Protein 8EWA (pdb70)

Sequence (605 aa):
HHMRRIHFVGIGGGGAAGGMCGIAEVLLNLGYEVSGSDLKASAVTERLEKFGAQIFIGHQAENADGADVLVVSSAINRANPEVASALERRIPVVPRAEEMLAELMRYRHGIAVAGTHGKTTTTSLIASVFAAGGLDPTFVIGGRLNAAGTNAQLGASRYLVAEEADESDASFLHLQPMVAVVTNIDADFNKLKKTFVEEFLHNLPFYGLAVMMCVDDPVVREILPQIARPTVTYGLSEEDADVRAINIRQEGMRTWFTVLRPEREPLDDVSVNMPGLLHNVLNSLATIVIATDEGISDEAIVQGLSGFQGVGRHHMRRIHFVGIGGAGMCGIAEVLLNLGYEVSGSDLKASAVTERLEKFGAQIFIGHQAENADGADVVLVVSSAINNRANPEVASALERRIPVVPRAEMLAELMRYRHGIAVAGTHGKTTTTSLIASVFAAGGLDPTFVIGGRLNAAGTNAQLGASRYLVAEADESDDASFLHLQPMVAVVTNIDADDFNKLKKTFVEEFLHNLPFYGLAVMMCVDDPVVREILPQIARPTVTYGLSEDADVRAINIRQEGMRTWFTVLRPEREPLDVSVNMPGLLHNVLNSLATIVIATDEGISDEAIVQGLSGFQGVGR

Radius of gyration: 26.02 Å; Cα contacts (8 Å, |Δi|>4): 1442; chains: 2; bounding box: 84×50×67 Å

Secondary structure (DSSP, 8-state):
---SEEEEETTTSHHHHHHHHHHHHTT-EEEEEESS--HHHHHHHHHT-EEEES--GGGGTT-SEEEESSS--TTSHHHHHHHHTT--EEEHHHHHHHGGGGSEEEEEESSSSHHHHHHHHHHHHHHTT---EEEETTEEEESSTT--TT-SSEEEEE--TTSTTGGG---SEEEE------HHHHHHHHHHHHTTS-TTSEEEEETTSHHHHHHGGG--S-EEEEESSTT-SEEEEEEEEETTEEEEEEE-TTS--EEEEESS-SHHHHHHHHHHHHHHHHTT--HHHHHHHHHH---TT-/---SEEEEETTTSTTHHHHHHHHHHTT-EEEEEESS--HHHHHHHHTT-EEEES--GGGGTT-SEEEESSS--TTSHHHHHHHHTT--EEEHHHHHHHGGGGSEEEEEESSSSHHHHHHHHHHHHHHTT---EEEETTEEEE-SS--STTTSSEEEEE--TTSTTGGG---SEEEE-------HHHHHHHHHHHHHTS-TTSEEEEETTSHHHHHHGGG--S-EEEEESSTT-SEEEEEEEEETTEEEEEEE-TTS--EEEEESS-SHHHHHHHHHHHHHHHHTT--HHHHHHHHHT---TT-

Nearest PDB structures (foldseek):
  8ewa-assembly1_A  TM=1.003E+00  e=2.894E-65  Pseudomonas aeruginosa
  8ewa-assembly1_B  TM=9.928E-01  e=6.362E-62  Pseudomonas aeruginosa
  8egn-assembly1_B  TM=9.941E-01  e=7.151E-60  Pseudomonas aeruginosa PAO1
  8egn-assembly1_A  TM=9.898E-01  e=6.004E-60  Pseudomonas aeruginosa PAO1
  6cau-assembly1_A  TM=8.342E-01  e=1.671E-44  Acinetobacter baumannii

Solvent-accessible surface area: 24272 Å² total; per-residue (Å²): 147,48,0,54,38,0,0,0,19,23,0,22,31,100,18,5,25,6,1,0,8,3,0,22,55,42,68,23,100,3,0,0,0,26,134,154,70,50,92,52,4,82,103,0,90,163,63,52,6,84,35,49,93,26,57,102,34,103,6,0,80,56,3,41,1,0,0,7,59,72,85,67,82,166,88,19,54,0,2,43,25,0,55,145,95,79,27,7,9,0,42,70,58,36,0,23,19,15,0,4,65,48,54,55,0,1,0,0,0,0,37,104,26,30,49,26,0,0,9,0,0,5,31,0,0,36,50,31,63,45,55,0,3,32,10,26,53,30,165,25,51,26,51,30,147,109,33,41,19,3,63,16,56,32,7,0,12,40,2,51,45,91,73,106,15,4,55,58,14,14,0,46,3,0,0,0,9,27,7,72,127,119,55,72,60,50,61,59,35,0,19,61,0,0,24,8,0,0,1,41,2,3,0,0,0,2,4,47,21,102,34,0,96,95,0,24,111,106,12,18,5,16,20,36,2,2,0,54,27,153,91,11,47,6,69,3,53,89,52,74,107,106,60,137,103,1,79,0,15,0,60,12,83,179,105,143,79,24,62,1,6,0,53,23,59,22,77,117,13,0,42,11,0,0,0,0,0,5,3,0,37,57,52,66,12,62,54,70,9,0,46,115,3,0,35,51,26,143,11,68,74,237,148,53,2,62,30,0,0,0,16,21,0,22,30,51,5,2,36,9,1,0,9,2,0,25,55,40,66,26,97,1,0,0,0,23,134,158,53,46,84,58,1,105,125,5,87,90,77,52,7,86,32,46,98,23,60,99,40,107,2,0,83,58,3,44,1,0,0,7,58,71,64,84,87,175,105,27,52,0,2,32,22,0,70,152,106,85,34,9,6,0,41,70,50,33,1,30,7,11,1,5,62,49,60,31,0,1,0,0,0,0,37,113,22,27,48,30,0,0,10,0,0,4,29,0,0,31,42,32,59,50,17,0,2,33,6,36,57,29,128,19,55,40,12,45,137,58,82,96,20,2,38,11,138,15,5,0,11,43,3,50,47,96,72,109,20,3,54,56,13,16,0,42,2,0,0,0,8,28,7,54,84,117,148,48,104,59,46,45,60,33,0,19,59,0,0,29,9,0,0,2,44,1,2,0,0,0,4,6,51,22,102,31,0,93,92,0,22,117,101,13,20,8,13,19,35,2,2,0,53,27,152,84,10,43,4,69,3,53,97,54,139,124,90,68,146,89,1,79,4,14,0,56,11,78,182,106,143,83,22,103,3,7,0,49,29,76,16,85,115,9,0,38,10,0,0,0,0,0,4,3,0,32,54,46,65,12,55,44,133,10,0,52,123,3,0,36,58,16,80,17,72,84,115

Structure (mmCIF, N/CA/C/O backbone):
data_8EWA
#
_entry.id   8EWA
#
_cell.length_a   71.270
_cell.length_b   76.950
_cell.length_c   110.230
_cell.angle_alpha   90.000
_cell.angle_beta   90.000
_cell.angle_gamma   90.000
#
_symmetry.space_group_name_H-M   'P 21 21 21'
#
loop_
_entity.id
_entity.type
_entity.pdbx_description
1 polymer 'UDP-N-acetylmuramate--L-alanine ligase'
2 non-polymer '(2R)-2-({4-[(5-tert-butyl-1-methyl-1H-pyrazol-3-yl)amino]-1H-pyrazolo[3,4-d]pyrimidin-6-yl}amino)-2-phenylethyl (2R)-2-(aminomethyl)morpholine-4-carboxylate'
3 non-polymer 'SULFATE ION'
4 non-polymer 'CHLORIDE ION'
5 water water
#
loop_
_atom_site.group_PDB
_atom_site.id
_atom_site.type_symbol
_atom_site.label_atom_id
_atom_site.label_alt_id
_atom_site.label_comp_id
_atom_site.label_asym_id
_atom_site.label_entity_id
_atom_site.label_seq_id
_atom_site.pdbx_PDB_ins_code
_atom_site.Cartn_x
_atom_site.Cartn_y
_atom_site.Cartn_z
_atom_site.occupancy
_atom_site.B_iso_or_equiv
_atom_site.auth_seq_id
_atom_site.auth_comp_id
_atom_site.auth_asym_id
_atom_site.auth_atom_id
_atom_site.pdbx_PDB_model_num
ATOM 1 N N . HIS A 1 7 ? -12.79100 11.53694 40.98346 1.000 61.45321 13 HIS A N 1
ATOM 2 C CA . HIS A 1 7 ? -11.66649 10.63868 41.22304 1.000 57.07121 13 HIS A CA 1
ATOM 3 C C . HIS A 1 7 ? -12.01412 9.59440 42.29355 1.000 56.79977 13 HIS A C 1
ATOM 4 O O . HIS A 1 7 ? -11.88765 9.84050 43.49614 1.000 58.26586 13 HIS A O 1
ATOM 11 N N . HIS A 1 8 ? -12.42699 8.41669 41.82511 1.000 49.47882 14 HIS A N 1
ATOM 12 C CA . HIS A 1 8 ? -12.96671 7.34501 42.65302 1.000 42.23752 14 HIS A CA 1
ATOM 13 C C . HIS A 1 8 ? -11.90336 6.39856 43.16446 1.000 40.81480 14 HIS A C 1
ATOM 14 O O . HIS A 1 8 ? -12.24015 5.34001 43.70531 1.000 41.38917 14 HIS A O 1
ATOM 21 N N . MET A 1 9 ? -10.63075 6.74665 42.99759 1.000 40.39694 15 MET A N 1
ATOM 22 C CA . MET A 1 9 ? -9.52161 6.02038 43.60546 1.000 41.52067 15 MET A CA 1
ATOM 23 C C . MET A 1 9 ? -8.65931 7.08833 44.26453 1.000 43.84811 15 MET A C 1
ATOM 24 O O . MET A 1 9 ? -7.94802 7.82526 43.57915 1.000 50.42149 15 MET A O 1
ATOM 29 N N . ARG A 1 10 ? -8.78400 7.22214 45.58111 1.000 36.52074 16 ARG A N 1
ATOM 30 C CA . ARG A 1 10 ? -7.91936 8.08516 46.37299 1.000 39.18441 16 ARG A CA 1
ATOM 31 C C . ARG A 1 10 ? -6.93057 7.28833 47.19495 1.000 29.92491 16 ARG A C 1
ATOM 32 O O . ARG A 1 10 ? -5.77233 7.68693 47.32592 1.000 36.31457 16 ARG A O 1
ATOM 34 N N . ARG A 1 11 ? -7.35903 6.14238 47.70923 1.000 30.23057 17 ARG A N 1
ATOM 35 C CA . ARG A 1 11 ? -6.55159 5.32546 48.60122 1.000 28.55126 17 ARG A CA 1
ATOM 36 C C . ARG A 1 11 ? -6.46194 3.91352 48.04486 1.000 25.37679 17 ARG A C 1
ATOM 37 O O . ARG A 1 11 ? -7.49158 3.26280 47.83921 1.000 26.72733 17 ARG A O 1
ATOM 45 N N . ILE A 1 12 ? -5.23637 3.44081 47.81230 1.000 21.35753 18 ILE A N 1
ATOM 46 C CA . ILE A 1 12 ? -4.96642 2.08854 47.33565 1.000 24.04308 18 ILE A CA 1
ATOM 47 C C . ILE A 1 12 ? -4.29531 1.32808 48.47265 1.000 27.52838 18 ILE A C 1
ATOM 48 O O . ILE A 1 12 ? -3.32000 1.81770 49.06394 1.000 21.10957 18 ILE A O 1
ATOM 53 N N . HIS A 1 13 ? -4.82169 0.14408 48.78171 1.000 20.53315 19 HIS A N 1
ATOM 54 C CA . HIS A 1 13 ? -4.30985 -0.69154 49.85652 1.000 18.64935 19 HIS A CA 1
ATOM 55 C C . HIS A 1 13 ? -3.68133 -1.95270 49.28300 1.000 20.50519 19 HIS A C 1
ATOM 56 O O . HIS A 1 13 ? -4.32128 -2.68060 48.51281 1.000 19.39435 19 HIS A O 1
ATOM 63 N N . PHE A 1 14 ? -2.43199 -2.21652 49.66336 1.000 19.65238 20 PHE A N 1
ATOM 64 C CA . PHE A 1 14 ? -1.68087 -3.37646 49.21125 1.000 21.25672 20 PHE A CA 1
ATOM 65 C C . PHE A 1 14 ? -1.69083 -4.43884 50.30502 1.000 24.47015 20 PHE A C 1
ATOM 66 O O . PHE A 1 14 ? -1.22152 -4.18296 51.41101 1.000 19.56556 20 PHE A O 1
ATOM 74 N N . VAL A 1 15 ? -2.18397 -5.63009 49.98965 1.000 21.99989 21 VAL A N 1
ATOM 75 C CA . VAL A 1 15 ? -2.08913 -6.76339 50.90221 1.000 25.70143 21 VAL A CA 1
ATOM 76 C C . VAL A 1 15 ? -0.73258 -7.42752 50.67752 1.000 23.45864 21 VAL A C 1
ATOM 77 O O . VAL A 1 15 ? -0.48305 -8.00598 49.62001 1.000 26.40668 21 VAL A O 1
ATOM 81 N N . GLY A 1 16 ? 0.16496 -7.33309 51.65992 1.000 21.74156 22 GLY A N 1
ATOM 82 C CA . GLY A 1 16 ? 1.48736 -7.90660 51.47225 1.000 23.35178 22 GLY A CA 1
ATOM 83 C C . GLY A 1 16 ? 2.43363 -6.93703 50.78817 1.000 25.32879 22 GLY A C 1
ATOM 84 O O . GLY A 1 16 ? 3.15343 -7.30082 49.85131 1.000 26.11617 22 GLY A O 1
ATOM 85 N N . ILE A 1 17 ? 2.44996 -5.69445 51.27831 1.000 22.83976 23 ILE A N 1
ATOM 86 C CA . ILE A 1 17 ? 3.12730 -4.60534 50.59186 1.000 24.77198 23 ILE A CA 1
ATOM 87 C C . ILE A 1 17 ? 4.64443 -4.75856 50.63339 1.000 26.31839 23 ILE A C 1
ATOM 88 O O . ILE A 1 17 ? 5.34528 -4.13031 49.83574 1.000 23.91261 23 ILE A O 1
ATOM 93 N N A GLY A 1 18 ? 5.16747 -5.58484 51.53711 0.644 28.11910 24 GLY A N 1
ATOM 94 N N B GLY A 1 18 ? 5.17355 -5.58297 51.53132 0.356 28.13994 24 GLY A N 1
ATOM 95 C CA A GLY A 1 18 ? 6.60320 -5.76259 51.64662 0.644 31.74719 24 GLY A CA 1
ATOM 96 C CA B GLY A 1 18 ? 6.61027 -5.71722 51.65315 0.356 31.66060 24 GLY A CA 1
ATOM 97 C C A GLY A 1 18 ? 7.22242 -6.60162 50.55563 0.644 32.21394 24 GLY A C 1
ATOM 98 C C B GLY A 1 18 ? 7.26156 -6.72042 50.73009 0.356 32.03436 24 GLY A C 1
ATOM 99 O O A GLY A 1 18 ? 8.45150 -6.72588 50.50766 0.644 33.58912 24 GLY A O 1
ATOM 100 O O B GLY A 1 18 ? 8.49418 -6.75220 50.64490 0.356 33.41175 24 GLY A O 1
ATOM 101 N N A GLY A 1 19 ? 6.40114 -7.17289 49.67863 0.644 32.80592 25 GLY A N 1
ATOM 102 N N B GLY A 1 19 ? 6.47574 -7.53427 50.02236 0.356 32.32277 25 GLY A N 1
ATOM 103 C CA A GLY A 1 19 ? 6.93175 -7.95673 48.58108 0.644 33.40734 25 GLY A CA 1
ATOM 104 C CA B GLY A 1 19 ? 6.99996 -8.59794 49.20027 0.356 34.16340 25 GLY A CA 1
ATOM 105 C C A GLY A 1 19 ? 7.71757 -7.10966 47.59946 0.644 31.60437 25 GLY A C 1
ATOM 106 C C B GLY A 1 19 ? 6.77553 -8.39092 47.71174 0.356 32.28224 25 GLY A C 1
ATOM 107 O O A GLY A 1 19 ? 7.42722 -5.93105 47.38869 0.644 28.46041 25 GLY A O 1
ATOM 108 O O B GLY A 1 19 ? 6.35296 -7.32732 47.25517 0.356 30.26642 25 GLY A O 1
ATOM 109 N N A ALA A 1 20 ? 8.73678 -7.74432 46.99870 0.644 28.45317 26 ALA A N 1
ATOM 110 N N B ALA A 1 20 ? 7.09143 -9.44736 46.95046 0.356 34.46324 26 ALA A N 1
ATOM 111 C CA A ALA A 1 20 ? 9.59436 -7.09616 46.00661 0.644 31.84807 26 ALA A CA 1
ATOM 112 C CA B ALA A 1 20 ? 6.97711 -9.46792 45.49543 0.356 33.25993 26 ALA A CA 1
ATOM 113 C C A ALA A 1 20 ? 8.81714 -6.57791 44.80192 0.644 31.84769 26 ALA A C 1
ATOM 114 C C B ALA A 1 20 ? 7.51549 -8.20080 44.84273 0.356 31.62191 26 ALA A C 1
ATOM 115 O O A ALA A 1 20 ? 9.21249 -5.56974 44.21177 0.644 34.34731 26 ALA A O 1
ATOM 116 O O B ALA A 1 20 ? 8.52374 -7.63041 45.27681 0.356 34.57405 26 ALA A O 1
ATOM 119 N N A GLY A 1 21 ? 7.73101 -7.25626 44.40244 0.644 29.52272 27 GLY A N 1
ATOM 120 N N B GLY A 1 21 ? 6.84291 -7.76804 43.78905 0.356 30.88927 27 GLY A N 1
ATOM 121 C CA A GLY A 1 21 ? 6.90376 -6.79776 43.30512 0.644 32.98930 27 GLY A CA 1
ATOM 122 C CA B GLY A 1 21 ? 7.03063 -6.44215 43.25114 0.356 32.60595 27 GLY A CA 1
ATOM 123 C C A GLY A 1 21 ? 5.74509 -5.89475 43.67581 0.644 31.77833 27 GLY A C 1
ATOM 124 C C B GLY A 1 21 ? 5.89829 -5.54906 43.70745 0.356 31.66109 27 GLY A C 1
ATOM 125 O O A GLY A 1 21 ? 5.07174 -5.36063 42.79183 0.644 30.16154 27 GLY A O 1
ATOM 126 O O B GLY A 1 21 ? 5.37371 -4.73481 42.93996 0.356 28.04003 27 GLY A O 1
ATOM 127 N N . MET A 1 22 ? 5.49339 -5.70242 44.96676 1.000 27.39955 28 MET A N 1
ATOM 128 C CA . MET A 1 22 ? 4.45347 -4.81415 45.45861 1.000 27.40236 28 MET A CA 1
ATOM 129 C C . MET A 1 22 ? 5.00814 -3.44106 45.80864 1.000 23.30148 28 MET A C 1
ATOM 130 O O . MET A 1 22 ? 4.40103 -2.42712 45.44952 1.000 23.24623 28 MET A O 1
ATOM 135 N N . CYS A 1 23 ? 6.17499 -3.38691 46.45644 1.000 23.85369 29 CYS A N 1
ATOM 136 C CA . CYS A 1 23 ? 6.67146 -2.11869 46.98862 1.000 20.62739 29 CYS A CA 1
ATOM 137 C C . CYS A 1 23 ? 6.91568 -1.09580 45.88719 1.000 22.57577 29 CYS A C 1
ATOM 138 O O . CYS A 1 23 ? 6.69638 0.09899 46.10429 1.000 23.43427 29 CYS A O 1
ATOM 141 N N . GLY A 1 24 ? 7.35665 -1.54168 44.70819 1.000 25.82733 30 GLY A N 1
ATOM 142 C CA . GLY A 1 24 ? 7.61991 -0.60033 43.63000 1.000 25.77406 30 GLY A CA 1
ATOM 143 C C . GLY A 1 24 ? 6.34924 0.00561 43.07116 1.000 22.32649 30 GLY A C 1
ATOM 144 O O . GLY A 1 24 ? 6.30566 1.19371 42.73481 1.000 25.43582 30 GLY A O 1
ATOM 145 N N . ILE A 1 25 ? 5.28903 -0.79521 42.96714 1.000 21.49105 31 ILE A N 1
ATOM 146 C CA . ILE A 1 25 ? 4.01492 -0.24024 42.52392 1.000 18.70604 31 ILE A CA 1
ATOM 147 C C . ILE A 1 25 ? 3.51319 0.78499 43.53074 1.000 22.47249 31 ILE A C 1
ATOM 148 O O . ILE A 1 25 ? 3.02789 1.85889 43.15583 1.000 22.31230 31 ILE A O 1
ATOM 153 N N . ALA A 1 26 ? 3.63217 0.47463 44.82806 1.000 18.17382 32 ALA A N 1
ATOM 154 C CA . ALA A 1 26 ? 3.23906 1.42165 45.86545 1.000 21.73213 32 ALA A CA 1
ATOM 155 C C . ALA A 1 26 ? 4.04594 2.70567 45.76855 1.000 20.15689 32 ALA A C 1
ATOM 156 O O . ALA A 1 26 ? 3.51921 3.80862 45.97559 1.000 22.70754 32 ALA A O 1
ATOM 158 N N . GLU A 1 27 ? 5.33126 2.57854 45.46950 1.000 21.22740 33 GLU A N 1
ATOM 159 C CA . GLU A 1 27 ? 6.19266 3.74705 45.39079 1.000 24.52848 33 GLU A CA 1
ATOM 160 C C . GLU A 1 27 ? 5.75046 4.68175 44.27079 1.000 23.27787 33 GLU A C 1
ATOM 161 O O . GLU A 1 27 ? 5.73470 5.91126 44.43831 1.000 26.55329 33 GLU A O 1
ATOM 167 N N . VAL A 1 28 ? 5.41111 4.12056 43.11703 1.000 25.92781 34 VAL A N 1
ATOM 168 C CA . VAL A 1 28 ? 4.95798 4.94325 42.00313 1.000 26.61643 34 VAL A CA 1
ATOM 169 C C . VAL A 1 28 ? 3.64298 5.63201 42.35058 1.000 23.95542 34 VAL A C 1
ATOM 170 O O . VAL A 1 28 ? 3.46270 6.82475 42.08464 1.000 26.87023 34 VAL A O 1
ATOM 174 N N . LEU A 1 29 ? 2.69566 4.89008 42.93305 1.000 22.13530 35 LEU A N 1
ATOM 175 C CA . LEU A 1 29 ? 1.41536 5.50249 43.27309 1.000 24.41769 35 LEU A CA 1
ATOM 176 C C . LEU A 1 29 ? 1.59546 6.62855 44.28033 1.000 23.99319 35 LEU A C 1
ATOM 177 O O . LEU A 1 29 ? 0.91426 7.65493 44.19207 1.000 25.40811 35 LEU A O 1
ATOM 182 N N . LEU A 1 30 ? 2.51525 6.46944 45.24077 1.000 23.44413 36 LEU A N 1
ATOM 183 C CA . LEU A 1 30 ? 2.80570 7.58314 46.13915 1.000 22.19328 36 LEU A CA 1
ATOM 184 C C . LEU A 1 30 ? 3.34726 8.77765 45.36382 1.000 28.19332 36 LEU A C 1
ATOM 185 O O . LEU A 1 30 ? 2.91548 9.91468 45.57690 1.000 27.88148 36 LEU A O 1
ATOM 190 N N . ASN A 1 31 ? 4.28216 8.53671 44.43846 1.000 27.55413 37 ASN A N 1
ATOM 191 C CA . ASN A 1 31 ? 4.82354 9.63645 43.64474 1.000 30.26149 37 ASN A CA 1
ATOM 192 C C . ASN A 1 31 ? 3.73978 10.31239 42.80962 1.000 35.36686 37 ASN A C 1
ATOM 193 O O . ASN A 1 31 ? 3.81952 11.51941 42.54250 1.000 35.55102 37 ASN A O 1
ATOM 198 N N . LEU A 1 32 ? 2.71284 9.56541 42.40240 1.000 28.48045 38 LEU A N 1
ATOM 199 C CA . LEU A 1 32 ? 1.59743 10.14761 41.66816 1.000 30.74300 38 LEU A CA 1
ATOM 200 C C . LEU A 1 32 ? 0.62004 10.91796 42.55680 1.000 34.69938 38 LEU A C 1
ATOM 201 O O . LEU A 1 32 ? -0.34213 11.48211 42.03510 1.000 36.70350 38 LEU A O 1
ATOM 206 N N . GLY A 1 33 ? 0.82950 10.96574 43.87365 1.000 33.01561 39 GLY A N 1
ATOM 207 C CA . GLY A 1 33 ? -0.02496 11.74405 44.75312 1.000 30.51446 39 GLY A CA 1
ATOM 208 C C . GLY A 1 33 ? -1.13930 10.97949 45.44621 1.000 34.30388 39 GLY A C 1
ATOM 209 O O . GLY A 1 33 ? -1.92012 11.59671 46.18898 1.000 33.17009 39 GLY A O 1
ATOM 210 N N . TYR A 1 34 ? -1.24316 9.67155 45.23107 1.000 27.09796 40 TYR A N 1
ATOM 211 C CA . TYR A 1 34 ? -2.27695 8.86875 45.86854 1.000 29.05444 40 TYR A CA 1
ATOM 212 C C . TYR A 1 34 ? -1.94345 8.58006 47.32516 1.000 30.99699 40 TYR A C 1
ATOM 213 O O . TYR A 1 34 ? -0.77654 8.54334 47.71991 1.000 25.85370 40 TYR A O 1
ATOM 222 N N . GLU A 1 35 ? -2.99563 8.38408 48.12050 1.000 28.55193 41 GLU A N 1
ATOM 223 C CA . GLU A 1 35 ? -2.85619 7.75584 49.42829 1.000 32.64584 41 GLU A CA 1
ATOM 224 C C . GLU A 1 35 ? -2.58202 6.27609 49.23068 1.000 29.83461 41 GLU A C 1
ATOM 225 O O . GLU A 1 35 ? -3.26937 5.60924 48.45148 1.000 29.41714 41 GLU A O 1
ATOM 231 N N . VAL A 1 36 ? -1.57431 5.74946 49.91443 1.000 20.99491 42 VAL A N 1
ATOM 232 C CA . VAL A 1 36 ? -1.26006 4.33659 49.80072 1.000 21.14904 42 VAL A CA 1
ATOM 233 C C . VAL A 1 36 ? -1.11724 3.76279 51.19624 1.000 24.39015 42 VAL A C 1
ATOM 234 O O . VAL A 1 36 ? -0.46434 4.36963 52.05104 1.000 25.13539 42 VAL A O 1
ATOM 238 N N . SER A 1 37 ? -1.73188 2.60143 51.42275 1.000 19.77272 43 SER A N 1
ATOM 239 C CA . SER A 1 37 ? -1.54121 1.84807 52.64800 1.000 20.79495 43 SER A CA 1
ATOM 240 C C . SER A 1 37 ? -1.20441 0.41351 52.27514 1.000 22.64623 43 SER A C 1
ATOM 241 O O . SER A 1 37 ? -1.39190 -0.02464 51.13788 1.000 19.25450 43 SER A O 1
ATOM 244 N N . GLY A 1 38 ? -0.65956 -0.31697 53.23328 1.000 22.05400 44 GLY A N 1
ATOM 245 C CA . GLY A 1 38 ? -0.30236 -1.69288 52.96346 1.000 19.89552 44 GLY A CA 1
ATOM 246 C C . GLY A 1 38 ? -0.16626 -2.43900 54.26107 1.000 23.83037 44 GLY A C 1
ATOM 247 O O . GLY A 1 38 ? 0.18313 -1.85670 55.29141 1.000 24.11324 44 GLY A O 1
ATOM 248 N N . SER A 1 39 ? -0.46325 -3.72886 54.21420 1.000 19.35358 45 SER A N 1
ATOM 249 C CA . SER A 1 39 ? -0.26017 -4.61477 55.34985 1.000 19.85646 45 SER A CA 1
ATOM 250 C C . SER A 1 39 ? 0.86625 -5.58729 55.03381 1.000 22.03701 45 SER A C 1
ATOM 251 O O . SER A 1 39 ? 1.10252 -5.93205 53.87593 1.000 24.62720 45 SER A O 1
ATOM 254 N N . ASP A 1 40 ? 1.56836 -6.03460 56.07376 1.000 22.03930 46 ASP A N 1
ATOM 255 C CA . ASP A 1 40 ? 2.46371 -7.16311 55.89180 1.000 25.36410 46 ASP A CA 1
ATOM 256 C C . ASP A 1 40 ? 2.58738 -7.90036 57.21301 1.000 28.37965 46 ASP A C 1
ATOM 257 O O . ASP A 1 40 ? 2.18694 -7.39810 58.26517 1.000 25.33004 46 ASP A O 1
ATOM 262 N N . LEU A 1 41 ? 3.12799 -9.11688 57.14574 1.000 27.71532 47 LEU A N 1
ATOM 263 C CA . LEU A 1 41 ? 3.29506 -9.88300 58.36913 1.000 31.02624 47 LEU A CA 1
ATOM 264 C C . LEU A 1 41 ? 4.39455 -9.31075 59.25148 1.000 34.08348 47 LEU A C 1
ATOM 265 O O . LEU A 1 41 ? 4.38168 -9.52136 60.46881 1.000 32.05492 47 LEU A O 1
ATOM 270 N N . LYS A 1 42 ? 5.36571 -8.60724 58.67956 1.000 32.76258 48 LYS A N 1
ATOM 271 C CA . LYS A 1 42 ? 6.39413 -8.03985 59.54128 1.000 29.52495 48 LYS A CA 1
ATOM 272 C C . LYS A 1 42 ? 6.93387 -6.75413 58.94048 1.000 25.32724 48 LYS A C 1
ATOM 273 O O . LYS A 1 42 ? 6.92118 -6.55610 57.71765 1.000 24.86006 48 LYS A O 1
ATOM 279 N N . ALA A 1 43 ? 7.38670 -5.86459 59.82494 1.000 23.57811 49 ALA A N 1
ATOM 280 C CA . ALA A 1 43 ? 8.02073 -4.64942 59.35634 1.000 25.53813 49 ALA A CA 1
ATOM 281 C C . ALA A 1 43 ? 9.41486 -4.98029 58.84380 1.000 23.24413 49 ALA A C 1
ATOM 282 O O . ALA A 1 43 ? 10.02579 -5.97349 59.24990 1.000 25.40561 49 ALA A O 1
ATOM 284 N N . SER A 1 44 ? 9.92425 -4.12576 57.95977 1.000 22.60945 50 SER A N 1
ATOM 285 C CA . SER A 1 44 ? 11.19077 -4.39591 57.29370 1.000 22.94161 50 SER A CA 1
ATOM 286 C C . SER A 1 44 ? 11.76699 -3.08206 56.79518 1.000 23.85479 50 SER A C 1
ATOM 287 O O . SER A 1 44 ? 11.11422 -2.03838 56.84028 1.000 24.13695 50 SER A O 1
ATOM 290 N N . ALA A 1 45 ? 13.00668 -3.14511 56.29257 1.000 24.57338 51 ALA A N 1
ATOM 291 C CA . ALA A 1 45 ? 13.55869 -1.97245 55.62760 1.000 24.38649 51 ALA A CA 1
ATOM 292 C C . ALA A 1 45 ? 12.66704 -1.53937 54.46864 1.000 24.18843 51 ALA A C 1
ATOM 293 O O . ALA A 1 45 ? 12.58148 -0.34504 54.16733 1.000 24.30330 51 ALA A O 1
ATOM 295 N N . VAL A 1 46 ? 11.95585 -2.48591 53.84281 1.000 23.75448 52 VAL A N 1
ATOM 296 C CA . VAL A 1 46 ? 11.08365 -2.14990 52.72012 1.000 22.66273 52 VAL A CA 1
ATOM 297 C C . VAL A 1 46 ? 9.89147 -1.32322 53.19084 1.000 23.38619 52 VAL A C 1
ATOM 298 O O . VAL A 1 46 ? 9.56515 -0.28783 52.59354 1.000 21.72998 52 VAL A O 1
ATOM 302 N N . THR A 1 47 ? 9.20355 -1.77689 54.24476 1.000 23.15618 53 THR A N 1
ATOM 303 C CA . THR A 1 47 ? 8.05846 -1.00912 54.72428 1.000 21.47566 53 THR A CA 1
ATOM 304 C C . THR A 1 47 ? 8.50292 0.33099 55.28427 1.000 23.19542 53 THR A C 1
ATOM 305 O O . THR A 1 47 ? 7.76479 1.31924 55.18649 1.000 21.85925 53 THR A O 1
ATOM 309 N N . GLU A 1 48 ? 9.69907 0.39268 55.87070 1.000 23.59642 54 GLU A N 1
ATOM 310 C CA . GLU A 1 48 ? 10.15939 1.66990 56.40013 1.000 20.95567 54 GLU A CA 1
ATOM 311 C C . GLU A 1 48 ? 10.44688 2.65001 55.27262 1.000 24.80639 54 GLU A C 1
ATOM 312 O O . GLU A 1 48 ? 10.06246 3.82005 55.35146 1.000 25.61609 54 GLU A O 1
ATOM 318 N N . ARG A 1 49 ? 11.07341 2.18303 54.18754 1.000 25.58804 55 ARG A N 1
ATOM 319 C CA . ARG A 1 49 ? 11.23715 3.04305 53.02457 1.000 25.07460 55 ARG A CA 1
ATOM 320 C C . ARG A 1 49 ? 9.88772 3.54364 52.51655 1.000 23.42625 55 ARG A C 1
ATOM 321 O O . ARG A 1 49 ? 9.73706 4.72369 52.17450 1.000 24.11504 55 ARG A O 1
ATOM 329 N N . LEU A 1 50 ? 8.89080 2.66290 52.45123 1.000 23.68564 56 LEU A N 1
ATOM 330 C CA . LEU A 1 50 ? 7.58632 3.10390 51.95874 1.000 23.65379 56 LEU A CA 1
ATOM 331 C C . LEU A 1 50 ? 6.96055 4.10350 52.91404 1.000 25.33443 56 LEU A C 1
ATOM 332 O O . LEU A 1 50 ? 6.38079 5.11115 52.49034 1.000 19.87919 56 LEU A O 1
ATOM 337 N N . GLU A 1 51 ? 7.08901 3.85774 54.21290 1.000 22.10217 57 GLU A N 1
ATOM 338 C CA . GLU A 1 51 ? 6.55067 4.80969 55.17576 1.000 20.10435 57 GLU A CA 1
ATOM 339 C C . GLU A 1 51 ? 7.17416 6.19363 55.00040 1.000 24.53795 57 GLU A C 1
ATOM 340 O O . GLU A 1 51 ? 6.47475 7.21168 55.09969 1.000 23.03282 57 GLU A O 1
ATOM 346 N N . LYS A 1 52 ? 8.49098 6.25433 54.73828 1.000 23.14210 58 LYS A N 1
ATOM 347 C CA . LYS A 1 52 ? 9.14985 7.54693 54.52674 1.000 28.15384 58 LYS A CA 1
ATOM 348 C C . LYS A 1 52 ? 8.63445 8.24876 53.27600 1.000 28.38901 58 LYS A C 1
ATOM 349 O O . LYS A 1 52 ? 8.66191 9.48568 53.20871 1.000 28.08604 58 LYS A O 1
ATOM 355 N N . PHE A 1 53 ? 8.19962 7.48636 52.26817 1.000 27.99490 59 PHE A N 1
ATOM 356 C CA . PHE A 1 53 ? 7.59300 8.06519 51.07375 1.000 29.40010 59 PHE A CA 1
ATOM 357 C C . PHE A 1 53 ? 6.12567 8.41226 51.26543 1.000 28.98257 59 PHE A C 1
ATOM 358 O O . PHE A 1 53 ? 5.51545 8.97669 50.35113 1.000 28.24043 59 PHE A O 1
ATOM 366 N N . GLY A 1 54 ? 5.52659 8.06473 52.40024 1.000 27.89130 60 GLY A N 1
ATOM 367 C CA . GLY A 1 54 ? 4.15296 8.46377 52.67347 1.000 27.05146 60 GLY A CA 1
ATOM 368 C C . GLY A 1 54 ? 3.18388 7.32920 52.90098 1.000 24.84603 60 GLY A C 1
ATOM 369 O O . GLY A 1 54 ? 2.01562 7.60256 53.20308 1.000 26.77001 60 GLY A O 1
ATOM 370 N N . ALA A 1 55 ? 3.60084 6.06706 52.78963 1.000 24.32443 61 ALA A N 1
ATOM 371 C CA . ALA A 1 55 ? 2.68080 4.95816 52.96583 1.000 21.98597 61 ALA A CA 1
ATOM 372 C C . ALA A 1 55 ? 2.29039 4.79729 54.43180 1.000 26.45666 61 ALA A C 1
ATOM 373 O O . ALA A 1 55 ? 3.07864 5.05995 55.34592 1.000 23.25084 61 ALA A O 1
ATOM 375 N N . GLN A 1 56 ? 1.04481 4.38849 54.64590 1.000 25.23126 62 GLN A N 1
ATOM 376 C CA . GLN A 1 56 ? 0.58266 3.97514 55.95936 1.000 27.63441 62 GLN A CA 1
ATOM 377 C C . GLN A 1 56 ? 0.75123 2.46735 56.05075 1.000 24.80431 62 GLN A C 1
ATOM 378 O O . GLN A 1 56 ? 0.24519 1.73065 55.20140 1.000 21.46744 62 GLN A O 1
ATOM 384 N N . ILE A 1 57 ? 1.48309 2.00264 57.05634 1.000 20.70100 63 ILE A N 1
ATOM 385 C CA . ILE A 1 57 ? 1.86638 0.59816 57.14184 1.000 22.00632 63 ILE A CA 1
ATOM 386 C C . ILE A 1 57 ? 1.12070 -0.05347 58.29782 1.000 23.57642 63 ILE A C 1
ATOM 387 O O . ILE A 1 57 ? 1.11493 0.47278 59.42280 1.000 22.25720 63 ILE A O 1
ATOM 392 N N . PHE A 1 58 ? 0.52026 -1.21128 58.02658 1.000 20.27203 64 PHE A N 1
ATOM 393 C CA . PHE A 1 58 ? -0.07933 -2.05060 59.05156 1.000 24.76761 64 PHE A CA 1
ATOM 394 C C . PHE A 1 58 ? 0.70060 -3.35540 59.13950 1.000 25.25893 64 PHE A C 1
ATOM 395 O O . PHE A 1 58 ? 0.93964 -4.00484 58.11692 1.000 22.57025 64 PHE A O 1
ATOM 403 N N . ILE A 1 59 ? 1.05000 -3.77399 60.35447 1.000 24.06335 65 ILE A N 1
ATOM 404 C CA . ILE A 1 59 ? 1.68359 -5.07611 60.56114 1.000 26.65006 65 ILE A CA 1
ATOM 405 C C . ILE A 1 59 ? 0.63727 -6.06537 61.06021 1.000 31.57346 65 ILE A C 1
ATOM 406 O O . ILE A 1 59 ? -0.03936 -5.81081 62.06089 1.000 31.04006 65 ILE A O 1
ATOM 411 N N . GLY A 1 60 ? 0.54657 -7.20873 60.40117 1.000 27.00157 66 GLY A N 1
ATOM 412 C CA . GLY A 1 60 ? -0.51028 -8.17632 60.65639 1.000 35.29637 66 GLY A CA 1
ATOM 413 C C . GLY A 1 60 ? -1.68935 -7.94816 59.73437 1.000 34.94846 66 GLY A C 1
ATOM 414 O O . GLY A 1 60 ? -1.91144 -6.85323 59.22005 1.000 35.76799 66 GLY A O 1
ATOM 415 N N . HIS A 1 61 ? -2.43860 -9.01404 59.47405 1.000 32.69281 67 HIS A N 1
ATOM 416 C CA . HIS A 1 61 ? -3.59819 -8.91279 58.59723 1.000 29.78439 67 HIS A CA 1
ATOM 417 C C . HIS A 1 61 ? -4.85096 -8.91255 59.46335 1.000 35.64305 67 HIS A C 1
ATOM 418 O O . HIS A 1 61 ? -5.04665 -9.81250 60.29096 1.000 37.22942 67 HIS A O 1
ATOM 425 N N . GLN A 1 62 ? -5.63831 -7.85320 59.34313 1.000 30.21878 68 GLN A N 1
ATOM 426 C CA . GLN A 1 62 ? -6.95289 -7.82597 59.94700 1.000 34.04581 68 GLN A CA 1
ATOM 427 C C . GLN A 1 62 ? -7.85138 -6.99774 59.05049 1.000 32.62301 68 GLN A C 1
ATOM 428 O O . GLN A 1 62 ? -7.39356 -6.08827 58.34600 1.000 31.17867 68 GLN A O 1
ATOM 434 N N . ALA A 1 63 ? -9.13360 -7.36260 59.07010 1.000 30.45929 69 ALA A N 1
ATOM 435 C CA . ALA A 1 63 ? -10.13593 -6.73551 58.21792 1.000 35.31199 69 ALA A CA 1
ATOM 436 C C . ALA A 1 63 ? -10.00877 -5.22081 58.21360 1.000 35.95434 69 ALA A C 1
ATOM 437 O O . ALA A 1 63 ? -10.06217 -4.59407 57.15549 1.000 33.94572 69 ALA A O 1
ATOM 439 N N . GLU A 1 64 ? -9.79981 -4.61899 59.38935 1.000 32.92530 70 GLU A N 1
ATOM 440 C CA . GLU A 1 64 ? -9.85955 -3.17018 59.50788 1.000 32.97789 70 GLU A CA 1
ATOM 441 C C . GLU A 1 64 ? -8.73678 -2.45271 58.75673 1.000 34.27835 70 GLU A C 1
ATOM 442 O O . GLU A 1 64 ? -8.90725 -1.27868 58.41546 1.000 34.55416 70 GLU A O 1
ATOM 448 N N . ASN A 1 65 ? -7.60749 -3.12253 58.48018 1.000 28.26672 71 ASN A N 1
ATOM 449 C CA . ASN A 1 65 ? -6.54720 -2.51108 57.68191 1.000 27.66965 71 ASN A CA 1
ATOM 450 C C . ASN A 1 65 ? -7.06120 -2.01960 56.32993 1.000 31.51807 71 ASN A C 1
ATOM 451 O O . ASN A 1 65 ? -6.48225 -1.09888 55.74860 1.000 29.23072 71 ASN A O 1
ATOM 456 N N . ALA A 1 66 ? -8.12813 -2.61851 55.80760 1.000 30.70968 72 ALA A N 1
ATOM 457 C CA . ALA A 1 66 ? -8.64307 -2.21080 54.50221 1.000 32.66320 72 ALA A CA 1
ATOM 458 C C . ALA A 1 66 ? -9.67119 -1.08843 54.58337 1.000 34.31675 72 ALA A C 1
ATOM 459 O O . ALA A 1 66 ? -10.15227 -0.63614 53.54198 1.000 32.84131 72 ALA A O 1
ATOM 461 N N . ASP A 1 67 ? -10.01674 -0.61678 55.77823 1.000 32.32636 73 ASP A N 1
ATOM 462 C CA . ASP A 1 67 ? -11.04793 0.41059 55.88522 1.000 31.50988 73 ASP A CA 1
ATOM 463 C C . ASP A 1 67 ? -10.59921 1.68854 55.18331 1.000 34.45202 73 ASP A C 1
ATOM 464 O O . ASP A 1 67 ? -9.43229 2.08197 55.25887 1.000 35.18643 73 ASP A O 1
ATOM 469 N N . GLY A 1 68 ? -11.52654 2.31705 54.45102 1.000 34.99755 74 GLY A N 1
ATOM 470 C CA . GLY A 1 68 ? -11.20498 3.50719 53.68563 1.000 32.33900 74 GLY A CA 1
ATOM 471 C C . GLY A 1 68 ? -10.57408 3.26945 52.32082 1.000 33.93308 74 GLY A C 1
ATOM 472 O O . GLY A 1 68 ? -10.46560 4.21779 51.53560 1.000 36.86270 74 GLY A O 1
ATOM 473 N N . ALA A 1 69 ? -10.14668 2.05238 52.00286 1.000 28.48080 75 ALA A N 1
ATOM 474 C CA . ALA A 1 69 ? -9.48927 1.81735 50.72326 1.000 26.36370 75 ALA A CA 1
ATOM 475 C C . ALA A 1 69 ? -10.49001 1.85359 49.56903 1.000 28.82888 75 ALA A C 1
ATOM 476 O O . ALA A 1 69 ? -11.63004 1.40858 49.69760 1.000 28.52262 75 ALA A O 1
ATOM 478 N N . ASP A 1 70 ? -10.03902 2.35870 48.41903 1.000 27.52887 76 ASP A N 1
ATOM 479 C CA . ASP A 1 70 ? -10.85528 2.38886 47.20608 1.000 30.25251 76 ASP A CA 1
ATOM 480 C C . ASP A 1 70 ? -10.57282 1.21866 46.28374 1.000 22.41056 76 ASP A C 1
ATOM 481 O O . ASP A 1 70 ? -11.44400 0.82340 45.49393 1.000 24.28883 76 ASP A O 1
ATOM 486 N N . VAL A 1 71 ? -9.37635 0.66057 46.38521 1.000 22.90146 77 VAL A N 1
ATOM 487 C CA . VAL A 1 71 ? -8.92482 -0.46724 45.57688 1.000 26.29994 77 VAL A CA 1
ATOM 488 C C . VAL A 1 71 ? -7.95984 -1.23350 46.44962 1.000 19.35849 77 VAL A C 1
ATOM 489 O O . VAL A 1 71 ? -7.16826 -0.61795 47.17211 1.000 21.07559 77 VAL A O 1
ATOM 493 N N . LEU A 1 72 ? -8.02044 -2.56166 46.38964 1.000 21.26177 78 LEU A N 1
ATOM 494 C CA . LEU A 1 72 ? -7.00643 -3.41562 47.00913 1.000 18.93389 78 LEU A CA 1
ATOM 495 C C . LEU A 1 72 ? -6.15399 -4.03906 45.92351 1.000 22.66016 78 LEU A C 1
ATOM 496 O O . LEU A 1 72 ? -6.66908 -4.42684 44.87266 1.000 24.24108 78 LEU A O 1
ATOM 501 N N . VAL A 1 73 ? -4.85964 -4.16819 46.19955 1.000 19.52592 79 VAL A N 1
ATOM 502 C CA . VAL A 1 73 ? -3.91925 -4.84451 45.31476 1.000 22.22185 79 VAL A CA 1
ATOM 503 C C . VAL A 1 73 ? -3.37372 -6.05603 46.05986 1.000 25.54351 79 VAL A C 1
ATOM 504 O O . VAL A 1 73 ? -2.91250 -5.93281 47.20491 1.000 23.65174 79 VAL A O 1
ATOM 508 N N . VAL A 1 74 ? -3.44619 -7.22465 45.42408 1.000 23.32553 80 VAL A N 1
ATOM 509 C CA . VAL A 1 74 ? -2.89845 -8.45738 45.97708 1.000 23.28469 80 VAL A CA 1
ATOM 510 C C . VAL A 1 74 ? -1.81547 -8.95692 45.02973 1.000 28.04771 80 VAL A C 1
ATOM 511 O O . VAL A 1 74 ? -1.71466 -8.52094 43.88268 1.000 28.55867 80 VAL A O 1
ATOM 515 N N . SER A 1 75 ? -1.00310 -9.89090 45.52314 1.000 28.07994 81 SER A N 1
ATOM 516 C CA . SER A 1 75 ? 0.13908 -10.34986 44.73837 1.000 32.68314 81 SER A CA 1
ATOM 517 C C . SER A 1 75 ? -0.31239 -10.99606 43.43124 1.000 32.43750 81 SER A C 1
ATOM 518 O O . SER A 1 75 ? 0.14442 -10.61427 42.34709 1.000 30.59955 81 SER A O 1
ATOM 521 N N . SER A 1 76 ? -1.22158 -11.96938 43.50706 1.000 33.60332 82 SER A N 1
ATOM 522 C CA . SER A 1 76 ? -1.74661 -12.57394 42.28611 1.000 28.80406 82 SER A CA 1
ATOM 523 C C . SER A 1 76 ? -3.13590 -13.15790 42.50877 1.000 35.16436 82 SER A C 1
ATOM 524 O O . SER A 1 76 ? -4.13421 -12.55234 42.10176 1.000 35.64774 82 SER A O 1
ATOM 527 N N . ALA A 1 77 ? -3.22849 -14.31022 43.16630 1.000 33.53609 83 ALA A N 1
ATOM 528 C CA . ALA A 1 77 ? -4.53562 -14.92404 43.36063 1.000 41.12273 83 ALA A CA 1
ATOM 529 C C . ALA A 1 77 ? -5.34343 -14.15475 44.40097 1.000 36.58507 83 ALA A C 1
ATOM 530 O O . ALA A 1 77 ? -4.79564 -13.53717 45.32128 1.000 37.42807 83 ALA A O 1
ATOM 532 N N . ILE A 1 78 ? -6.66456 -14.18384 44.23924 1.000 36.47541 84 ILE A N 1
ATOM 533 C CA . ILE A 1 78 ? -7.57046 -13.52196 45.17587 1.000 36.63645 84 ILE A CA 1
ATOM 534 C C . ILE A 1 78 ? -7.93302 -14.52396 46.27170 1.000 34.93157 84 ILE A C 1
ATOM 535 O O . ILE A 1 78 ? -8.66309 -15.48620 46.03668 1.000 35.98301 84 ILE A O 1
ATOM 540 N N . ASN A 1 79 ? -7.40117 -14.30982 47.48186 1.000 37.17886 85 ASN A N 1
ATOM 541 C CA . ASN A 1 79 ? -7.56303 -15.25527 48.58670 1.000 35.47822 85 ASN A CA 1
ATOM 542 C C . ASN A 1 79 ? -8.71486 -14.79107 49.47527 1.000 34.96963 85 ASN A C 1
ATOM 543 O O . ASN A 1 79 ? -8.53818 -13.93195 50.34490 1.000 33.06940 85 ASN A O 1
ATOM 548 N N . ARG A 1 80 ? -9.89584 -15.37820 49.26999 1.000 34.77671 86 ARG A N 1
ATOM 549 C CA . ARG A 1 80 ? -11.06641 -14.96655 50.03252 1.000 35.44344 86 ARG A CA 1
ATOM 550 C C . ARG A 1 80 ? -10.95757 -15.31573 51.50770 1.000 38.24642 86 ARG A C 1
ATOM 551 O O . ARG A 1 80 ? -11.81449 -14.88949 52.28860 1.000 42.39369 86 ARG A O 1
ATOM 559 N N . ALA A 1 81 ? -9.93750 -16.07996 51.90516 1.000 38.42184 87 ALA A N 1
ATOM 560 C CA . ALA A 1 81 ? -9.69376 -16.33400 53.31724 1.000 39.40206 87 ALA A CA 1
ATOM 561 C C . ALA A 1 81 ? -8.92842 -15.20253 53.98818 1.000 38.37957 87 ALA A C 1
ATOM 562 O O . ALA A 1 81 ? -8.95940 -15.09960 55.22054 1.000 37.57363 87 ALA A O 1
ATOM 564 N N . ASN A 1 82 ? -8.24044 -14.35706 53.22262 1.000 31.41224 88 ASN A N 1
ATOM 565 C CA . ASN A 1 82 ? -7.56460 -13.21832 53.82973 1.000 36.35034 88 ASN A CA 1
ATOM 566 C C . ASN A 1 82 ? -8.60416 -12.22429 54.33455 1.000 33.43558 88 ASN A C 1
ATOM 567 O O . ASN A 1 82 ? -9.48471 -11.81073 53.56207 1.000 27.64967 88 ASN A O 1
ATOM 572 N N . PRO A 1 83 ? -8.53891 -11.80819 55.60494 1.000 31.75174 89 PRO A N 1
ATOM 573 C CA . PRO A 1 83 ? -9.59194 -10.92560 56.12639 1.000 30.88971 89 PRO A CA 1
ATOM 574 C C . PRO A 1 83 ? -9.66898 -9.59234 55.41357 1.000 31.39901 89 PRO A C 1
ATOM 575 O O . PRO A 1 83 ? -10.76518 -9.02730 55.31136 1.000 28.29606 89 PRO A O 1
ATOM 579 N N . GLU A 1 84 ? -8.54517 -9.07079 54.90533 1.000 25.36681 90 GLU A N 1
ATOM 580 C CA . GLU A 1 84 ? -8.59150 -7.78549 54.22181 1.000 28.65903 90 GLU A CA 1
ATOM 581 C C . GLU A 1 84 ? -9.29034 -7.92490 52.87800 1.000 25.93510 90 GLU A C 1
ATOM 582 O O . GLU A 1 84 ? -10.14131 -7.09826 52.52398 1.000 22.82918 90 GLU A O 1
ATOM 588 N N . VAL A 1 85 ? -8.96200 -8.99150 52.14576 1.000 24.06719 91 VAL A N 1
ATOM 589 C CA . VAL A 1 85 ? -9.64366 -9.28758 50.88834 1.000 25.43432 91 VAL A CA 1
ATOM 590 C C . VAL A 1 85 ? -11.13193 -9.53342 51.12568 1.000 26.26088 91 VAL A C 1
ATOM 591 O O . VAL A 1 85 ? -11.98160 -8.97751 50.42345 1.000 26.02012 91 VAL A O 1
ATOM 595 N N . ALA A 1 86 ? -11.47340 -10.38693 52.10057 1.000 27.04318 92 ALA A N 1
ATOM 596 C CA . ALA A 1 86 ? -12.88518 -10.69560 52.34672 1.000 25.09758 92 ALA A CA 1
ATOM 597 C C . ALA A 1 86 ? -13.69595 -9.43651 52.64493 1.000 30.44658 92 ALA A C 1
ATOM 598 O O . ALA A 1 86 ? -14.82393 -9.28196 52.15675 1.000 27.96938 92 ALA A O 1
ATOM 600 N N . SER A 1 87 ? -13.15034 -8.54010 53.47302 1.000 29.60867 93 SER A N 1
ATOM 601 C CA . SER A 1 87 ? -13.85723 -7.31110 53.82109 1.000 26.54373 93 SER A CA 1
ATOM 602 C C . SER A 1 87 ? -14.05473 -6.43381 52.59586 1.000 31.58750 93 SER A C 1
ATOM 603 O O . SER A 1 87 ? -15.13379 -5.86290 52.39278 1.000 33.34645 93 SER A O 1
ATOM 606 N N . ALA A 1 88 ? -13.01157 -6.30373 51.77813 1.000 25.80399 94 ALA A N 1
ATOM 607 C CA . ALA A 1 88 ? -13.12209 -5.53020 50.54165 1.000 27.95535 94 ALA A CA 1
ATOM 608 C C . ALA A 1 88 ? -14.18114 -6.11507 49.60746 1.000 30.86478 94 ALA A C 1
ATOM 609 O O . ALA A 1 88 ? -15.02376 -5.38614 49.06960 1.000 33.02097 94 ALA A O 1
ATOM 611 N N . LEU A 1 89 ? -14.15556 -7.43323 49.40057 1.000 28.04432 95 LEU A N 1
ATOM 612 C CA . LEU A 1 89 ? -15.11564 -8.04692 48.48100 1.000 32.05501 95 LEU A CA 1
ATOM 613 C C . LEU A 1 89 ? -16.54815 -7.86442 48.96614 1.000 34.23023 95 LEU A C 1
ATOM 614 O O . LEU A 1 89 ? -17.46334 -7.67284 48.15888 1.000 34.74271 95 LEU A O 1
ATOM 619 N N . GLU A 1 90 ? -16.75607 -7.91205 50.28163 1.000 34.56862 96 GLU A N 1
ATOM 620 C CA . GLU A 1 90 ? -18.08131 -7.69569 50.84553 1.000 38.23808 96 GLU A CA 1
ATOM 621 C C . GLU A 1 90 ? -18.61366 -6.30636 50.51274 1.000 43.21177 96 GLU A C 1
ATOM 622 O O . GLU A 1 90 ? -19.82995 -6.10747 50.46531 1.000 41.74204 96 GLU A O 1
ATOM 628 N N . ARG A 1 91 ? -17.72571 -5.34586 50.25148 1.000 36.62106 97 ARG A N 1
ATOM 629 C CA . ARG A 1 91 ? -18.10146 -3.95536 50.03990 1.000 38.25336 97 ARG A CA 1
ATOM 630 C C . ARG A 1 91 ? -18.00715 -3.51549 48.58330 1.000 36.98026 97 ARG A C 1
ATOM 631 O O . ARG A 1 91 ? -18.21388 -2.33325 48.30243 1.000 36.07137 97 ARG A O 1
ATOM 639 N N . ARG A 1 92 ? -17.73104 -4.43861 47.64897 1.000 33.74876 98 ARG A N 1
ATOM 640 C CA . ARG A 1 92 ? -17.49506 -4.13386 46.22457 1.000 30.99322 98 ARG A CA 1
ATOM 641 C C . ARG A 1 92 ? -16.31131 -3.19435 46.02272 1.000 34.83322 98 ARG A C 1
ATOM 642 O O . ARG A 1 92 ? -16.24147 -2.44040 45.04025 1.000 31.50046 98 ARG A O 1
ATOM 650 N N . ILE A 1 93 ? -15.35867 -3.24487 46.93250 1.000 25.98478 99 ILE A N 1
ATOM 651 C CA . ILE A 1 93 ? -14.06059 -2.64813 46.64461 1.000 28.09796 99 ILE A CA 1
ATOM 652 C C . ILE A 1 93 ? -13.34730 -3.54663 45.64941 1.000 27.50814 99 ILE A C 1
ATOM 653 O O . ILE A 1 93 ? -13.24559 -4.76165 45.89426 1.000 25.25609 99 ILE A O 1
ATOM 658 N N . PRO A 1 94 ? -12.88888 -3.02322 44.51168 1.000 23.10279 100 PRO A N 1
ATOM 659 C CA . PRO A 1 94 ? -12.12267 -3.85078 43.57903 1.000 24.72924 100 PRO A CA 1
ATOM 660 C C . PRO A 1 94 ? -10.89509 -4.44024 44.24673 1.000 21.22155 100 PRO A C 1
ATOM 661 O O . PRO A 1 94 ? -10.16592 -3.75434 44.96442 1.000 22.69803 100 PRO A O 1
ATOM 665 N N . VAL A 1 95 ? -10.64912 -5.71408 43.96767 1.000 22.44983 101 VAL A N 1
ATOM 666 C CA . VAL A 1 95 ? -9.41961 -6.39070 44.37015 1.000 23.45510 101 VAL A CA 1
ATOM 667 C C . VAL A 1 95 ? -8.73011 -6.84083 43.09582 1.000 24.94544 101 VAL A C 1
ATOM 668 O O . VAL A 1 95 ? -9.29874 -7.63162 42.33354 1.000 25.33187 101 VAL A O 1
ATOM 672 N N . VAL A 1 96 ? -7.52684 -6.33283 42.84796 1.000 20.70588 102 VAL A N 1
ATOM 673 C CA . VAL A 1 96 ? -6.86747 -6.63067 41.57333 1.000 26.72304 102 VAL A CA 1
ATOM 674 C C . VAL A 1 96 ? -5.48500 -7.22248 41.82654 1.000 26.26749 102 VAL A C 1
ATOM 675 O O . VAL A 1 96 ? -4.81773 -6.85840 42.81197 1.000 24.63605 102 VAL A O 1
ATOM 679 N N . PRO A 1 97 ? -5.01627 -8.13984 40.98378 1.000 25.39282 103 PRO A N 1
ATOM 680 C CA . PRO A 1 97 ? -3.63988 -8.63344 41.13117 1.000 28.03665 103 PRO A CA 1
ATOM 681 C C . PRO A 1 97 ? -2.64124 -7.54530 40.77620 1.000 25.12690 103 PRO A C 1
ATOM 682 O O . PRO A 1 97 ? -2.95561 -6.58677 40.07113 1.000 26.42315 103 PRO A O 1
ATOM 686 N N . ARG A 1 98 ? -1.40962 -7.69376 41.27577 1.000 27.10677 104 ARG A N 1
ATOM 687 C CA . ARG A 1 98 ? -0.43851 -6.62390 41.04793 1.000 23.95942 104 ARG A CA 1
ATOM 688 C C . ARG A 1 98 ? -0.13826 -6.42975 39.55978 1.000 22.75763 104 ARG A C 1
ATOM 689 O O . ARG A 1 98 ? 0.16173 -5.30987 39.13198 1.000 23.96492 104 ARG A O 1
ATOM 697 N N . ALA A 1 99 ? -0.23877 -7.48557 38.75205 1.000 24.11858 105 ALA A N 1
ATOM 698 C CA . ALA A 1 99 ? 0.02549 -7.32923 37.32307 1.000 26.50091 105 ALA A CA 1
ATOM 699 C C . ALA A 1 99 ? -0.94408 -6.35015 36.67917 1.000 28.53121 105 ALA A C 1
ATOM 700 O O . ALA A 1 99 ? -0.58157 -5.65594 35.71442 1.000 27.64150 105 ALA A O 1
ATOM 702 N N . GLU A 1 100 ? -2.17851 -6.28875 37.17798 1.000 26.86628 106 GLU A N 1
ATOM 703 C CA A GLU A 1 100 ? -3.19397 -5.40356 36.60702 0.491 27.36292 106 GLU A CA 1
ATOM 704 C CA B GLU A 1 100 ? -3.14117 -5.40097 36.55293 0.509 27.35395 106 GLU A CA 1
ATOM 705 C C . GLU A 1 100 ? -2.96562 -3.96133 37.04401 1.000 29.17123 106 GLU A C 1
ATOM 706 O O . GLU A 1 100 ? -3.12633 -3.02222 36.25171 1.000 26.00641 106 GLU A O 1
ATOM 717 N N . MET A 1 101 ? -2.57605 -3.76026 38.30476 1.000 21.35658 107 MET A N 1
ATOM 718 C CA . MET A 1 101 ? -2.23957 -2.40963 38.73474 1.000 25.09614 107 MET A CA 1
ATOM 719 C C . MET A 1 101 ? -0.96012 -1.94735 38.04920 1.000 24.47757 107 MET A C 1
ATOM 720 O O . MET A 1 101 ? -0.83038 -0.77605 37.67578 1.000 24.22913 107 MET A O 1
ATOM 725 N N . LEU A 1 102 ? -0.01637 -2.86217 37.84505 1.000 22.19020 108 LEU A N 1
ATOM 726 C CA . LEU A 1 102 ? 1.21071 -2.49275 37.15225 1.000 29.60021 108 LEU A CA 1
ATOM 727 C C . LEU A 1 102 ? 0.90778 -1.98103 35.74450 1.000 27.54522 108 LEU A C 1
ATOM 728 O O . LEU A 1 102 ? 1.46772 -0.96560 35.30771 1.000 28.66811 108 LEU A O 1
ATOM 733 N N . ALA A 1 103 ? -0.00499 -2.65128 35.03437 1.000 25.23959 109 ALA A N 1
ATOM 734 C CA . ALA A 1 103 ? -0.34667 -2.24955 33.66677 1.000 29.51856 109 ALA A CA 1
ATOM 735 C C . ALA A 1 103 ? -1.04526 -0.89172 33.64029 1.000 27.67902 109 ALA A C 1
ATOM 736 O O . ALA A 1 103 ? -0.85789 -0.09319 32.71060 1.000 28.93944 109 ALA A O 1
ATOM 738 N N . GLU A 1 104 ? -1.85280 -0.61965 34.66135 1.000 25.84108 110 GLU A N 1
ATOM 739 C CA . GLU A 1 104 ? -2.59849 0.62605 34.76855 1.000 27.43654 110 GLU A CA 1
ATOM 740 C C . GLU A 1 104 ? -1.68501 1.84681 34.94067 1.000 27.25399 110 GLU A C 1
ATOM 741 O O . GLU A 1 104 ? -2.07034 2.95600 34.56612 1.000 29.71600 110 GLU A O 1
ATOM 747 N N . LEU A 1 105 ? -0.48868 1.68275 35.52005 1.000 23.69866 111 LEU A N 1
ATOM 748 C CA . LEU A 1 105 ? 0.42095 2.82810 35.65195 1.000 28.01290 111 LEU A CA 1
ATOM 749 C C . LEU A 1 105 ? 0.72250 3.50355 34.30286 1.000 28.85169 111 LEU A C 1
ATOM 750 O O . LEU A 1 105 ? 0.98229 4.71495 34.26061 1.000 29.86820 111 LEU A O 1
ATOM 755 N N . MET A 1 106 ? 0.68054 2.75931 33.19500 1.000 30.58918 112 MET A N 1
ATOM 756 C CA . MET A 1 106 ? 0.96066 3.36664 31.88944 1.000 29.35156 112 MET A CA 1
ATOM 757 C C . MET A 1 106 ? 0.01987 4.52552 31.58120 1.000 32.76946 112 MET A C 1
ATOM 758 O O . MET A 1 106 ? 0.36871 5.41914 30.79847 1.000 35.58389 112 MET A O 1
ATOM 763 N N . ARG A 1 107 ? -1.17377 4.51852 32.18657 1.000 34.76873 113 ARG A N 1
ATOM 764 C CA . ARG A 1 107 ? -2.16698 5.57181 31.98603 1.000 41.49362 113 ARG A CA 1
ATOM 765 C C . ARG A 1 107 ? -1.69535 6.92306 32.48823 1.000 33.75996 113 ARG A C 1
ATOM 766 O O . ARG A 1 107 ? -2.11148 7.96272 31.96626 1.000 37.77724 113 ARG A O 1
ATOM 774 N N . TYR A 1 108 ? -0.88845 6.93843 33.52870 1.000 30.62807 114 TYR A N 1
ATOM 775 C CA . TYR A 1 108 ? -0.44160 8.18391 34.12739 1.000 35.35755 114 TYR A CA 1
ATOM 776 C C . TYR A 1 108 ? 0.85425 8.68025 33.54068 1.000 32.27101 114 TYR A C 1
ATOM 777 O O . TYR A 1 108 ? 1.33262 9.74187 33.95579 1.000 38.35022 114 TYR A O 1
ATOM 786 N N . ARG A 1 109 ? 1.45214 7.93617 32.61420 1.000 29.89197 115 ARG A N 1
ATOM 787 C CA . ARG A 1 109 ? 2.81619 8.21205 32.21307 1.000 25.20238 115 ARG A CA 1
ATOM 788 C C . ARG A 1 109 ? 2.89908 8.16378 30.69921 1.000 20.88706 115 ARG A C 1
ATOM 789 O O . ARG A 1 109 ? 1.97621 7.71730 30.02556 1.000 24.72283 115 ARG A O 1
ATOM 797 N N . HIS A 1 110 ? 4.01283 8.64382 30.17350 1.000 20.91252 116 HIS A N 1
ATOM 798 C CA . HIS A 1 110 ? 4.32442 8.40977 28.76287 1.000 22.19672 116 HIS A CA 1
ATOM 799 C C . HIS A 1 110 ? 4.84107 6.98564 28.61893 1.000 23.38805 116 HIS A C 1
ATOM 800 O O . HIS A 1 110 ? 6.02855 6.69743 28.81855 1.000 22.08995 116 HIS A O 1
ATOM 807 N N . GLY A 1 111 ? 3.92854 6.07574 28.28320 1.000 21.18087 117 GLY A N 1
ATOM 808 C CA . GLY A 1 111 ? 4.21729 4.65570 28.32409 1.000 19.23725 117 GLY A CA 1
ATOM 809 C C . GLY A 1 111 ? 4.76811 4.15168 27.00794 1.000 20.44609 117 GLY A C 1
ATOM 810 O O . GLY A 1 111 ? 4.24845 4.48189 25.93733 1.000 18.32208 117 GLY A O 1
ATOM 811 N N . ILE A 1 112 ? 5.82613 3.34707 27.09554 1.000 17.75170 118 ILE A N 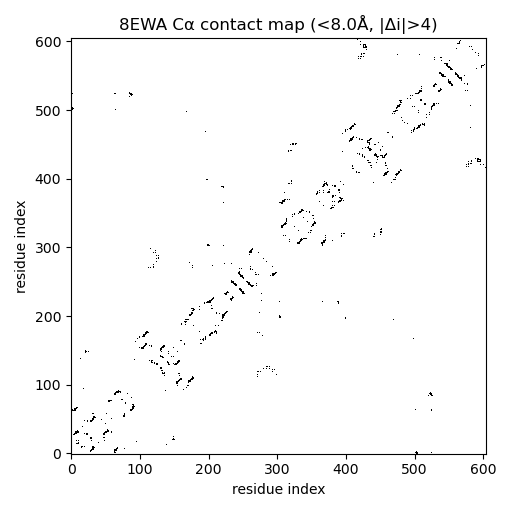1
ATOM 812 C CA . ILE A 1 112 ? 6.46487 2.70800 25.95279 1.000 14.73182 118 ILE A CA 1
ATOM 813 C C . ILE A 1 112 ? 6.37478 1.21261 26.19586 1.000 19.39583 118 ILE A C 1
ATOM 814 O O . ILE A 1 112 ? 7.04512 0.68950 27.09252 1.000 19.66039 118 ILE A O 1
ATOM 819 N N . ALA A 1 113 ? 5.52701 0.52729 25.43431 1.000 14.26675 119 ALA A N 1
ATOM 820 C CA . ALA A 1 113 ? 5.30252 -0.89896 25.61985 1.000 17.55600 119 ALA A CA 1
ATOM 821 C C . ALA A 1 113 ? 6.11776 -1.66355 24.58458 1.000 21.10493 119 ALA A C 1
ATOM 822 O O . ALA A 1 113 ? 6.03095 -1.37947 23.38835 1.000 21.17856 119 ALA A O 1
ATOM 824 N N . VAL A 1 114 ? 6.88810 -2.63914 25.04208 1.000 18.24598 120 VAL A N 1
ATOM 825 C CA . VAL A 1 114 ? 7.76060 -3.42249 24.17607 1.000 17.44679 120 VAL A CA 1
ATOM 826 C C . VAL A 1 114 ? 7.19837 -4.83308 24.09297 1.000 18.35878 120 VAL A C 1
ATOM 827 O O . VAL A 1 114 ? 7.26338 -5.59671 25.06820 1.000 19.37844 120 VAL A O 1
ATOM 831 N N . ALA A 1 115 ? 6.64172 -5.18110 22.92543 1.000 16.99134 121 ALA A N 1
ATOM 832 C CA . ALA A 1 115 ? 6.02625 -6.47394 22.67132 1.000 19.88184 121 ALA A CA 1
ATOM 833 C C . ALA A 1 115 ? 6.75794 -7.21263 21.56393 1.000 20.31166 121 ALA A C 1
ATOM 834 O O . ALA A 1 115 ? 7.61023 -6.65692 20.85161 1.000 19.54814 121 ALA A O 1
ATOM 836 N N . GLY A 1 116 ? 6.37270 -8.47864 21.41662 1.000 23.15604 122 GLY A N 1
ATOM 837 C CA . GLY A 1 116 ? 6.99298 -9.36834 20.45994 1.000 24.33199 122 GLY A CA 1
ATOM 838 C C . GLY A 1 116 ? 7.39249 -10.65961 21.12424 1.000 24.54629 122 GLY A C 1
ATOM 839 O O . GLY A 1 116 ? 7.46927 -10.72677 22.35602 1.000 24.55710 122 GLY A O 1
ATOM 840 N N . THR A 1 117 ? 7.61814 -11.70791 20.34034 1.000 20.25113 123 THR A N 1
ATOM 841 C CA . THR A 1 117 ? 7.92377 -12.99991 20.94246 1.000 21.70631 123 THR A CA 1
ATOM 842 C C . THR A 1 117 ? 9.31144 -12.99420 21.58091 1.000 24.81593 123 THR A C 1
ATOM 843 O O . THR A 1 117 ? 9.48412 -13.46768 22.71256 1.000 20.78489 123 THR A O 1
ATOM 847 N N . HIS A 1 118 ? 10.29756 -12.44566 20.87320 1.000 23.05782 124 HIS A N 1
ATOM 848 C CA . HIS A 1 118 ? 11.70969 -12.45876 21.24925 1.000 23.75718 124 HIS A CA 1
ATOM 849 C C . HIS A 1 118 ? 12.26160 -11.04572 21.30375 1.000 19.96797 124 HIS A C 1
ATOM 850 O O . HIS A 1 118 ? 11.95532 -10.21284 20.43010 1.000 22.14688 124 HIS A O 1
ATOM 857 N N . GLY A 1 119 ? 13.13483 -10.79074 22.28958 1.000 20.41725 125 GLY A N 1
ATOM 858 C CA . GLY A 1 119 ? 13.84016 -9.52657 22.36003 1.000 21.70843 125 GLY A CA 1
ATOM 859 C C . GLY A 1 119 ? 13.22914 -8.48591 23.28100 1.000 23.09829 125 GLY A C 1
ATOM 860 O O . GLY A 1 119 ? 13.78566 -7.39137 23.38998 1.000 21.21301 125 GLY A O 1
ATOM 861 N N . LYS A 1 120 ? 12.12074 -8.79803 23.96528 1.000 21.08880 126 LYS A N 1
ATOM 862 C CA . LYS A 1 120 ? 11.42628 -7.77388 24.74476 1.000 23.45825 126 LYS A CA 1
ATOM 863 C C . LYS A 1 120 ? 12.28900 -7.26808 25.89940 1.000 18.87879 126 LYS A C 1
ATOM 864 O O . LYS A 1 120 ? 12.34437 -6.06250 26.16930 1.000 19.78645 126 LYS A O 1
ATOM 870 N N . THR A 1 121 ? 12.92414 -8.18705 26.62065 1.000 21.88872 127 THR A N 1
ATOM 871 C CA . THR A 1 121 ? 13.66617 -7.81075 27.82307 1.000 21.46872 127 THR A CA 1
ATOM 872 C C . THR A 1 121 ? 14.91150 -7.00991 27.45291 1.000 21.76666 127 THR A C 1
ATOM 873 O O . THR A 1 121 ? 15.20372 -5.97081 28.06074 1.000 17.39036 127 THR A O 1
ATOM 877 N N . THR A 1 122 ? 15.65278 -7.47671 26.43840 1.000 19.41322 128 THR A N 1
ATOM 878 C CA . THR A 1 122 ? 16.83866 -6.73828 25.99897 1.000 18.58824 128 THR A CA 1
ATOM 879 C C . THR A 1 122 ? 16.46598 -5.38188 25.40106 1.000 17.23581 128 THR A C 1
ATOM 880 O O . THR A 1 122 ? 17.11499 -4.36475 25.68200 1.000 17.65594 128 THR A O 1
ATOM 884 N N . THR A 1 123 ? 15.43283 -5.33690 24.55494 1.000 16.19964 129 THR A N 1
ATOM 885 C CA . THR A 1 123 ? 15.03069 -4.05410 23.99178 1.000 16.95640 129 THR A CA 1
ATOM 886 C C . THR A 1 123 ? 14.54385 -3.09429 25.08063 1.000 16.67716 129 THR A C 1
ATOM 887 O O . THR A 1 123 ? 14.91551 -1.92055 25.09060 1.000 16.14371 129 THR A O 1
ATOM 891 N N . THR A 1 124 ? 13.69589 -3.56285 25.99815 1.000 17.07958 130 THR A N 1
ATOM 892 C CA . THR A 1 124 ? 13.28570 -2.67531 27.09658 1.000 16.12027 130 THR A CA 1
ATOM 893 C C . THR A 1 124 ? 14.50056 -2.13134 27.85371 1.000 16.54725 130 THR A C 1
ATOM 894 O O . THR A 1 124 ? 14.55325 -0.94512 28.20213 1.000 19.11903 130 THR A O 1
ATOM 898 N N . SER A 1 125 ? 15.50129 -2.97970 28.08268 1.000 18.44449 131 SER A N 1
ATOM 899 C CA . SER A 1 125 ? 16.68008 -2.56310 28.84903 1.000 19.67655 131 SER A CA 1
ATOM 900 C C . SER A 1 125 ? 17.51063 -1.53976 28.07927 1.000 17.49715 131 SER A C 1
ATOM 901 O O . SER A 1 125 ? 18.07735 -0.61134 28.66962 1.000 19.67444 131 SER A O 1
ATOM 904 N N . LEU A 1 126 ? 17.63311 -1.71648 26.76157 1.000 17.84511 132 LEU A N 1
ATOM 905 C CA . LEU A 1 126 ? 18.40085 -0.76252 25.96362 1.000 17.30508 132 LEU A CA 1
ATOM 906 C C . LEU A 1 126 ? 17.69218 0.57578 25.88970 1.000 19.38960 132 LEU A C 1
ATOM 907 O O . LEU A 1 126 ? 18.32704 1.64001 25.97032 1.000 19.14445 132 LEU A O 1
ATOM 912 N N . ILE A 1 127 ? 16.37176 0.54087 25.73409 1.000 15.29687 133 ILE A N 1
ATOM 913 C CA . ILE A 1 127 ? 15.59545 1.77189 25.74284 1.000 16.53536 133 ILE A CA 1
ATOM 914 C C . ILE A 1 127 ? 15.80824 2.51588 27.04957 1.000 18.19396 133 ILE A C 1
ATOM 915 O O . ILE A 1 127 ? 16.03457 3.73439 27.05518 1.000 19.35939 133 ILE A O 1
ATOM 920 N N . ALA A 1 128 ? 15.74805 1.79636 28.18279 1.000 17.15429 134 ALA A N 1
ATOM 921 C CA . ALA A 1 128 ? 16.00369 2.45054 29.46272 1.000 19.56091 134 ALA A CA 1
ATOM 922 C C . ALA A 1 128 ? 17.40636 3.05225 29.50726 1.000 19.97659 134 ALA A C 1
ATOM 923 O O . ALA A 1 128 ? 17.60152 4.16022 30.01466 1.000 22.44064 134 ALA A O 1
ATOM 925 N N . SER A 1 129 ? 18.40207 2.32556 29.00965 1.000 17.80944 135 SER A N 1
ATOM 926 C CA . SER A 1 129 ? 19.76835 2.83787 29.05193 1.000 21.61009 135 SER A CA 1
ATOM 927 C C . SER A 1 129 ? 19.90792 4.12965 28.23845 1.000 19.91705 135 SER A C 1
ATOM 928 O O . SER A 1 129 ? 20.56597 5.08473 28.67916 1.000 18.52958 135 SER A O 1
ATOM 931 N N . VAL A 1 130 ? 19.31073 4.17097 27.04371 1.000 20.41891 136 VAL A N 1
ATOM 932 C CA . VAL A 1 130 ? 19.41161 5.35288 26.18474 1.000 20.32562 136 VAL A CA 1
ATOM 933 C C . VAL A 1 130 ? 18.61427 6.51239 26.77215 1.000 18.34899 136 VAL A C 1
ATOM 934 O O . VAL A 1 130 ? 19.08011 7.65534 26.79208 1.000 20.06360 136 VAL A O 1
ATOM 938 N N . PHE A 1 131 ? 17.40327 6.24246 27.26387 1.000 19.99553 137 PHE A N 1
ATOM 939 C CA . PHE A 1 131 ? 16.62114 7.30966 27.88292 1.000 21.49669 137 PHE A CA 1
ATOM 940 C C . PHE A 1 131 ? 17.31677 7.86410 29.12471 1.000 26.18837 137 PHE A C 1
ATOM 941 O O . PHE A 1 131 ? 17.26077 9.07256 29.38481 1.000 24.96733 137 PHE A O 1
ATOM 949 N N . ALA A 1 132 ? 17.97156 7.00005 29.90543 1.000 22.98222 138 ALA A N 1
ATOM 950 C CA . ALA A 1 132 ? 18.75583 7.48472 31.03532 1.000 25.55918 138 ALA A CA 1
ATOM 951 C C . ALA A 1 132 ? 19.90568 8.36843 30.55731 1.000 25.25619 138 ALA A C 1
ATOM 952 O O . ALA A 1 132 ? 20.14723 9.45374 31.10213 1.000 26.73098 138 ALA A O 1
ATOM 954 N N . ALA A 1 133 ? 20.63289 7.91192 29.53451 1.000 26.56263 139 ALA A N 1
ATOM 955 C CA . ALA A 1 133 ? 21.72130 8.72016 28.99252 1.000 23.31310 139 ALA A CA 1
ATOM 956 C C . ALA A 1 133 ? 21.23086 10.05200 28.43153 1.000 28.52384 139 ALA A C 1
ATOM 957 O O . ALA A 1 133 ? 22.01490 11.00727 28.35649 1.000 33.12672 139 ALA A O 1
ATOM 959 N N . GLY A 1 134 ? 19.96441 10.13623 28.03270 1.000 26.81388 140 GLY A N 1
ATOM 960 C CA . GLY A 1 134 ? 19.36591 11.37787 27.59300 1.000 27.44534 140 GLY A CA 1
ATOM 961 C C . GLY A 1 134 ? 18.82963 12.25246 28.69982 1.000 30.05882 140 GLY A C 1
ATOM 962 O O . GLY A 1 134 ? 18.23414 13.29603 28.42367 1.000 29.397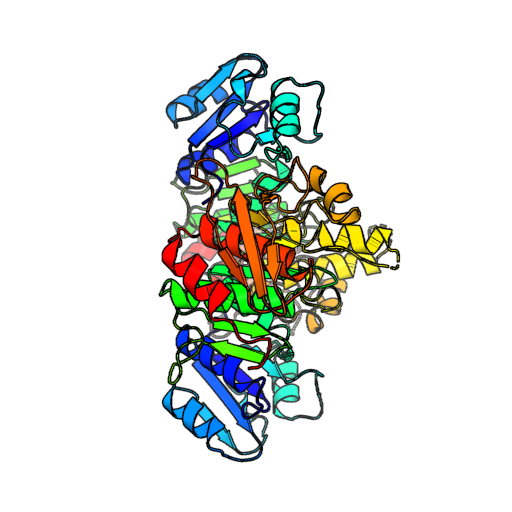73 140 GLY A O 1
ATOM 963 N N . GLY A 1 135 ? 19.01627 11.84969 29.95236 1.000 31.18775 141 GLY A N 1
ATOM 964 C CA . GLY A 1 135 ? 18.56040 12.62329 31.08306 1.000 31.29697 141 GLY A CA 1
ATOM 965 C C . GLY A 1 135 ? 17.09023 12.50271 31.40732 1.000 33.31607 141 GLY A C 1
ATOM 966 O O . GLY A 1 135 ? 16.57872 13.32577 32.17411 1.000 29.64975 141 GLY A O 1
ATOM 967 N N . LEU A 1 136 ? 16.39257 11.49774 30.86909 1.000 31.11430 142 LEU A N 1
ATOM 968 C CA . LEU A 1 136 ? 14.95366 11.40903 31.04281 1.000 27.88190 142 LEU A CA 1
ATOM 969 C C . LEU A 1 136 ? 14.53597 10.55607 32.23549 1.000 31.14084 142 LEU A C 1
ATOM 970 O O . LEU A 1 136 ? 13.33897 10.48454 32.52393 1.000 31.86494 142 LEU A O 1
ATOM 975 N N . ASP A 1 137 ? 15.47729 9.90326 32.91877 1.000 27.19070 143 ASP A N 1
ATOM 976 C CA . ASP A 1 137 ? 15.22923 9.22653 34.18755 1.000 29.56718 143 ASP A CA 1
ATOM 977 C C . ASP A 1 137 ? 14.06463 8.22945 34.16163 1.000 29.49282 143 ASP A C 1
ATOM 978 O O . ASP A 1 137 ? 13.17123 8.29088 35.01096 1.000 30.50327 143 ASP A O 1
ATOM 983 N N . PRO A 1 138 ? 14.04474 7.29594 33.21325 1.000 24.72629 144 PRO A N 1
ATOM 984 C CA . PRO A 1 138 ? 12.85411 6.45391 33.04619 1.000 21.24367 144 PRO A CA 1
ATOM 985 C C . PRO A 1 138 ? 12.68695 5.42879 34.15838 1.000 29.69637 144 PRO A C 1
ATOM 986 O O . PRO A 1 138 ? 13.65306 4.92229 34.72618 1.000 26.54489 144 PRO A O 1
ATOM 990 N N . THR A 1 139 ? 11.43138 5.15858 34.50387 1.000 25.08354 145 THR A N 1
ATOM 991 C CA . THR A 1 139 ? 11.10371 3.94975 35.24194 1.000 27.41887 145 THR A CA 1
ATOM 992 C C . THR A 1 139 ? 10.86360 2.85897 34.20543 1.000 24.99034 145 THR A C 1
ATOM 993 O O . THR A 1 139 ? 10.37204 3.14516 33.10366 1.000 22.12415 145 THR A O 1
ATOM 997 N N . PHE A 1 140 ? 11.29500 1.62776 34.50120 1.000 21.51549 146 PHE A N 1
ATOM 998 C CA . PHE A 1 140 ? 11.11278 0.56711 33.51300 1.000 19.47113 146 PHE A CA 1
ATOM 999 C C . PHE A 1 140 ? 10.79267 -0.75937 34.19596 1.000 24.97004 146 PHE A C 1
ATOM 1000 O O . PHE A 1 140 ? 11.09723 -0.97706 35.37055 1.000 26.56253 146 PHE A O 1
ATOM 1008 N N . VAL A 1 141 ? 10.14780 -1.64062 33.43532 1.000 21.63606 147 VAL A N 1
ATOM 1009 C CA . VAL A 1 141 ? 9.61750 -2.90569 33.94138 1.000 21.31541 147 VAL A CA 1
ATOM 1010 C C . VAL A 1 141 ? 10.18381 -4.03693 33.09249 1.000 27.66395 147 VAL A C 1
ATOM 1011 O O . VAL A 1 141 ? 9.96142 -4.07625 31.88092 1.000 27.70777 147 VAL A O 1
ATOM 1015 N N . ILE A 1 142 ? 10.90532 -4.95050 33.72175 1.000 34.04105 148 ILE A N 1
ATOM 1016 C CA . ILE A 1 142 ? 11.29135 -6.21070 33.10002 1.000 35.72772 148 ILE A CA 1
ATOM 1017 C C . ILE A 1 142 ? 10.98944 -7.32928 34.09285 1.000 40.78692 148 ILE A C 1
ATOM 1018 O O . ILE A 1 142 ? 11.22898 -7.18945 35.29701 1.000 41.77497 148 ILE A O 1
ATOM 1023 N N . GLY A 1 143 ? 10.41246 -8.41829 33.59454 1.000 41.16670 149 GLY A N 1
ATOM 1024 C CA . GLY A 1 143 ? 10.03864 -9.53489 34.43418 1.000 39.41758 149 GLY A CA 1
ATOM 1025 C C . GLY A 1 143 ? 9.15489 -9.17953 35.60783 1.000 49.79215 149 GLY A C 1
ATOM 1026 O O . GLY A 1 143 ? 9.27371 -9.77132 36.68645 1.000 48.37822 149 GLY A O 1
ATOM 1027 N N . GLY A 1 144 ? 8.26166 -8.21534 35.42534 1.000 45.85700 150 GLY A N 1
ATOM 1028 C CA . GLY A 1 144 ? 7.37070 -7.82429 36.49032 1.000 41.55520 150 GLY A CA 1
ATOM 1029 C C . GLY A 1 144 ? 7.99659 -6.97018 37.56302 1.000 42.58236 150 GLY A C 1
ATOM 1030 O O . GLY A 1 144 ? 7.33236 -6.67662 38.55968 1.000 44.76747 150 GLY A O 1
ATOM 1031 N N . ARG A 1 145 ? 9.24522 -6.54507 37.38849 1.000 39.29599 151 ARG A N 1
ATOM 1032 C CA . ARG A 1 145 ? 9.96120 -5.78387 38.39897 1.000 41.68944 151 ARG A CA 1
ATOM 1033 C C . ARG A 1 145 ? 10.10560 -4.34287 37.93220 1.000 34.23065 151 ARG A C 1
ATOM 1034 O O . ARG A 1 145 ? 10.57467 -4.09979 36.82166 1.000 35.28918 151 ARG A O 1
ATOM 1042 N N . LEU A 1 146 ? 9.71835 -3.39432 38.77960 1.000 33.28352 152 LEU A N 1
ATOM 1043 C CA . LEU A 1 146 ? 9.95461 -1.98644 38.47669 1.000 29.12352 152 LEU A CA 1
ATOM 1044 C C . LEU A 1 146 ? 11.37300 -1.58464 38.86063 1.000 32.16565 152 LEU A C 1
ATOM 1045 O O . LEU A 1 146 ? 11.82559 -1.86942 39.97686 1.000 36.15368 152 LEU A O 1
ATOM 1050 N N . ASN A 1 147 ? 12.04781 -0.87916 37.95993 1.000 31.26595 153 ASN A N 1
ATOM 1051 C CA . ASN A 1 147 ? 13.38496 -0.35196 38.20034 1.000 35.16680 153 ASN A CA 1
ATOM 1052 C C . ASN A 1 147 ? 13.43696 1.10289 37.75233 1.000 35.80023 153 ASN A C 1
ATOM 1053 O O . ASN A 1 147 ? 12.62617 1.54688 36.93991 1.000 31.65874 153 ASN A O 1
ATOM 1058 N N . ALA A 1 148 ? 14.41328 1.84215 38.27339 1.000 34.27224 154 ALA A N 1
ATOM 1059 C CA . ALA A 1 148 ? 14.71630 3.16856 37.75458 1.000 41.86083 154 ALA A CA 1
ATOM 1060 C C . ALA A 1 148 ? 16.22814 3.34221 37.66582 1.000 50.64366 154 ALA A C 1
ATOM 1061 O O . ALA A 1 148 ? 16.97919 2.78032 38.46647 1.000 44.45516 154 ALA A O 1
ATOM 1063 N N . ALA A 1 149 ? 16.66547 4.13340 36.68216 1.000 50.61684 155 ALA A N 1
ATOM 1064 C CA . ALA A 1 149 ? 18.09732 4.34872 36.48072 1.000 58.33476 155 ALA A CA 1
ATOM 1065 C C . ALA A 1 149 ? 18.73954 5.00693 37.69922 1.000 60.94637 155 ALA A C 1
ATOM 1066 O O . ALA A 1 149 ? 19.81327 4.58996 38.15199 1.000 64.86361 155 ALA A O 1
ATOM 1068 N N . GLY A 1 150 ? 18.09427 6.03852 38.24290 1.000 57.85981 156 GLY A N 1
ATOM 1069 C CA . GLY A 1 150 ? 18.57711 6.72529 39.42603 1.000 61.16204 156 GLY A CA 1
ATOM 1070 C C . GLY A 1 150 ? 18.82097 5.80598 40.60492 1.000 64.71260 156 GLY A C 1
ATOM 1071 O O . GLY A 1 150 ? 17.90231 5.12114 41.07023 1.000 65.14800 156 GLY A O 1
ATOM 1072 N N . THR A 1 151 ? 20.06432 5.80643 41.10156 1.000 65.12801 157 THR A N 1
ATOM 1073 C CA . THR A 1 151 ? 20.47372 4.86822 42.14733 1.000 66.32847 157 THR A CA 1
ATOM 1074 C C . THR A 1 151 ? 19.63542 5.03414 43.41057 1.000 72.08974 157 THR A C 1
ATOM 1075 O O . THR A 1 151 ? 19.07085 4.06072 43.92513 1.000 71.94887 157 THR A O 1
ATOM 1079 N N . ASN A 1 152 ? 19.55186 6.25590 43.93078 1.000 72.42731 158 ASN A N 1
ATOM 1080 C CA . ASN A 1 152 ? 18.80752 6.54392 45.15695 1.000 79.97435 158 ASN A CA 1
ATOM 1081 C C . ASN A 1 152 ? 17.61009 7.43069 44.82455 1.000 82.74005 158 ASN A C 1
ATOM 1082 O O . ASN A 1 152 ? 17.57313 8.61880 45.15728 1.000 89.42829 158 ASN A O 1
ATOM 1084 N N . ALA A 1 153 ? 16.61000 6.83437 44.17103 1.000 79.07525 159 ALA A N 1
ATOM 1085 C CA . ALA A 1 153 ? 15.48986 7.59099 43.62922 1.000 75.38006 159 ALA A CA 1
ATOM 1086 C C . ALA A 1 153 ? 14.16661 6.88958 43.92048 1.000 72.11174 159 ALA A C 1
ATOM 1087 O O . ALA A 1 153 ? 14.10531 5.66274 44.05806 1.000 61.44119 159 ALA A O 1
ATOM 1089 N N . GLN A 1 154 ? 13.10347 7.69117 44.01233 1.000 67.29891 160 GLN A N 1
ATOM 1090 C CA . GLN A 1 154 ? 11.75046 7.15950 44.10472 1.000 51.93858 160 GLN A CA 1
ATOM 1091 C C . GLN A 1 154 ? 11.22818 6.84714 42.70761 1.000 46.30161 160 GLN A C 1
ATOM 1092 O O . GLN A 1 154 ? 11.28551 7.69214 41.80816 1.000 44.16240 160 GLN A O 1
ATOM 1098 N N . LEU A 1 155 ? 10.71700 5.62919 42.53150 1.000 42.48497 161 LEU A N 1
ATOM 1099 C CA . LEU A 1 155 ? 10.21271 5.20040 41.23604 1.000 37.78778 161 LEU A CA 1
ATOM 1100 C C . LEU A 1 155 ? 9.04778 6.07505 40.78989 1.000 35.48339 161 LEU A C 1
ATOM 1101 O O . LEU A 1 155 ? 8.30043 6.62161 41.60658 1.000 34.75825 161 LEU A O 1
ATOM 1106 N N . GLY A 1 156 ? 8.90480 6.20584 39.47297 1.000 34.64845 162 GLY A N 1
ATOM 1107 C CA . GLY A 1 156 ? 7.81612 6.95809 38.88860 1.000 33.61254 162 GLY A CA 1
ATOM 1108 C C . GLY A 1 156 ? 7.99535 8.45687 38.88486 1.000 39.10054 162 GLY A C 1
ATOM 1109 O O . GLY A 1 156 ? 7.04931 9.17272 38.53601 1.000 41.69700 162 GLY A O 1
ATOM 1110 N N . ALA A 1 157 ? 9.18719 8.95425 39.23363 1.000 39.09802 163 ALA A N 1
ATOM 1111 C CA . ALA A 1 157 ? 9.41827 10.39586 39.25753 1.000 37.76827 163 ALA A CA 1
ATOM 1112 C C . ALA A 1 157 ? 9.30583 11.00233 37.86291 1.000 39.80701 163 ALA A C 1
ATOM 1113 O O . ALA A 1 157 ? 8.76482 12.10274 37.69962 1.000 43.44424 163 ALA A O 1
ATOM 1115 N N . SER A 1 158 ? 9.79848 10.30475 36.84713 1.000 32.41202 164 SER A N 1
ATOM 1116 C CA . SER A 1 158 ? 9.79907 10.88794 35.51848 1.000 32.43301 164 SER A CA 1
ATOM 1117 C C . SER A 1 158 ? 8.50634 10.57179 34.77436 1.000 33.88343 164 SER A C 1
ATOM 1118 O O . SER A 1 158 ? 7.70195 9.72549 35.17058 1.000 28.36040 164 SER A O 1
ATOM 1121 N N . ARG A 1 159 ? 8.33136 11.26826 33.65611 1.000 33.78812 165 ARG A N 1
ATOM 1122 C CA . ARG A 1 159 ? 7.16152 11.08143 32.81632 1.000 32.32557 165 ARG A CA 1
ATOM 1123 C C . ARG A 1 159 ? 7.18485 9.75404 32.06890 1.000 28.05795 165 ARG A C 1
ATOM 1124 O O . ARG A 1 159 ? 6.15249 9.35923 31.51832 1.000 28.85056 165 ARG A O 1
ATOM 1126 N N . TYR A 1 160 ? 8.32802 9.06850 32.00814 1.000 24.32272 166 TYR A N 1
ATOM 1127 C CA . TYR A 1 160 ? 8.49736 7.93065 31.10522 1.000 24.53068 166 TYR A CA 1
ATOM 1128 C C . TYR A 1 160 ? 8.40448 6.60332 31.84814 1.000 25.49485 166 TYR A C 1
ATOM 1129 O O . TYR A 1 160 ? 9.02316 6.42212 32.90417 1.000 26.10552 166 TYR A O 1
ATOM 1138 N N . LEU A 1 161 ? 7.65216 5.66962 31.26735 1.000 19.54955 167 LEU A N 1
ATOM 1139 C CA . LEU A 1 161 ? 7.50813 4.31062 31.78794 1.000 20.41525 167 LEU A CA 1
ATOM 1140 C C . LEU A 1 161 ? 7.69195 3.33039 30.63515 1.000 23.12872 167 LEU A C 1
ATOM 1141 O O . LEU A 1 161 ? 6.88569 3.31160 29.69860 1.000 21.77813 167 LEU A O 1
ATOM 1146 N N . VAL A 1 162 ? 8.74748 2.51949 30.68965 1.000 18.40037 168 VAL A N 1
ATOM 1147 C CA . VAL A 1 162 ? 9.07475 1.56922 29.62282 1.000 16.47817 168 VAL A CA 1
ATOM 1148 C C . VAL A 1 162 ? 8.82444 0.17863 30.16519 1.000 23.14945 168 VAL A C 1
ATOM 1149 O 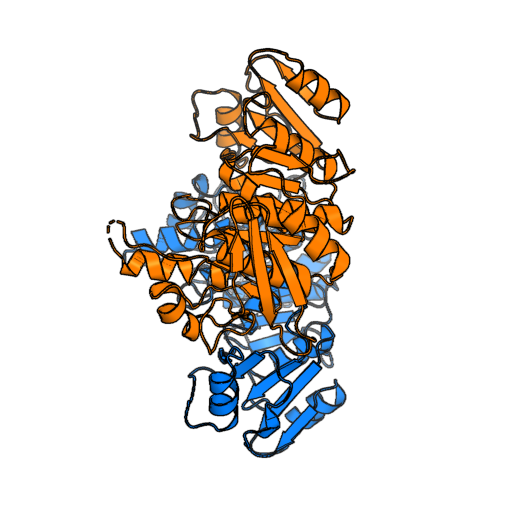O . VAL A 1 162 ? 9.31799 -0.15615 31.24751 1.000 23.97178 168 VAL A O 1
ATOM 1153 N N . ALA A 1 163 ? 8.07026 -0.64015 29.42831 1.000 18.09647 169 ALA A N 1
ATOM 1154 C CA . ALA A 1 163 ? 7.69435 -1.92678 30.00186 1.000 19.49579 169 ALA A CA 1
ATOM 1155 C C . ALA A 1 163 ? 7.55959 -3.00828 28.94035 1.000 20.43909 169 ALA A C 1
ATOM 1156 O O . ALA A 1 163 ? 7.02771 -2.75854 27.85813 1.000 20.94208 169 ALA A O 1
ATOM 1158 N N . GLU A 1 164 ? 8.07574 -4.19947 29.26342 1.000 20.55092 170 GLU A N 1
ATOM 1159 C CA A GLU A 1 164 ? 7.73204 -5.44340 28.57058 0.403 22.95959 170 GLU A CA 1
ATOM 1160 C CA B GLU A 1 164 ? 7.73121 -5.38350 28.49241 0.597 22.80135 170 GLU A CA 1
ATOM 1161 C C . GLU A 1 164 ? 6.22401 -5.59591 28.47082 1.000 26.95986 170 GLU A C 1
ATOM 1162 O O . GLU A 1 164 ? 5.51733 -5.39269 29.46731 1.000 23.85014 170 GLU A O 1
ATOM 1173 N N . ALA A 1 165 ? 5.72753 -6.04504 27.32044 1.000 23.70198 171 ALA A N 1
ATOM 1174 C CA . ALA A 1 165 ? 4.31703 -6.39648 27.19905 1.000 25.24358 171 ALA A CA 1
ATOM 1175 C C . ALA A 1 165 ? 4.24215 -7.84033 26.73519 1.000 32.54029 171 ALA A C 1
ATOM 1176 O O . ALA A 1 165 ? 4.56136 -8.14510 25.58216 1.000 27.31430 171 ALA A O 1
ATOM 1178 N N . ASP A 1 166 ? 3.81905 -8.72888 27.62954 1.000 30.72831 172 ASP A N 1
ATOM 1179 C CA . ASP A 1 166 ? 3.75265 -10.15144 27.32590 1.000 34.63608 172 ASP A CA 1
ATOM 1180 C C . ASP A 1 166 ? 2.38400 -10.47543 26.74895 1.000 38.28039 172 ASP A C 1
ATOM 1181 O O . ASP A 1 166 ? 1.35493 -10.26153 27.40370 1.000 36.32308 172 ASP A O 1
ATOM 1186 N N . GLU A 1 167 ? 2.38080 -11.02070 25.53315 1.000 38.21559 173 GLU A N 1
ATOM 1187 C CA . GLU A 1 167 ? 1.13882 -11.37134 24.86288 1.000 36.15178 173 GLU A CA 1
ATOM 1188 C C . GLU A 1 167 ? 0.30951 -12.38672 25.64908 1.000 37.72945 173 GLU A C 1
ATOM 1189 O O . GLU A 1 167 ? -0.88742 -12.53875 25.38299 1.000 37.61460 173 GLU A O 1
ATOM 1195 N N . SER A 1 168 ? 0.89452 -13.06462 26.62758 1.000 43.30516 174 SER A N 1
ATOM 1196 C CA . SER A 1 168 ? 0.15394 -14.06927 27.37776 1.000 44.89241 174 SER A CA 1
ATOM 1197 C C . SER A 1 168 ? -0.43473 -13.54230 28.68237 1.000 46.39437 174 SER A C 1
ATOM 1198 O O . SER A 1 168 ? -1.09244 -14.30434 29.38913 1.000 45.11328 174 SER A O 1
ATOM 1201 N N . ASP A 1 169 ? -0.23968 -12.26676 29.01139 1.000 41.45598 175 ASP A N 1
ATOM 1202 C CA . ASP A 1 169 ? -0.79106 -11.70591 30.23739 1.000 42.91571 175 ASP A CA 1
ATOM 1203 C C . ASP A 1 169 ? -2.19959 -11.17457 30.02039 1.000 42.41449 175 ASP A C 1
ATOM 1204 O O . ASP A 1 169 ? -2.52545 -10.63472 28.96030 1.000 39.92113 175 ASP A O 1
ATOM 1209 N N . ALA A 1 170 ? -3.02416 -11.30494 31.06193 1.000 40.64859 176 ALA A N 1
ATOM 1210 C CA . ALA A 1 170 ? -4.41154 -10.85656 30.99928 1.000 39.85527 176 ALA A CA 1
ATOM 1211 C C . ALA A 1 170 ? -4.53367 -9.36648 30.71065 1.000 42.01388 176 ALA A C 1
ATOM 1212 O O . ALA A 1 170 ? -5.57507 -8.92717 30.21555 1.000 44.16209 176 ALA A O 1
ATOM 1214 N N . SER A 1 171 ? -3.50708 -8.57557 31.02365 1.000 37.31357 177 SER A N 1
ATOM 1215 C CA . SER A 1 171 ? -3.57369 -7.13382 30.83931 1.000 39.86409 177 SER A CA 1
ATOM 1216 C C . SER A 1 171 ? -3.08599 -6.69001 29.47109 1.000 39.56977 177 SER A C 1
ATOM 1217 O O . SER A 1 171 ? -3.28419 -5.52367 29.11284 1.000 38.57194 177 SER A O 1
ATOM 1220 N N . PHE A 1 172 ? -2.49118 -7.60307 28.70073 1.000 36.77004 178 PHE A N 1
ATOM 1221 C CA . PHE A 1 172 ? -1.88248 -7.25101 27.42451 1.000 37.07546 178 PHE A CA 1
ATOM 1222 C C . PHE A 1 172 ? -2.79903 -6.36511 26.58418 1.000 41.17247 178 PHE A C 1
ATOM 1223 O O . PHE A 1 172 ? -2.36420 -5.34231 26.04372 1.000 42.00240 178 PHE A O 1
ATOM 1231 N N . LEU A 1 173 ? -4.07941 -6.71385 26.48585 1.000 35.61481 179 LEU A N 1
ATOM 1232 C CA . LEU A 1 173 ? -4.96829 -5.95802 25.61194 1.000 37.97509 179 LEU A CA 1
ATOM 1233 C C . LEU A 1 173 ? -5.63592 -4.77548 26.30651 1.000 38.72213 179 LEU A C 1
ATOM 1234 O O . LEU A 1 173 ? -6.46598 -4.10158 25.69077 1.000 41.42400 179 LEU A O 1
ATOM 1239 N N . HIS A 1 174 ? -5.28925 -4.49386 27.55812 1.000 36.24210 180 HIS A N 1
ATOM 1240 C CA . HIS A 1 174 ? -5.76829 -3.29142 28.22691 1.000 40.77550 180 HIS A CA 1
ATOM 1241 C C . HIS A 1 174 ? -4.67912 -2.23896 28.40583 1.000 38.69783 180 HIS A C 1
ATOM 1242 O O . HIS A 1 174 ? -4.96808 -1.14974 28.91197 1.000 39.12263 180 HIS A O 1
ATOM 1249 N N . LEU A 1 175 ? -3.44443 -2.52252 27.99889 1.000 34.09149 181 LEU A N 1
ATOM 1250 C CA . LEU A 1 175 ? -2.38757 -1.52454 28.12181 1.000 32.51238 181 LEU A CA 1
ATOM 1251 C C . LEU A 1 175 ? -2.74036 -0.29079 27.30192 1.000 28.77415 181 LEU A C 1
ATOM 1252 O O . LEU A 1 175 ? -3.36549 -0.38341 26.24523 1.000 34.93925 181 LEU A O 1
ATOM 1257 N N . GLN A 1 176 ? -2.33411 0.87940 27.78959 1.000 25.01758 182 GLN A N 1
ATOM 1258 C CA . GLN A 1 176 ? -2.59195 2.14350 27.09896 1.000 25.80218 182 GLN A CA 1
ATOM 1259 C C . GLN A 1 176 ? -1.27090 2.87391 26.85800 1.000 21.38589 182 GLN A C 1
ATOM 1260 O O . GLN A 1 176 ? -1.00218 3.91390 27.47062 1.000 23.81713 182 GLN A O 1
ATOM 1266 N N . PRO A 1 177 ? -0.45330 2.38853 25.92923 1.000 21.83330 183 PRO A N 1
ATOM 1267 C CA . PRO A 1 177 ? 0.83568 3.03472 25.66772 1.000 19.65238 183 PRO A CA 1
ATOM 1268 C C . PRO A 1 177 ? 0.68417 4.24134 24.75432 1.000 21.01411 183 PRO A C 1
ATOM 1269 O O . PRO A 1 177 ? -0.30782 4.39013 24.04120 1.000 20.19938 183 PRO A O 1
ATOM 1273 N N . MET A 1 178 ? 1.70409 5.10889 24.78946 1.000 19.22742 184 MET A N 1
ATOM 1274 C CA . MET A 1 178 ? 1.87703 6.14649 23.78070 1.000 16.33626 184 MET A CA 1
ATOM 1275 C C . MET A 1 178 ? 2.70671 5.66589 22.59824 1.000 18.15912 184 MET A C 1
ATOM 1276 O O . MET A 1 178 ? 2.54416 6.19041 21.49276 1.000 16.86069 184 MET A O 1
ATOM 1281 N N . VAL A 1 179 ? 3.59842 4.70233 22.83393 1.000 17.40784 185 VAL A N 1
ATOM 1282 C CA . VAL A 1 179 ? 4.48533 4.11032 21.83448 1.000 16.67767 185 VAL A CA 1
ATOM 1283 C C . VAL A 1 179 ? 4.48890 2.60940 22.07805 1.000 20.61900 185 VAL A C 1
ATOM 1284 O O . VAL A 1 179 ? 4.54811 2.16053 23.23396 1.000 18.30927 185 VAL A O 1
ATOM 1288 N N . ALA A 1 180 ? 4.40437 1.82308 21.00013 1.000 16.81095 186 ALA A N 1
ATOM 1289 C CA . ALA A 1 180 ? 4.41682 0.37148 21.12709 1.000 16.09138 186 ALA A CA 1
ATOM 1290 C C . ALA A 1 180 ? 5.34287 -0.22441 20.07463 1.000 17.52147 186 ALA A C 1
ATOM 1291 O O . ALA A 1 180 ? 5.27254 0.15297 18.89935 1.000 19.11492 186 ALA A O 1
ATOM 1293 N N . VAL A 1 181 ? 6.20292 -1.15141 20.50371 1.000 18.00557 187 VAL A N 1
ATOM 1294 C CA . VAL A 1 181 ? 7.12041 -1.90359 19.63253 1.000 18.91416 187 VAL A CA 1
ATOM 1295 C C . VAL A 1 181 ? 6.56599 -3.29318 19.43949 1.000 17.97130 187 VAL A C 1
ATOM 1296 O O . VAL A 1 181 ? 6.12916 -3.92312 20.41230 1.000 19.68331 187 VAL A O 1
ATOM 1300 N N . VAL A 1 182 ? 6.64265 -3.81464 18.21637 1.000 15.20681 188 VAL A N 1
ATOM 1301 C CA . VAL A 1 182 ? 6.49768 -5.24191 18.00625 1.000 14.74464 188 VAL A CA 1
ATOM 1302 C C . VAL A 1 182 ? 7.77576 -5.74403 17.34058 1.000 17.58667 188 VAL A C 1
ATOM 1303 O O . VAL A 1 182 ? 8.03723 -5.44869 16.16562 1.000 16.35647 188 VAL A O 1
ATOM 1307 N N . THR A 1 183 ? 8.54545 -6.55393 18.07097 1.000 17.94580 189 THR A N 1
ATOM 1308 C CA . THR A 1 183 ? 9.84662 -6.99598 17.56979 1.000 17.26096 189 THR A CA 1
ATOM 1309 C C . THR A 1 183 ? 9.72788 -8.12283 16.54728 1.000 17.45356 189 THR A C 1
ATOM 1310 O O . THR A 1 183 ? 10.54185 -8.20002 15.61952 1.000 19.35783 189 THR A O 1
ATOM 1314 N N . ASN A 1 184 ? 8.76829 -9.02877 16.73503 1.000 16.72025 190 ASN A N 1
ATOM 1315 C CA . ASN A 1 184 ? 8.56054 -10.22335 15.92021 1.000 19.98973 190 ASN A CA 1
ATOM 1316 C C . ASN A 1 184 ? 7.37002 -10.97336 16.50741 1.000 23.75678 190 ASN A C 1
ATOM 1317 O O . ASN A 1 184 ? 7.01562 -10.78037 17.66800 1.000 22.86960 190 ASN A O 1
ATOM 1322 N N . ILE A 1 185 ? 6.73972 -11.80986 15.68917 1.000 21.24333 191 ILE A N 1
ATOM 1323 C CA . ILE A 1 185 ? 5.62499 -12.64500 16.12597 1.000 21.00995 191 ILE A CA 1
ATOM 1324 C C . ILE A 1 185 ? 5.94447 -14.05115 15.64345 1.000 27.93934 191 ILE A C 1
ATOM 1325 O O . ILE A 1 185 ? 5.91798 -14.31600 14.43600 1.000 26.85534 191 ILE A O 1
ATOM 1330 N N . ASP A 1 186 ? 6.27626 -14.94627 16.57749 1.000 30.58395 192 ASP A N 1
ATOM 1331 C CA . ASP A 1 186 ? 6.76156 -16.28599 16.25787 1.000 37.45221 192 ASP A CA 1
ATOM 1332 C C . ASP A 1 186 ? 5.87714 -17.33847 16.91375 1.000 44.96283 192 ASP A C 1
ATOM 1333 O O . ASP A 1 186 ? 5.55795 -17.23639 18.10398 1.000 41.91591 192 ASP A O 1
ATOM 1338 N N . ALA A 1 187 ? 5.51026 -18.35733 16.13776 1.000 50.46567 193 ALA A N 1
ATOM 1339 C CA . ALA A 1 187 ? 4.75405 -19.50540 16.63522 1.000 56.58758 193 ALA A CA 1
ATOM 1340 C C . ALA A 1 187 ? 5.56846 -20.31227 17.64224 1.000 61.05958 193 ALA A C 1
ATOM 1341 O O . ALA A 1 187 ? 5.14851 -20.50178 18.78498 1.000 66.46574 193 ALA A O 1
ATOM 1343 N N . ASP A 1 196 ? -5.17743 -20.60672 15.42981 1.000 55.37701 202 ASP A N 1
ATOM 1344 C CA . ASP A 1 196 ? -4.49052 -20.37689 16.69443 1.000 55.22500 202 ASP A CA 1
ATOM 1345 C C . ASP A 1 196 ? -3.40856 -19.32634 16.50542 1.000 62.45284 202 ASP A C 1
ATOM 1346 O O . ASP A 1 196 ? -3.45049 -18.26154 17.12838 1.000 59.11768 202 ASP A O 1
ATOM 1348 N N . PHE A 1 197 ? -2.43189 -19.63873 15.64537 1.000 64.26336 203 PHE A N 1
ATOM 1349 C CA . PHE A 1 197 ? -1.48725 -18.61863 15.20613 1.000 62.32909 203 PHE A CA 1
ATOM 1350 C C . PHE A 1 197 ? -2.21967 -17.45580 14.54467 1.000 57.74539 203 PHE A C 1
ATOM 1351 O O . PHE A 1 197 ? -1.87017 -16.28874 14.75780 1.000 53.65647 203 PHE A O 1
ATOM 1353 N N . ASN A 1 198 ? -3.25311 -17.75427 13.75267 1.000 57.20972 204 ASN A N 1
ATOM 1354 C CA . ASN A 1 198 ? -4.09248 -16.69260 13.21273 1.000 54.28273 204 ASN A CA 1
ATOM 1355 C C . ASN A 1 198 ? -4.70226 -15.84914 14.32494 1.000 55.60759 204 ASN A C 1
ATOM 1356 O O . ASN A 1 198 ? -4.88683 -14.63707 14.15748 1.000 50.27934 204 ASN A O 1
ATOM 1358 N N . LYS A 1 199 ? -5.02097 -16.46531 15.46676 1.000 56.56141 205 LYS A N 1
ATOM 1359 C CA . LYS A 1 199 ? -5.55340 -15.69409 16.58441 1.000 47.90387 205 LYS A CA 1
ATOM 1360 C C . LYS A 1 199 ? -4.46968 -14.83825 17.22276 1.000 44.28882 205 LYS A C 1
ATOM 1361 O O . LYS A 1 199 ? -4.73998 -13.71107 17.64982 1.000 40.67133 205 LYS A O 1
ATOM 1363 N N . LEU A 1 200 ? -3.23417 -15.35380 17.28267 1.000 46.28496 206 LEU A N 1
ATOM 1364 C CA . LEU A 1 200 ? -2.12153 -14.59366 17.85187 1.000 43.83669 206 LEU A CA 1
ATOM 1365 C C . LEU A 1 200 ? -1.84993 -13.32103 17.05965 1.000 41.58143 206 LEU A C 1
ATOM 1366 O O . LEU A 1 200 ? -1.58992 -12.26099 17.64771 1.000 36.40769 206 LEU A O 1
ATOM 1371 N N . LYS A 1 201 ? -1.87610 -13.41283 15.72380 1.000 38.97905 207 LYS A N 1
ATOM 1372 C CA . LYS A 1 201 ? -1.79003 -12.21695 14.88725 1.000 38.31823 207 LYS A CA 1
ATOM 1373 C C . LYS A 1 201 ? -2.84250 -11.19435 15.28531 1.000 37.82766 207 LYS A C 1
ATOM 1374 O O . LYS A 1 201 ? -2.54469 -10.00319 15.42499 1.000 37.26207 207 LYS A O 1
ATOM 1380 N N . LYS A 1 202 ? -4.08134 -11.65038 15.48995 1.000 35.67383 208 LYS A N 1
ATOM 1381 C CA . LYS A 1 202 ? -5.16356 -10.73057 15.81638 1.000 34.53058 208 LYS A CA 1
ATOM 1382 C C . LYS A 1 202 ? -4.92102 -10.06084 17.15541 1.000 32.93977 208 LYS A C 1
ATOM 1383 O O . LYS A 1 202 ? -5.26971 -8.89095 17.34354 1.000 33.01018 208 LYS A O 1
ATOM 1385 N N . THR A 1 203 ? -4.31767 -10.78812 18.09843 1.000 34.07375 209 THR A N 1
ATOM 1386 C CA . THR A 1 203 ? -4.03492 -10.21682 19.40782 1.000 33.79725 209 THR A CA 1
ATOM 1387 C C . THR A 1 203 ? -3.00775 -9.09056 19.30417 1.000 31.04682 209 THR A C 1
ATOM 1388 O O . THR A 1 203 ? -3.15035 -8.04872 19.95790 1.000 28.68365 209 THR A O 1
ATOM 1392 N N . PHE A 1 204 ? -1.96553 -9.27956 18.48164 1.000 30.05064 210 PHE A N 1
ATOM 1393 C CA . PHE A 1 204 ? -0.98801 -8.21068 18.26685 1.000 29.14803 210 PHE A CA 1
ATOM 1394 C C . PHE A 1 204 ? -1.59033 -7.03844 17.49906 1.000 28.27131 210 PHE A C 1
ATOM 1395 O O . PHE A 1 204 ? -1.24310 -5.87787 17.75447 1.000 27.64365 210 PHE A O 1
ATOM 1403 N N . VAL A 1 205 ? -2.49400 -7.30573 16.55539 1.000 28.39459 211 VAL A N 1
ATOM 1404 C CA . VAL A 1 205 ? -3.13423 -6.18796 15.86949 1.000 27.87475 211 VAL A CA 1
ATOM 1405 C C . VAL A 1 205 ? -4.01044 -5.40106 16.84203 1.000 30.13633 211 VAL A C 1
ATOM 1406 O O . VAL A 1 205 ? -4.06831 -4.16649 16.78816 1.000 25.58703 211 VAL A O 1
ATOM 1410 N N . GLU A 1 206 ? -4.70990 -6.09643 17.74459 1.000 29.18192 212 GLU A N 1
ATOM 1411 C CA A GLU A 1 206 ? -5.56869 -5.40191 18.70118 0.462 31.41277 212 GLU A CA 1
ATOM 1412 C CA B GLU A 1 206 ? -5.56953 -5.39514 18.69389 0.538 31.40660 212 GLU A CA 1
ATOM 1413 C C . GLU A 1 206 ? -4.73527 -4.60588 19.69933 1.000 32.49297 212 GLU A C 1
ATOM 1414 O O . GLU A 1 206 ? -5.08658 -3.47276 20.05605 1.000 28.53977 212 GLU A O 1
ATOM 1425 N N . PHE A 1 207 ? -3.62146 -5.18315 20.15110 1.000 31.65826 213 PHE A N 1
ATOM 1426 C CA . PHE A 1 207 ? -2.68868 -4.47360 21.01414 1.000 28.02546 213 PHE A CA 1
ATOM 1427 C C . PHE A 1 207 ? -2.28049 -3.14169 20.38768 1.000 28.61500 213 PHE A C 1
ATOM 1428 O O . PHE A 1 207 ? -2.34986 -2.08126 21.02330 1.000 24.96548 213 PHE A O 1
ATOM 1436 N N . LEU A 1 208 ? -1.88377 -3.17731 19.11748 1.000 27.64280 214 LEU A N 1
ATOM 1437 C CA . LEU A 1 208 ? -1.40961 -1.96467 18.46780 1.000 22.14838 214 LEU A CA 1
ATOM 1438 C C . LEU A 1 208 ? -2.50458 -0.91638 18.32230 1.000 24.27437 214 LEU A C 1
ATOM 1439 O O . LEU A 1 208 ? -2.20773 0.28504 18.35754 1.000 22.54557 214 LEU A O 1
ATOM 1444 N N . HIS A 1 209 ? -3.76791 -1.32906 18.18594 1.000 21.88195 215 HIS A N 1
ATOM 1445 C CA . HIS A 1 209 ? -4.84739 -0.34528 18.10219 1.000 26.65061 215 HIS A CA 1
ATOM 1446 C C . HIS A 1 209 ? -5.23611 0.24665 19.45353 1.000 23.48600 215 HIS A C 1
ATOM 1447 O O . HIS A 1 209 ? -6.13938 1.10100 19.50929 1.000 23.59461 215 HIS A O 1
ATOM 1454 N N . ASN A 1 210 ? -4.58170 -0.16969 20.54024 1.000 26.99336 216 ASN A N 1
ATOM 1455 C CA . ASN A 1 210 ? -4.74751 0.53567 21.80725 1.000 28.63230 216 ASN A CA 1
ATOM 1456 C C . ASN A 1 210 ? -3.93270 1.81660 21.85593 1.000 24.43419 216 ASN A C 1
ATOM 1457 O O . ASN A 1 210 ? -4.14082 2.63735 22.75733 1.000 24.97882 216 ASN A O 1
ATOM 1462 N N . LEU A 1 211 ? -3.04045 2.01825 20.89195 1.000 20.31229 217 LEU A N 1
ATOM 1463 C CA . LEU A 1 211 ? -2.39062 3.30993 20.73583 1.000 21.58145 217 LEU A CA 1
ATOM 1464 C C . LEU A 1 211 ? -3.41271 4.39091 20.39138 1.000 21.53900 217 LEU A C 1
ATOM 1465 O O . LEU A 1 211 ? -4.33479 4.14743 19.60202 1.000 24.27014 217 LEU A O 1
ATOM 1470 N N . PRO A 1 212 ? -3.27204 5.60441 20.93654 1.000 21.56283 218 PRO A N 1
ATOM 1471 C CA . PRO A 1 212 ? -4.04927 6.73387 20.41312 1.000 24.63135 218 PRO A CA 1
ATOM 1472 C C . PRO A 1 212 ? -3.67612 6.96823 18.95208 1.000 24.00145 218 PRO A C 1
ATOM 1473 O O . PRO A 1 212 ? -2.65496 6.47683 18.47182 1.000 20.66857 218 PRO A O 1
ATOM 1477 N N . PHE A 1 213 ? -4.51869 7.72066 18.23879 1.000 25.85369 219 PHE A N 1
ATOM 1478 C CA . PHE A 1 213 ? -4.19033 8.02516 16.84508 1.000 26.69141 219 PHE A CA 1
ATOM 1479 C C . PHE A 1 213 ? -2.92018 8.84211 16.73456 1.000 28.14484 219 PHE A C 1
ATOM 1480 O O . PHE A 1 213 ? -2.26722 8.81646 15.68856 1.000 27.37476 219 PHE A O 1
ATOM 1488 N N . TYR A 1 214 ? -2.55246 9.56516 17.78905 1.000 29.73530 220 TYR A N 1
ATOM 1489 C CA . TYR A 1 214 ? -1.31994 10.33360 17.81347 1.000 30.44964 220 TYR A CA 1
ATOM 1490 C C . TYR A 1 214 ? -0.15839 9.55111 18.42205 1.000 29.80035 220 TYR A C 1
ATOM 1491 O O . TYR A 1 214 ? 0.91474 10.12842 18.63934 1.000 29.36953 220 TYR A O 1
ATOM 1500 N N . GLY A 1 215 ? -0.35334 8.26114 18.69557 1.000 22.52836 221 GLY A N 1
ATOM 1501 C CA . GLY A 1 215 ? 0.71096 7.40006 19.15989 1.000 19.87789 221 GLY A CA 1
ATOM 1502 C C . GLY A 1 215 ? 1.58259 6.92120 18.01680 1.000 24.88686 221 GLY A C 1
ATOM 1503 O O . GLY A 1 215 ? 1.46253 7.36305 16.87329 1.000 22.70737 221 GLY A O 1
ATOM 1504 N N . LEU A 1 216 ? 2.47271 5.98424 18.33954 1.000 18.52011 222 LEU A N 1
ATOM 1505 C CA . LEU A 1 216 ? 3.43449 5.47535 17.36482 1.000 18.26566 222 LEU A CA 1
ATOM 1506 C C . LEU A 1 216 ? 3.63951 3.98103 17.54842 1.000 18.76430 222 LEU A C 1
ATOM 1507 O O . LEU A 1 216 ? 3.93144 3.52397 18.66409 1.000 17.58652 222 LEU A O 1
ATOM 1512 N N . ALA A 1 217 ? 3.52402 3.23755 16.44069 1.000 16.71312 223 ALA A N 1
ATOM 1513 C CA . ALA A 1 217 ? 3.83656 1.81364 16.36517 1.000 15.01167 223 ALA A CA 1
ATOM 1514 C C . ALA A 1 217 ? 5.18859 1.63142 15.68857 1.000 20.97204 223 ALA A C 1
ATOM 1515 O O . ALA A 1 217 ? 5.40149 2.12092 14.58000 1.000 21.53177 223 ALA A O 1
ATOM 1517 N N . VAL A 1 218 ? 6.09522 0.93478 16.36416 1.000 15.60673 224 VAL A N 1
ATOM 1518 C CA . VAL A 1 218 ? 7.45235 0.68164 15.89152 1.000 18.37590 224 VAL A CA 1
ATOM 1519 C C . VAL A 1 218 ? 7.51571 -0.79868 15.53591 1.000 20.48693 224 VAL A C 1
ATOM 1520 O O . VAL A 1 218 ? 7.35289 -1.65381 16.41995 1.000 18.64076 224 VAL A O 1
ATOM 1524 N N . MET A 1 219 ? 7.77380 -1.11050 14.25604 1.000 15.33559 225 MET A N 1
ATOM 1525 C CA A MET A 1 219 ? 7.47936 -2.42673 13.68321 0.579 18.07610 225 MET A CA 1
ATOM 1526 C CA B MET A 1 219 ? 7.51481 -2.45036 13.75423 0.421 17.63052 225 MET A CA 1
ATOM 1527 C C . MET A 1 219 ? 8.71361 -2.98597 12.98907 1.000 15.22071 225 MET A C 1
ATOM 1528 O O . MET A 1 219 ? 9.21317 -2.35703 12.05291 1.000 16.26815 225 MET A O 1
ATOM 1537 N N . CYS A 1 220 ? 9.15863 -4.17439 13.39529 1.000 15.29586 226 CYS A N 1
ATOM 1538 C CA . CYS A 1 220 ? 10.30950 -4.81956 12.75503 1.000 16.33005 226 CYS A CA 1
ATOM 1539 C C . CYS A 1 220 ? 9.88842 -5.48017 11.44663 1.000 17.45790 226 CYS A C 1
ATOM 1540 O O . CYS A 1 220 ? 9.33741 -6.57899 11.44909 1.000 17.59765 226 CYS A O 1
ATOM 1543 N N . VAL A 1 221 ? 10.22178 -4.87152 10.29989 1.000 17.58704 227 VAL A N 1
ATOM 1544 C CA . VAL A 1 221 ? 9.76272 -5.46895 9.04461 1.000 18.50491 227 VAL A CA 1
ATOM 1545 C C . VAL A 1 221 ? 10.65448 -6.59369 8.55310 1.000 22.87386 227 VAL A C 1
ATOM 1546 O O . VAL A 1 221 ? 10.32506 -7.21855 7.53736 1.000 23.48079 227 VAL A O 1
ATOM 1550 N N . ASP A 1 222 ? 11.76862 -6.88889 9.23539 1.000 21.11666 228 ASP A N 1
ATOM 1551 C CA . ASP A 1 222 ? 12.47555 -8.12919 8.94236 1.000 21.61923 228 ASP A CA 1
ATOM 1552 C C . ASP A 1 222 ? 11.70016 -9.35225 9.39635 1.000 26.86734 228 ASP A C 1
ATOM 1553 O O . ASP A 1 222 ? 11.95557 -10.44629 8.88630 1.000 22.93525 228 ASP A O 1
ATOM 1558 N N . ASP A 1 223 ? 10.80104 -9.21227 10.37530 1.000 21.14004 229 ASP A N 1
ATOM 1559 C CA . ASP A 1 223 ? 10.02357 -10.36948 10.80328 1.000 20.40348 229 ASP A CA 1
ATOM 1560 C C . ASP A 1 223 ? 8.89503 -10.62792 9.81363 1.000 21.69325 229 ASP A C 1
ATOM 1561 O O . ASP A 1 223 ? 8.12500 -9.71019 9.51599 1.000 23.14275 229 ASP A O 1
ATOM 1566 N N . PRO A 1 224 ? 8.75965 -11.85070 9.28619 1.000 24.76559 230 PRO A N 1
ATOM 1567 C CA . PRO A 1 224 ? 7.71543 -12.07200 8.26747 1.000 29.07006 230 PRO A CA 1
ATOM 1568 C C . PRO A 1 224 ? 6.31006 -11.78046 8.76486 1.000 27.99556 230 PRO A C 1
ATOM 1569 O O . PRO A 1 224 ? 5.50204 -11.22530 8.00516 1.000 25.15274 230 PRO A O 1
ATOM 1573 N N . VAL A 1 225 ? 5.99553 -12.10890 10.02461 1.000 23.84407 231 VAL A N 1
ATOM 1574 C CA . VAL A 1 225 ? 4.62471 -11.92923 10.48505 1.000 24.66672 231 VAL A CA 1
ATOM 1575 C C . VAL A 1 225 ? 4.34228 -10.46088 10.78546 1.000 22.02049 231 VAL A C 1
ATOM 1576 O O . VAL A 1 225 ? 3.25218 -9.95674 10.49423 1.000 20.97786 231 VAL A O 1
ATOM 1580 N N . VAL A 1 226 ? 5.29473 -9.75417 11.38693 1.000 21.25394 232 VAL A N 1
ATOM 1581 C CA . VAL A 1 226 ? 5.12102 -8.31273 11.54115 1.000 22.20747 232 VAL A CA 1
ATOM 1582 C C . VAL A 1 226 ? 4.94917 -7.64368 10.17395 1.000 22.14808 232 VAL A C 1
ATOM 1583 O O . VAL A 1 226 ? 4.09201 -6.77148 10.00045 1.000 21.93529 232 VAL A O 1
ATOM 1587 N N . ARG A 1 227 ? 5.77674 -8.01698 9.19153 1.000 19.12676 233 ARG A N 1
ATOM 1588 C CA . ARG A 1 227 ? 5.60291 -7.45382 7.84840 1.000 23.03436 233 ARG A CA 1
ATOM 1589 C C . ARG A 1 227 ? 4.20775 -7.74190 7.31437 1.000 24.96228 233 ARG A C 1
ATOM 1590 O O . ARG A 1 227 ? 3.58049 -6.88405 6.66505 1.000 23.85288 233 ARG A O 1
ATOM 1598 N N . GLU A 1 228 ? 3.69369 -8.94411 7.60221 1.000 25.14300 234 GLU A N 1
ATOM 1599 C CA . GLU A 1 228 ? 2.38227 -9.34920 7.11960 1.000 28.38619 234 GLU A CA 1
ATOM 1600 C C . GLU A 1 228 ? 1.26411 -8.50245 7.72613 1.000 26.62931 234 GLU A C 1
ATOM 1601 O O . GLU A 1 228 ? 0.32033 -8.11675 7.02032 1.000 27.23396 234 GLU A O 1
ATOM 1607 N N . ILE A 1 229 ? 1.32024 -8.22869 9.03023 1.000 23.03801 235 ILE A N 1
ATOM 1608 C CA . ILE A 1 229 ? 0.22034 -7.49256 9.65822 1.000 22.46294 235 ILE A CA 1
ATOM 1609 C C . ILE A 1 229 ? 0.37443 -5.99104 9.52604 1.000 21.94701 235 ILE A C 1
ATOM 1610 O O . ILE A 1 229 ? -0.59202 -5.25858 9.78412 1.000 21.43365 235 ILE A O 1
ATOM 1615 N N . LEU A 1 230 ? 1.54760 -5.51298 9.11319 1.000 22.09681 236 LEU A N 1
ATOM 1616 C CA . LEU A 1 230 ? 1.78706 -4.07315 8.99453 1.000 22.04008 236 LEU A CA 1
ATOM 1617 C C . LEU A 1 230 ? 0.66738 -3.30083 8.29667 1.000 25.95272 236 LEU A C 1
ATOM 1618 O O . LEU A 1 230 ? 0.25446 -2.25523 8.82633 1.000 24.28605 236 LEU A O 1
ATOM 1623 N N . PRO A 1 231 ? 0.12770 -3.73395 7.14892 1.000 25.92290 237 PRO A N 1
ATOM 1624 C CA . PRO A 1 231 ? -0.91664 -2.92849 6.48721 1.000 25.68084 237 PRO A CA 1
ATOM 1625 C C . PRO A 1 231 ? -2.21048 -2.83825 7.27235 1.000 27.91043 237 PRO A C 1
ATOM 1626 O O . PRO A 1 231 ? -3.03617 -1.97844 6.95123 1.000 27.94334 237 PRO A O 1
ATOM 1630 N N . GLN A 1 232 ? -2.41502 -3.67914 8.28994 1.000 23.57582 238 GLN A N 1
ATOM 1631 C CA . GLN A 1 232 ? -3.63871 -3.62787 9.08289 1.000 26.48787 238 GLN A CA 1
ATOM 1632 C C . GLN A 1 232 ? -3.58410 -2.59089 10.19325 1.000 23.78664 238 GLN A C 1
ATOM 1633 O O . GLN A 1 232 ? -4.59286 -2.38921 10.87319 1.000 26.64311 238 GLN A O 1
ATOM 1639 N N . ILE A 1 233 ? -2.43467 -1.96289 10.42407 1.000 21.46365 239 ILE A N 1
ATOM 1640 C CA . ILE A 1 233 ? -2.24824 -1.11804 11.59401 1.000 26.12488 239 ILE A CA 1
ATOM 1641 C C . ILE A 1 233 ? -2.61213 0.30677 11.20174 1.000 26.11925 239 ILE A C 1
ATOM 1642 O O . ILE A 1 233 ? -1.85459 0.97950 10.49695 1.000 25.33191 239 ILE A O 1
ATOM 1647 N N . ALA A 1 234 ? -3.75034 0.77258 11.68925 1.000 21.21596 240 ALA A N 1
ATOM 1648 C CA . ALA A 1 234 ? -4.27055 2.10587 11.37859 1.000 23.13815 240 ALA A CA 1
ATOM 1649 C C . ALA A 1 234 ? -3.79751 3.14167 12.39939 1.000 19.97917 240 ALA A C 1
ATOM 1650 O O . ALA A 1 234 ? -4.57919 3.93597 12.94300 1.000 20.89394 240 ALA A O 1
ATOM 1652 N N . ARG A 1 235 ? -2.49487 3.13452 12.63220 1.000 19.01998 241 ARG A N 1
ATOM 1653 C CA . ARG A 1 235 ? -1.80232 4.02262 13.56069 1.000 22.53811 241 ARG A CA 1
ATOM 1654 C C . ARG A 1 235 ? -0.50962 4.44980 12.88223 1.000 23.22158 241 ARG A C 1
ATOM 1655 O O . ARG A 1 235 ? -0.00518 3.73445 11.99927 1.000 19.68177 241 ARG A O 1
ATOM 1663 N N . PRO A 1 236 ? 0.03289 5.61624 13.24188 1.000 20.06230 242 PRO A N 1
ATOM 1664 C CA . PRO A 1 236 ? 1.31981 6.03149 12.65968 1.000 22.01380 242 PRO A CA 1
ATOM 1665 C C . PRO A 1 236 ? 2.39050 4.98735 12.94224 1.000 22.65116 242 PRO A C 1
ATOM 1666 O O . PRO A 1 236 ? 2.45634 4.42638 14.03689 1.000 18.89357 242 PRO A O 1
ATOM 1670 N N . THR A 1 237 ? 3.21155 4.68456 11.92671 1.000 20.60169 243 THR A N 1
ATOM 1671 C CA . THR A 1 237 ? 4.18409 3.59946 12.03708 1.000 18.86485 243 THR A CA 1
ATOM 1672 C C . THR A 1 237 ? 5.56027 4.07574 11.59960 1.000 19.41267 243 THR A C 1
ATOM 1673 O O . THR A 1 237 ? 5.68388 4.90733 10.69524 1.000 20.26541 243 THR A O 1
ATOM 1677 N N . VAL A 1 238 ? 6.59089 3.53937 12.25369 1.000 17.61195 244 VAL A N 1
ATOM 1678 C CA . VAL A 1 238 ? 7.97772 3.59077 11.78299 1.000 17.14072 244 VAL A CA 1
ATOM 1679 C C . VAL A 1 238 ? 8.48520 2.15773 11.75500 1.000 18.68730 244 VAL A C 1
ATOM 1680 O O . VAL A 1 238 ? 8.42569 1.45048 12.76979 1.000 19.95262 244 VAL A O 1
ATOM 1684 N N . THR A 1 239 ? 8.99336 1.72893 10.60353 1.000 18.40454 245 THR A N 1
ATOM 1685 C CA . THR A 1 239 ? 9.51498 0.38101 10.47075 1.000 16.92231 245 THR A CA 1
ATOM 1686 C C . THR A 1 239 ? 11.03709 0.37527 10.62112 1.000 15.18719 245 THR A C 1
ATOM 1687 O O . THR A 1 239 ? 11.70126 1.37774 10.35536 1.000 16.51683 245 THR A O 1
ATOM 1691 N N . TYR A 1 240 ? 11.58037 -0.76305 11.05557 1.000 14.38944 246 TYR A N 1
ATOM 1692 C CA . TYR A 1 240 ? 13.02478 -0.87822 11.21382 1.000 16.60393 246 TYR A CA 1
ATOM 1693 C C . TYR A 1 240 ? 13.47892 -2.27647 10.82545 1.000 15.48402 246 TYR A C 1
ATOM 1694 O O . TYR A 1 240 ? 12.69236 -3.22960 10.80190 1.000 17.05021 246 TYR A O 1
ATOM 1703 N N . GLY A 1 241 ? 14.76539 -2.39473 10.53094 1.000 15.81023 247 GLY A N 1
ATOM 1704 C CA . GLY A 1 241 ? 15.37062 -3.68532 10.26470 1.000 15.03378 247 GLY A CA 1
ATOM 1705 C C . GLY A 1 241 ? 16.58136 -3.53391 9.35082 1.000 17.37205 247 GLY A C 1
ATOM 1706 O O . GLY A 1 241 ? 17.01696 -2.43187 9.04769 1.000 17.39027 247 GLY A O 1
ATOM 1707 N N . LEU A 1 242 ? 17.11621 -4.67392 8.94025 1.000 15.55700 248 LEU A N 1
ATOM 1708 C CA . LEU A 1 242 ? 18.13547 -4.69248 7.90317 1.000 18.48010 248 LEU A CA 1
ATOM 1709 C C . LEU A 1 242 ? 17.53239 -4.57241 6.51506 1.000 19.16853 248 LEU A C 1
ATOM 1710 O O . LEU A 1 242 ? 18.26717 -4.24775 5.57039 1.000 20.18710 248 LEU A O 1
ATOM 1715 N N . SER A 1 243 ? 16.22325 -4.83020 6.38805 1.000 21.75245 249 SER A N 1
ATOM 1716 C CA . SER A 1 243 ? 15.51757 -4.78735 5.10116 1.000 19.99338 249 SER A CA 1
ATOM 1717 C C . SER A 1 243 ? 15.77010 -3.48592 4.35958 1.000 20.34964 249 SER A C 1
ATOM 1718 O O . SER A 1 243 ? 15.74676 -2.40526 4.94532 1.000 20.82719 249 SER A O 1
ATOM 1721 N N . GLU A 1 244 ? 15.95610 -3.60009 3.04042 1.000 22.79792 250 GLU A N 1
ATOM 1722 C CA A GLU A 1 244 ? 16.17822 -2.41863 2.21527 0.482 25.30576 250 GLU A CA 1
ATOM 1723 C CA B GLU A 1 244 ? 16.17953 -2.41879 2.21388 0.518 25.27858 250 GLU A CA 1
ATOM 1724 C C . GLU A 1 244 ? 15.02833 -1.42474 2.32636 1.000 26.95640 250 GLU A C 1
ATOM 1725 O O . GLU A 1 244 ? 15.24037 -0.21548 2.19255 1.000 25.62400 250 GLU A O 1
ATOM 1736 N N . ASP A 1 245 ? 13.80695 -1.89890 2.57023 1.000 20.51982 251 ASP A N 1
ATOM 1737 C CA . ASP A 1 245 ? 12.67797 -0.98166 2.61431 1.000 21.08557 251 ASP A CA 1
ATOM 1738 C C . ASP A 1 245 ? 12.32284 -0.52564 4.02566 1.000 26.76513 251 ASP A C 1
ATOM 1739 O O . ASP A 1 245 ? 11.29874 0.13121 4.20456 1.000 21.94062 251 ASP A O 1
ATOM 1744 N N . ALA A 1 246 ? 13.14097 -0.83919 5.02869 1.000 20.44776 252 ALA A N 1
ATOM 1745 C CA . ALA A 1 246 ? 12.86387 -0.35056 6.37390 1.000 18.03441 252 ALA A CA 1
ATOM 1746 C C . ALA A 1 246 ? 13.06271 1.15991 6.45376 1.000 24.52083 252 ALA A C 1
ATOM 1747 O O . ALA A 1 246 ? 14.00451 1.70617 5.86411 1.000 19.58232 252 ALA A O 1
ATOM 1749 N N . ASP A 1 247 ? 12.16729 1.84499 7.19011 1.000 17.59245 253 ASP A N 1
ATOM 1750 C CA . ASP A 1 247 ? 12.33546 3.29090 7.39047 1.000 19.52468 253 ASP A CA 1
ATOM 1751 C C . ASP A 1 247 ? 13.66228 3.59785 8.07317 1.000 22.22620 253 ASP A C 1
ATOM 1752 O O . ASP A 1 247 ? 14.33861 4.57926 7.73517 1.000 21.01381 253 ASP A O 1
ATOM 1757 N N . VAL A 1 248 ? 13.99381 2.81845 9.09712 1.000 17.22108 254 VAL A N 1
ATOM 1758 C CA . VAL A 1 248 ? 15.18951 2.97663 9.91267 1.000 19.91759 254 VAL A CA 1
ATOM 1759 C C . VAL A 1 248 ? 15.98545 1.68898 9.74491 1.000 17.85719 254 VAL A C 1
ATOM 1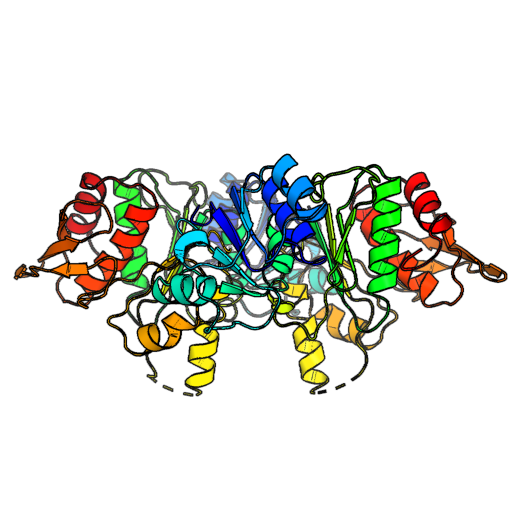760 O O . VAL A 1 248 ? 15.52980 0.60803 10.13718 1.000 16.18082 254 VAL A O 1
ATOM 1764 N N . ARG A 1 249 ? 17.16379 1.79177 9.12436 1.000 15.70683 255 ARG A N 1
ATOM 1765 C CA . ARG A 1 249 ? 17.84321 0.61468 8.60652 1.000 16.25683 255 ARG A CA 1
ATOM 1766 C C . ARG A 1 249 ? 19.26623 0.51606 9.13201 1.000 14.05529 255 ARG A C 1
ATOM 1767 O O . ARG A 1 249 ? 19.98060 1.51982 9.14971 1.000 18.32212 255 ARG A O 1
ATOM 1775 N N . ALA A 1 250 ? 19.68271 -0.69455 9.51718 1.000 14.60636 256 ALA A N 1
ATOM 1776 C CA . ALA A 1 250 ? 21.07360 -0.96049 9.88374 1.000 17.02544 256 ALA A CA 1
ATOM 1777 C C . ALA A 1 250 ? 21.84039 -1.40735 8.64753 1.000 17.37020 256 ALA A C 1
ATOM 1778 O O . ALA A 1 250 ? 21.39544 -2.31750 7.93667 1.000 17.40801 256 ALA A O 1
ATOM 1780 N N . ILE A 1 251 ? 22.98937 -0.76906 8.40308 1.000 15.71958 257 ILE A N 1
ATOM 1781 C CA . ILE A 1 251 ? 23.89868 -1.11996 7.31866 1.000 19.37280 257 ILE A CA 1
ATOM 1782 C C . ILE A 1 251 ? 25.32308 -1.04609 7.86430 1.000 17.82667 257 ILE A C 1
ATOM 1783 O O . ILE A 1 251 ? 25.54827 -0.62937 8.99776 1.000 20.52937 257 ILE A O 1
ATOM 1788 N N . ASN A 1 252 ? 26.30033 -1.42439 7.02642 1.000 19.27806 258 ASN A N 1
ATOM 1789 C CA . ASN A 1 252 ? 27.71618 -1.25194 7.35805 1.000 24.19107 258 ASN A CA 1
ATOM 1790 C C . ASN A 1 252 ? 28.02202 -1.91690 8.70550 1.000 25.56263 258 ASN A C 1
ATOM 1791 O O . ASN A 1 252 ? 28.60018 -1.31441 9.60603 1.000 22.01242 258 ASN A O 1
ATOM 1796 N N . ILE A 1 253 ? 27.60209 -3.16559 8.83018 1.000 21.69250 259 ILE A N 1
ATOM 1797 C CA . ILE A 1 253 ? 27.65922 -3.89964 10.09367 1.000 19.42873 259 ILE A CA 1
ATOM 1798 C C . ILE A 1 253 ? 28.99364 -4.62290 10.17611 1.000 22.30560 259 ILE A C 1
ATOM 1799 O O . ILE A 1 253 ? 29.39291 -5.32756 9.23906 1.000 25.00280 259 ILE A O 1
ATOM 1804 N N . ARG A 1 254 ? 29.72739 -4.39668 11.26666 1.000 21.41645 260 ARG A N 1
ATOM 1805 C CA . ARG A 1 254 ? 31.02454 -5.02681 11.49841 1.000 25.10114 260 ARG A CA 1
ATOM 1806 C C . ARG A 1 254 ? 30.93118 -5.72954 12.83508 1.000 32.80323 260 ARG A C 1
ATOM 1807 O O . ARG A 1 254 ? 30.66118 -5.08443 13.85178 1.000 27.83521 260 ARG A O 1
ATOM 1815 N N . GLN A 1 255 ? 31.11150 -7.03820 12.82799 1.000 45.46521 261 GLN A N 1
ATOM 1816 C CA . GLN A 1 255 ? 30.85319 -7.87042 14.00029 1.000 47.48802 261 GLN A CA 1
ATOM 1817 C C . GLN A 1 255 ? 32.20802 -8.30968 14.51485 1.000 47.41628 261 GLN A C 1
ATOM 1818 O O . GLN A 1 255 ? 32.79974 -9.25430 13.98954 1.000 57.08318 261 GLN A O 1
ATOM 1824 N N . GLU A 1 256 ? 32.69821 -7.60474 15.53187 1.000 44.09609 262 GLU A N 1
ATOM 1825 C CA . GLU A 1 256 ? 34.08116 -7.68448 15.99517 1.000 50.72795 262 GLU A CA 1
ATOM 1826 C C . GLU A 1 256 ? 34.11515 -8.22310 17.43026 1.000 50.53564 262 GLU A C 1
ATOM 1827 O O . GLU A 1 256 ? 34.11852 -7.46613 18.40711 1.000 48.08103 262 GLU A O 1
ATOM 1833 N N . GLY A 1 257 ? 34.16052 -9.54563 17.55347 1.000 51.62404 263 GLY A N 1
ATOM 1834 C CA . GLY A 1 257 ? 34.16541 -10.16318 18.86441 1.000 51.69066 263 GLY A CA 1
ATOM 1835 C C . GLY A 1 257 ? 32.79571 -10.08677 19.49975 1.000 47.18385 263 GLY A C 1
ATOM 1836 O O . GLY A 1 257 ? 31.78785 -10.34921 18.83706 1.000 48.41925 263 GLY A O 1
ATOM 1837 N N . MET A 1 258 ? 32.73877 -9.71460 20.77593 1.000 39.09790 264 MET A N 1
ATOM 1838 C CA . MET A 1 258 ? 31.46639 -9.54102 21.46475 1.000 36.60986 264 MET A CA 1
ATOM 1839 C C . MET A 1 258 ? 30.80450 -8.21084 21.13654 1.000 36.38074 264 MET A C 1
ATOM 1840 O O . MET A 1 258 ? 29.77019 -7.88342 21.72484 1.000 34.09968 264 MET A O 1
ATOM 1845 N N . ARG A 1 259 ? 31.37569 -7.43388 20.22506 1.000 30.68599 265 ARG A N 1
ATOM 1846 C CA . ARG A 1 259 ? 30.90273 -6.08695 19.94511 1.000 30.93770 265 ARG A CA 1
ATOM 1847 C C . ARG A 1 259 ? 30.49169 -6.00416 18.48969 1.000 25.21725 265 ARG A C 1
ATOM 1848 O O . ARG A 1 259 ? 31.14929 -6.59243 17.62452 1.000 29.94612 265 ARG A O 1
ATOM 1856 N N . THR A 1 260 ? 29.40974 -5.27655 18.21724 1.000 24.14549 266 THR A N 1
ATOM 1857 C CA . THR A 1 260 ? 28.97963 -5.04085 16.85144 1.000 23.22708 266 THR A CA 1
ATOM 1858 C C . THR A 1 260 ? 28.91192 -3.54186 16.61382 1.000 25.20356 266 THR A C 1
ATOM 1859 O O . THR A 1 260 ? 28.30160 -2.81196 17.39999 1.000 21.16738 266 THR A O 1
ATOM 1863 N N . TRP A 1 261 ? 29.55000 -3.09484 15.53515 1.000 20.14631 267 TRP A N 1
ATOM 1864 C CA . TRP A 1 261 ? 29.38088 -1.74898 15.01833 1.000 21.20686 267 TRP A CA 1
ATOM 1865 C C . TRP A 1 261 ? 28.40903 -1.77379 13.84888 1.000 22.49512 267 TRP A C 1
ATOM 1866 O O . TRP A 1 261 ? 28.42771 -2.70970 13.04837 1.000 22.28489 267 TRP A O 1
ATOM 1877 N N . PHE A 1 262 ? 27.57467 -0.74338 13.74021 1.000 20.60720 268 PHE A N 1
ATOM 1878 C CA . PHE A 1 262 ? 26.76957 -0.59067 12.53106 1.000 20.20418 268 PHE A CA 1
ATOM 1879 C C . PHE A 1 262 ? 26.37467 0.86925 12.35748 1.000 23.26173 268 PHE A C 1
ATOM 1880 O O . PHE A 1 262 ? 26.40957 1.66062 13.30346 1.000 20.76474 268 PHE A O 1
ATOM 1888 N N . THR A 1 263 ? 26.00929 1.21427 11.12119 1.000 17.66085 269 THR A N 1
ATOM 1889 C CA . THR A 1 263 ? 25.53986 2.54589 10.78077 1.000 17.44966 269 THR A CA 1
ATOM 1890 C C . THR A 1 263 ? 24.03043 2.48013 10.64577 1.000 18.19490 269 THR A C 1
ATOM 1891 O O . THR A 1 263 ? 23.50570 1.53803 10.03913 1.000 20.33841 269 THR A O 1
ATOM 1895 N N . VAL A 1 264 ? 23.32483 3.43977 11.24141 1.000 14.97185 270 VAL A N 1
ATOM 1896 C CA . VAL A 1 264 ? 21.86340 3.47134 11.15269 1.000 14.45072 270 VAL A CA 1
ATOM 1897 C C . VAL A 1 264 ? 21.43938 4.61596 10.23008 1.000 17.58172 270 VAL A C 1
ATOM 1898 O O . VAL A 1 264 ? 21.93239 5.74966 10.34504 1.000 20.50614 270 VAL A O 1
ATOM 1902 N N . LEU A 1 265 ? 20.56363 4.30112 9.27655 1.000 17.23428 271 LEU A N 1
ATOM 1903 C CA . LEU A 1 265 ? 19.97351 5.29213 8.39070 1.000 15.07917 271 LEU A CA 1
ATOM 1904 C C . LEU A 1 265 ? 18.61553 5.66640 8.97594 1.000 18.30833 271 LEU A C 1
ATOM 1905 O O . LEU A 1 265 ? 17.82909 4.77958 9.31598 1.000 20.85718 271 LEU A O 1
ATOM 1910 N N . ARG A 1 266 ? 18.35839 6.96173 9.10995 1.000 17.44789 272 ARG A N 1
ATOM 1911 C CA . ARG A 1 266 ? 17.09259 7.45941 9.62201 1.000 18.14342 272 ARG A CA 1
ATOM 1912 C C . ARG A 1 266 ? 16.54273 8.50736 8.66766 1.000 21.90899 272 ARG A C 1
ATOM 1913 O O . ARG A 1 266 ? 17.30828 9.27755 8.09265 1.000 22.94102 272 ARG A O 1
ATOM 1921 N N . PRO A 1 267 ? 15.21957 8.57149 8.50047 1.000 26.16488 273 PRO A N 1
ATOM 1922 C CA . PRO A 1 267 ? 14.62285 9.64544 7.69588 1.000 24.92997 273 PRO A CA 1
ATOM 1923 C C . PRO A 1 267 ? 15.05518 11.01811 8.19341 1.000 29.36187 273 PRO A C 1
ATOM 1924 O O . PRO A 1 267 ? 15.02450 11.30111 9.39619 1.000 27.87449 273 PRO A O 1
ATOM 1928 N N . GLU A 1 268 ? 15.49343 11.85819 7.25786 1.000 31.03851 274 GLU A N 1
ATOM 1929 C CA . GLU A 1 268 ? 15.81331 13.25782 7.51803 1.000 31.50888 274 GLU A CA 1
ATOM 1930 C C . GLU A 1 268 ? 17.00556 13.44538 8.45429 1.000 30.38359 274 GLU A C 1
ATOM 1931 O O . GLU A 1 268 ? 17.14124 14.50513 9.05667 1.000 28.54699 274 GLU A O 1
ATOM 1937 N N . ARG A 1 269 ? 17.87262 12.43907 8.60056 1.000 27.22969 275 ARG A N 1
ATOM 1938 C CA . ARG A 1 269 ? 19.06844 12.54866 9.42661 1.000 25.11487 275 ARG A CA 1
ATOM 1939 C C . ARG A 1 269 ? 20.28163 12.03890 8.65212 1.000 28.00568 275 ARG A C 1
ATOM 1940 O O . ARG A 1 269 ? 20.15611 11.24411 7.71650 1.000 20.75887 275 ARG A O 1
ATOM 1948 N N . GLU A 1 270 ? 21.46531 12.49187 9.06537 1.000 24.42876 276 GLU A N 1
ATOM 1949 C CA . GLU A 1 270 ? 22.70203 11.91492 8.55210 1.000 23.83665 276 GLU A CA 1
ATOM 1950 C C . GLU A 1 270 ? 22.92297 10.50843 9.12951 1.000 21.71609 276 GLU A C 1
ATOM 1951 O O . GLU A 1 270 ? 22.44394 10.18399 10.22862 1.000 22.44286 276 GLU A O 1
ATOM 1957 N N . PRO A 1 271 ? 23.59388 9.62844 8.38428 1.000 21.09115 277 PRO A N 1
ATOM 1958 C CA . PRO A 1 271 ? 23.86582 8.28317 8.91195 1.000 19.65825 277 PRO A CA 1
ATOM 1959 C C . PRO A 1 271 ? 24.65553 8.38642 10.21282 1.000 20.46135 277 PRO A C 1
ATOM 1960 O O . PRO A 1 271 ? 25.53417 9.23766 10.35057 1.000 24.29105 277 PRO A O 1
ATOM 1964 N N . LEU A 1 272 ? 24.34054 7.50450 11.16586 1.000 17.92648 278 LEU A N 1
ATOM 1965 C CA . LEU A 1 272 ? 24.91475 7.55234 12.50466 1.000 22.87394 278 LEU A CA 1
ATOM 1966 C C . LEU A 1 272 ? 25.58110 6.21588 12.81575 1.000 18.73727 278 LEU A C 1
ATOM 1967 O O . LEU A 1 272 ? 24.92089 5.18041 12.78259 1.000 17.56786 278 LEU A O 1
ATOM 1972 N N . ASP A 1 273 ? 26.87574 6.23138 13.13561 1.000 20.87256 279 ASP A N 1
ATOM 1973 C CA A ASP A 1 273 ? 27.57692 4.99778 13.48338 0.651 22.24442 279 ASP A CA 1
ATOM 1974 C CA B ASP A 1 273 ? 27.58947 5.01140 13.50126 0.349 22.35360 279 ASP A CA 1
ATOM 1975 C C . ASP A 1 273 ? 27.40054 4.72971 14.98027 1.000 23.04532 279 ASP A C 1
ATOM 1976 O O . ASP A 1 273 ? 27.63505 5.60596 15.81085 1.000 22.03836 279 ASP A O 1
ATOM 1985 N N . VAL A 1 274 ? 26.97895 3.51556 15.31737 1.000 20.64225 280 VAL A N 1
ATOM 1986 C CA . VAL A 1 274 ? 26.77341 3.14050 16.71246 1.000 18.84976 280 VAL A CA 1
ATOM 1987 C C . VAL A 1 274 ? 27.46531 1.80792 16.98698 1.000 18.98696 280 VAL A C 1
ATOM 1988 O O . VAL A 1 274 ? 27.98064 1.14317 16.08627 1.000 20.10082 280 VAL A O 1
ATOM 1992 N N . SER A 1 275 ? 27.49053 1.42224 18.26729 1.000 20.99248 281 SER A N 1
ATOM 1993 C CA . SER A 1 275 ? 27.99669 0.10252 18.61173 1.000 17.71216 281 SER A CA 1
ATOM 1994 C C . SER A 1 275 ? 27.23497 -0.42800 19.82062 1.000 22.04565 281 SER A C 1
ATOM 1995 O O . SER A 1 275 ? 26.69552 0.33828 20.62712 1.000 18.91537 281 SER A O 1
ATOM 1998 N N . VAL A 1 276 ? 27.18446 -1.74808 19.92448 1.000 21.31692 282 VAL A N 1
ATOM 1999 C CA . VAL A 1 276 ? 26.52454 -2.41800 21.04383 1.000 17.77075 282 VAL A CA 1
ATOM 2000 C C . VAL A 1 276 ? 27.43550 -3.55413 21.47689 1.000 23.20739 282 VAL A C 1
ATOM 2001 O O . VAL A 1 276 ? 28.07953 -4.20033 20.64425 1.000 23.80634 282 VAL A O 1
ATOM 2005 N N . ASN A 1 277 ? 27.56062 -3.76453 22.78284 1.000 21.93141 283 ASN A N 1
ATOM 2006 C CA . ASN A 1 277 ? 28.51816 -4.76456 23.23173 1.000 21.28948 283 ASN A CA 1
ATOM 2007 C C . ASN A 1 277 ? 27.82987 -6.07823 23.59125 1.000 30.06384 283 ASN A C 1
ATOM 2008 O O . ASN A 1 277 ? 28.01821 -6.65249 24.66037 1.000 23.69650 283 ASN A O 1
ATOM 2013 N N . MET A 1 278 ? 27.01055 -6.55725 22.67085 1.000 23.45718 284 MET A N 1
ATOM 2014 C CA . MET A 1 278 ? 26.31803 -7.83310 22.79462 1.000 25.31880 284 MET A CA 1
ATOM 2015 C C . MET A 1 278 ? 26.31564 -8.35176 21.36414 1.000 24.46137 284 MET A C 1
ATOM 2016 O O . MET A 1 278 ? 25.85434 -7.63832 20.46809 1.000 25.64747 284 MET A O 1
ATOM 2021 N N . PRO A 1 279 ? 26.79642 -9.55838 21.11805 1.000 22.46411 285 PRO A N 1
ATOM 2022 C CA . PRO A 1 279 ? 26.91414 -10.04260 19.73743 1.000 21.19562 285 PRO A CA 1
ATOM 2023 C C . PRO A 1 279 ? 25.58388 -10.55310 19.20377 1.000 23.91159 285 PRO A C 1
ATOM 2024 O O . PRO A 1 279 ? 24.61212 -10.73733 19.94126 1.000 19.69438 285 PRO A O 1
ATOM 2028 N N . GLY A 1 280 ? 25.56368 -10.80564 17.89292 1.000 25.34766 286 GLY A N 1
ATOM 2029 C CA . GLY A 1 280 ? 24.38995 -11.37843 17.25873 1.000 24.46914 286 GLY A CA 1
ATOM 2030 C C . GLY A 1 280 ? 23.52576 -10.38721 16.50882 1.000 21.23457 286 GLY A C 1
ATOM 2031 O O . GLY A 1 280 ? 23.29722 -9.26597 16.96743 1.000 19.96643 286 GLY A O 1
ATOM 2032 N N . LEU A 1 281 ? 23.03331 -10.78082 15.32473 1.000 21.35203 287 LEU A N 1
ATOM 2033 C CA A LEU A 1 281 ? 22.24662 -9.82451 14.55870 0.619 22.53196 287 LEU A CA 1
ATOM 2034 C CA B LEU A 1 281 ? 22.20109 -9.88591 14.52316 0.381 22.52934 287 LEU A CA 1
ATOM 2035 C C . LEU A 1 281 ? 20.97593 -9.43126 15.29459 1.000 17.52398 287 LEU A C 1
ATOM 2036 O O . LEU A 1 281 ? 20.49332 -8.31098 15.12615 1.000 17.70763 287 LEU A O 1
ATOM 2045 N N . HIS A 1 282 ? 20.42299 -10.31724 16.10875 1.000 19.57231 288 HIS A N 1
ATOM 2046 C CA . HIS A 1 282 ? 19.24296 -9.93424 16.85972 1.000 16.19254 288 HIS A CA 1
ATOM 2047 C C . HIS A 1 282 ? 19.51893 -8.74215 17.77718 1.000 15.35673 288 HIS A C 1
ATOM 2048 O O . HIS A 1 282 ? 18.60224 -7.99560 18.10314 1.000 15.40675 288 HIS A O 1
ATOM 2055 N N . ASN A 1 283 ? 20.76183 -8.55863 18.23298 1.000 17.82066 289 ASN A N 1
ATOM 2056 C CA . ASN A 1 283 ? 21.04578 -7.39961 19.08146 1.000 17.30887 289 ASN A CA 1
ATOM 2057 C C . ASN A 1 283 ? 21.24941 -6.12806 18.26521 1.000 17.97716 289 ASN A C 1
ATOM 2058 O O . ASN A 1 283 ? 21.00739 -5.02245 18.76852 1.000 18.18820 289 ASN A O 1
ATOM 2063 N N . VAL A 1 284 ? 21.62401 -6.24541 16.98861 1.000 16.17998 290 VAL A N 1
ATOM 2064 C CA . VAL A 1 284 ? 21.45315 -5.10631 16.08257 1.000 16.43485 290 VAL A CA 1
ATOM 2065 C C . VAL A 1 284 ? 19.97855 -4.72014 15.99255 1.000 15.06236 290 VAL A C 1
ATOM 2066 O O . VAL A 1 284 ? 19.62122 -3.53412 16.03783 1.000 15.47474 290 VAL A O 1
ATOM 2070 N N . LEU A 1 285 ? 19.08949 -5.71094 15.91194 1.000 13.89820 291 LEU A N 1
ATOM 2071 C CA . LEU A 1 285 ? 17.66718 -5.39020 15.79386 1.000 14.08920 291 LEU A CA 1
ATOM 2072 C C . LEU A 1 285 ? 17.11714 -4.78660 17.09281 1.000 14.63157 291 LEU A C 1
ATOM 2073 O O . LEU A 1 285 ? 16.37158 -3.79638 17.05697 1.000 14.00243 291 LEU A O 1
ATOM 2078 N N . ASN A 1 286 ? 17.49303 -5.35339 18.24640 1.000 14.94106 292 ASN A N 1
ATOM 2079 C CA . ASN A 1 286 ? 17.13081 -4.74287 19.53312 1.000 14.65565 292 ASN A CA 1
ATOM 2080 C C . ASN A 1 286 ? 17.58467 -3.29378 19.60364 1.000 16.50749 292 ASN A C 1
ATOM 2081 O O . ASN A 1 286 ? 16.86272 -2.43701 20.12856 1.000 13.88800 292 ASN A O 1
ATOM 2086 N N . SER A 1 287 ? 18.79373 -3.00721 19.09957 1.000 16.78550 293 SER A N 1
ATOM 2087 C CA . SER A 1 287 ? 19.31597 -1.64322 19.10775 1.000 14.83106 293 SER A CA 1
ATOM 2088 C C . SER A 1 287 ? 18.56641 -0.74408 18.13066 1.000 15.23800 293 SER A C 1
ATOM 2089 O O . SER A 1 287 ? 18.36998 0.43803 18.41388 1.000 16.09873 293 SER A O 1
ATOM 2092 N N . LEU A 1 288 ? 18.17394 -1.27099 16.95867 1.000 15.52400 294 LEU A N 1
ATOM 2093 C CA . LEU A 1 288 ? 17.40506 -0.45732 16.01758 1.000 15.13587 294 LEU A CA 1
ATOM 2094 C C . LEU A 1 288 ? 16.06534 -0.03581 16.60111 1.000 14.92630 294 LEU A C 1
ATOM 2095 O O . LEU A 1 288 ? 15.63932 1.10559 16.41726 1.000 16.29635 294 LEU A O 1
ATOM 2100 N N . ALA A 1 289 ? 15.34979 -0.96138 17.24544 1.000 15.22369 295 ALA A N 1
ATOM 2101 C CA . ALA A 1 289 ? 14.09217 -0.58269 17.88528 1.000 12.91812 295 ALA A CA 1
ATOM 2102 C C . ALA A 1 289 ? 14.31255 0.56341 18.86634 1.000 16.62316 295 ALA A C 1
ATOM 2103 O O . ALA A 1 289 ? 13.54302 1.54182 18.89073 1.000 14.11560 295 ALA A O 1
ATOM 2105 N N . THR A 1 290 ? 15.38279 0.45886 19.66615 1.000 15.34431 296 THR A N 1
ATOM 2106 C CA . THR A 1 290 ? 15.75104 1.49158 20.63092 1.000 15.42220 296 THR A CA 1
ATOM 2107 C C . THR A 1 290 ? 16.02539 2.81943 19.92938 1.000 14.52934 296 THR A C 1
ATOM 2108 O O . THR A 1 290 ? 15.56552 3.88701 20.37209 1.000 14.49041 296 THR A O 1
ATOM 2112 N N . ILE A 1 291 ? 16.75167 2.76944 18.80786 1.000 15.34704 297 ILE A N 1
ATOM 2113 C CA . ILE A 1 291 ? 17.08576 3.98666 18.07539 1.000 16.52381 297 ILE A CA 1
ATOM 2114 C C . ILE A 1 291 ? 15.82210 4.65635 17.54479 1.000 17.07092 297 ILE A C 1
ATOM 2115 O O . ILE A 1 291 ? 15.70562 5.88765 17.56705 1.000 16.42158 297 ILE A O 1
ATOM 2120 N N . VAL A 1 292 ? 14.85846 3.86381 17.05723 1.000 15.40951 298 VAL A N 1
ATOM 2121 C CA . VAL A 1 292 ? 13.61226 4.45737 16.56186 1.000 15.26691 298 VAL A CA 1
ATOM 2122 C C . VAL A 1 292 ? 12.93346 5.24391 17.66910 1.000 15.84300 298 VAL A C 1
ATOM 2123 O O . VAL A 1 292 ? 12.50897 6.39505 17.48789 1.000 18.20554 298 VAL A O 1
ATOM 2127 N N . ILE A 1 293 ? 12.81176 4.61761 18.82954 1.000 17.54871 299 ILE A N 1
ATOM 2128 C CA . ILE A 1 293 ? 12.08196 5.21339 19.94254 1.000 20.15342 299 ILE A CA 1
ATOM 2129 C C . ILE A 1 293 ? 12.82091 6.42700 20.48285 1.000 21.03591 299 ILE A C 1
ATOM 2130 O O . ILE A 1 293 ? 12.21242 7.46960 20.75943 1.000 19.09460 299 ILE A O 1
ATOM 2135 N N . ALA A 1 294 ? 14.14834 6.32057 20.63231 1.000 16.88824 300 ALA A N 1
ATOM 2136 C CA . ALA A 1 294 ? 14.92743 7.46279 21.09292 1.000 18.46029 300 ALA A CA 1
ATOM 2137 C C . ALA A 1 294 ? 14.85336 8.62152 20.11392 1.000 19.64508 300 ALA A C 1
ATOM 2138 O O . ALA A 1 294 ? 14.75935 9.78671 20.52014 1.000 21.64592 300 ALA A O 1
ATOM 2140 N N . THR A 1 295 ? 14.92279 8.32731 18.81851 1.000 19.55077 301 THR A N 1
ATOM 2141 C CA . THR A 1 295 ? 14.85734 9.39473 17.82386 1.000 20.85574 301 THR A CA 1
ATOM 2142 C C . THR A 1 295 ? 13.51739 10.11067 17.90555 1.000 21.50580 301 THR A C 1
ATOM 2143 O O . THR A 1 295 ? 13.44397 11.34241 17.88239 1.000 22.72781 301 THR A O 1
ATOM 2147 N N . ASP A 1 296 ? 12.44172 9.33290 17.99199 1.000 22.78667 302 ASP A N 1
ATOM 2148 C CA . ASP A 1 296 ? 11.10162 9.89721 18.06207 1.000 22.93176 302 ASP A CA 1
ATOM 2149 C C . ASP A 1 296 ? 10.94877 10.80711 19.27135 1.000 24.37882 302 ASP A C 1
ATOM 2150 O O . ASP A 1 296 ? 10.25350 11.83166 19.21318 1.000 22.46501 302 ASP A O 1
ATOM 2155 N N . GLU A 1 297 ? 11.61966 10.47383 20.36382 1.000 21.27404 303 GLU A N 1
ATOM 2156 C CA . GLU A 1 297 ? 11.50882 11.24889 21.59377 1.000 24.18259 303 GLU A CA 1
ATOM 2157 C C . GLU A 1 297 ? 12.41062 12.47468 21.58750 1.000 30.62233 303 GLU A C 1
ATOM 2158 O O . GLU A 1 297 ? 12.37014 13.26611 22.53363 1.000 30.28016 303 GLU A O 1
ATOM 2164 N N . GLY A 1 298 ? 13.23033 12.64498 20.55418 1.000 22.78373 304 GLY A N 1
ATOM 2165 C CA . GLY A 1 298 ? 14.11160 13.79244 20.47469 1.000 28.60046 304 GLY A CA 1
ATOM 2166 C C . GLY A 1 298 ? 15.45110 13.63710 21.16174 1.000 25.03130 304 GLY A C 1
ATOM 2167 O O . GLY A 1 298 ? 16.11845 14.64477 21.39006 1.000 25.25754 304 GLY A O 1
ATOM 2168 N N . ILE A 1 299 ? 15.86801 12.40926 21.48906 1.000 24.48998 305 ILE A N 1
ATOM 2169 C CA . ILE A 1 299 ? 17.14656 12.17911 22.16994 1.000 23.18207 305 ILE A CA 1
ATOM 2170 C C . ILE A 1 299 ? 18.32251 12.38217 21.21176 1.000 24.69296 305 ILE A C 1
ATOM 2171 O O . ILE A 1 299 ? 18.25817 11.99832 20.03423 1.000 23.45388 305 ILE A O 1
ATOM 2176 N N . SER A 1 300 ? 19.42376 12.95715 21.72145 1.000 23.42315 306 SER A N 1
ATOM 2177 C CA . SER A 1 300 ? 20.57739 13.31665 20.89293 1.000 25.92324 306 SER A CA 1
ATOM 2178 C C . SER A 1 300 ? 21.34059 12.08351 20.40195 1.000 22.90803 306 SER A C 1
ATOM 2179 O O . SER A 1 300 ? 21.26907 10.99677 20.98516 1.000 22.60229 306 SER A O 1
ATOM 2182 N N . ASP A 1 301 ? 22.08005 12.26877 19.29075 1.000 21.06867 307 ASP A N 1
ATOM 2183 C CA . ASP A 1 301 ? 23.00193 11.23260 18.81489 1.000 24.03857 307 ASP A CA 1
ATOM 2184 C C . ASP A 1 301 ? 23.96115 10.78822 19.92304 1.000 23.61854 307 ASP A C 1
ATOM 2185 O O . ASP A 1 301 ? 24.19883 9.58668 20.11161 1.000 24.18525 307 ASP A O 1
ATOM 2190 N N . GLU A 1 302 ? 24.52729 11.74934 20.66532 1.000 25.72327 308 GLU A N 1
ATOM 2191 C CA . GLU A 1 302 ? 25.49071 11.40584 21.71472 1.000 21.35119 308 GLU A CA 1
ATOM 2192 C C . GLU A 1 302 ? 24.87055 10.48655 22.76025 1.000 24.59852 308 GLU A C 1
ATOM 2193 O O . GLU A 1 302 ? 25.50332 9.51472 23.20175 1.000 24.18031 308 GLU A O 1
ATOM 2195 N N . ALA A 1 303 ? 23.63362 10.77923 23.17099 1.000 23.24460 309 ALA A N 1
ATOM 2196 C CA . ALA A 1 303 ? 22.97923 9.95357 24.18365 1.000 22.70979 309 ALA A CA 1
ATOM 2197 C C . ALA A 1 303 ? 22.61823 8.58394 23.63157 1.000 23.16179 309 ALA A C 1
ATOM 2198 O O . ALA A 1 303 ? 22.64835 7.58712 24.35738 1.000 20.37494 309 ALA A O 1
ATOM 2200 N N . ILE A 1 304 ? 22.23193 8.50763 22.35684 1.000 20.01476 310 ILE A N 1
ATOM 2201 C CA . ILE A 1 304 ? 22.01241 7.19921 21.74551 1.000 20.07689 310 ILE A CA 1
ATOM 2202 C C . ILE A 1 304 ? 23.30707 6.39927 21.74953 1.000 19.17173 310 ILE A C 1
ATOM 2203 O O . ILE A 1 304 ? 23.34919 5.24517 22.19429 1.000 17.75476 310 ILE A O 1
ATOM 2208 N N . VAL A 1 305 ? 24.40195 7.01729 21.30034 1.000 20.19710 311 VAL A N 1
ATOM 2209 C CA . VAL A 1 305 ? 25.67239 6.30466 21.24014 1.000 20.29798 311 VAL A CA 1
ATOM 2210 C C . VAL A 1 305 ? 26.09573 5.84193 22.63904 1.000 22.07105 311 VAL A C 1
ATOM 2211 O O . VAL A 1 305 ? 26.51549 4.69269 22.82751 1.000 21.68571 311 VAL A O 1
ATOM 2215 N N . GLN A 1 306 ? 26.00087 6.73500 23.63135 1.000 20.32275 312 GLN A N 1
ATOM 2216 C CA . GLN A 1 306 ? 26.41190 6.39307 24.99556 1.000 24.58867 312 GLN A CA 1
ATOM 2217 C C . GLN A 1 306 ? 25.53428 5.28929 25.57799 1.000 24.21945 312 GLN A C 1
ATOM 2218 O O . GLN A 1 306 ? 26.03153 4.33779 26.18919 1.000 23.05662 312 GLN A O 1
ATOM 2224 N N . GLY A 1 307 ? 24.21679 5.42680 25.43473 1.000 22.45113 313 GLY A N 1
ATOM 2225 C CA . GLY A 1 307 ? 23.31268 4.45137 26.02502 1.000 19.61313 313 GLY A CA 1
ATOM 2226 C C . GLY A 1 307 ? 23.46146 3.06545 25.42511 1.000 22.71182 313 GLY A C 1
ATOM 2227 O O . GLY A 1 307 ? 23.41335 2.05767 26.14278 1.000 22.00934 313 GLY A O 1
ATOM 2228 N N . LEU A 1 308 ? 23.65410 2.98769 24.10368 1.000 18.97014 314 LEU A N 1
ATOM 2229 C CA . LEU A 1 308 ? 23.87571 1.68417 23.48111 1.000 17.49702 314 LEU A CA 1
ATOM 2230 C C . LEU A 1 308 ? 25.23376 1.09284 23.87448 1.000 22.06821 314 LEU A C 1
ATOM 2231 O O . LEU A 1 308 ? 25.33915 -0.10753 24.17046 1.000 22.39302 314 LEU A O 1
ATOM 2236 N N . SER A 1 309 ? 26.29942 1.89925 23.84304 1.000 21.81343 315 SER A N 1
ATOM 2237 C CA . SER A 1 309 ? 27.62127 1.29775 24.01669 1.000 22.33377 315 SER A CA 1
ATOM 2238 C C . SER A 1 309 ? 27.86847 0.91886 25.46953 1.000 24.54061 315 SER A C 1
ATOM 2239 O O . SER A 1 309 ? 28.64766 -0.00255 25.74032 1.000 23.95805 315 SER A O 1
ATOM 2242 N N . GLY A 1 310 ? 27.22211 1.61354 26.41070 1.000 23.55374 316 GLY A N 1
ATOM 2243 C CA . GLY A 1 310 ? 27.51456 1.35966 27.81233 1.000 27.30008 316 GLY A CA 1
ATOM 2244 C C . GLY A 1 310 ? 26.73906 0.21494 28.41922 1.000 24.80052 316 GLY A C 1
ATOM 2245 O O . GLY A 1 310 ? 27.08638 -0.23821 29.51555 1.000 26.88098 316 GLY A O 1
ATOM 2246 N N . PHE A 1 311 ? 25.73021 -0.28394 27.71348 1.000 22.35704 317 PHE A N 1
ATOM 2247 C CA . PHE A 1 311 ? 24.88116 -1.34863 28.23948 1.000 20.09204 317 PHE A CA 1
ATOM 2248 C C . PHE A 1 311 ? 25.69327 -2.63035 28.38400 1.000 24.10883 317 PHE A C 1
ATOM 2249 O O . PHE A 1 311 ? 26.30518 -3.10014 27.42027 1.000 27.72469 317 PHE A O 1
ATOM 2257 N N . GLN A 1 312 ? 25.72001 -3.18523 29.58652 1.000 22.10166 318 GLN A N 1
ATOM 2258 C CA . GLN A 1 312 ? 26.51200 -4.37444 29.86509 1.000 27.15294 318 GLN A CA 1
ATOM 2259 C C . GLN A 1 312 ? 25.73909 -5.68452 29.73249 1.000 32.67519 318 GLN A C 1
ATOM 2260 O O . GLN A 1 312 ? 26.36684 -6.75316 29.73833 1.000 33.16542 318 GLN A O 1
ATOM 2266 N N . GLY A 1 313 ? 24.41428 -5.63973 29.63206 1.000 26.29087 319 GLY A N 1
ATOM 2267 C CA . GLY A 1 313 ? 23.64575 -6.86362 29.56527 1.000 30.31641 319 GLY A CA 1
ATOM 2268 C C . GLY A 1 313 ? 22.47736 -6.88691 30.52058 1.000 34.26747 319 GLY A C 1
ATOM 2269 O O . GLY A 1 313 ? 22.49734 -6.20582 31.55452 1.000 29.30117 319 GLY A O 1
ATOM 2270 N N . VAL A 1 314 ? 21.45392 -7.68792 30.17955 1.000 27.48134 320 VAL A N 1
ATOM 2271 C CA . VAL A 1 314 ? 20.25401 -7.74768 31.00395 1.000 30.86943 320 VAL A CA 1
ATOM 2272 C C . VAL A 1 314 ? 20.62949 -8.15206 32.41987 1.000 32.44993 320 VAL A C 1
ATOM 2273 O O . VAL A 1 314 ? 21.38625 -9.10838 32.63673 1.000 34.19438 320 VAL A O 1
ATOM 2277 N N . GLY A 1 315 ? 20.10917 -7.40435 33.39231 1.000 35.55191 321 GLY A N 1
ATOM 2278 C CA . GLY A 1 315 ? 20.28783 -7.74074 34.78619 1.000 39.03618 321 GLY A CA 1
ATOM 2279 C C . GLY A 1 315 ? 21.68385 -7.52493 35.30539 1.000 45.99266 321 GLY A C 1
ATOM 2280 O O . GLY A 1 315 ? 22.06161 -8.14029 36.30587 1.000 45.38329 321 GLY A O 1
ATOM 2281 N N . ARG A 1 316 ? 22.47483 -6.68663 34.64536 1.000 45.97565 322 ARG A N 1
ATOM 2282 C CA . ARG A 1 316 ? 23.82294 -6.39359 35.12320 1.000 48.92476 322 ARG A CA 1
ATOM 2283 C C . ARG A 1 316 ? 23.87640 -4.96147 35.65277 1.000 49.50757 322 ARG A C 1
ATOM 2284 O O . ARG A 1 316 ? 23.02471 -4.13528 35.31031 1.000 43.81454 322 ARG A O 1
ATOM 2293 N N . HIS B 1 7 ? 3.76213 14.07449 19.36787 1.000 51.24685 13 HIS B N 1
ATOM 2294 C CA . HIS B 1 7 ? 2.42236 14.05913 18.78037 1.000 57.34315 13 HIS B CA 1
ATOM 2295 C C . HIS B 1 7 ? 2.47099 13.75063 17.28063 1.000 55.46032 13 HIS B C 1
ATOM 2296 O O . HIS B 1 7 ? 2.90546 14.57992 16.47680 1.000 65.41921 13 HIS B O 1
ATOM 2303 N N . HIS B 1 8 ? 2.00578 12.55744 16.90851 1.000 42.19974 14 HIS B N 1
ATOM 2304 C CA . HIS B 1 8 ? 2.10457 12.04793 15.54441 1.000 38.57687 14 HIS B CA 1
ATOM 2305 C C . HIS B 1 8 ? 0.83534 12.27797 14.73166 1.000 37.50330 14 HIS B C 1
ATOM 2306 O O . HIS B 1 8 ? 0.67275 11.69034 13.65373 1.000 40.61171 14 HIS B O 1
ATOM 2313 N N . MET B 1 9 ? -0.06724 13.11800 15.22917 1.000 41.38028 15 MET B N 1
ATOM 2314 C CA . MET B 1 9 ? -1.28809 13.50314 14.52372 1.000 34.12426 15 MET B CA 1
ATOM 2315 C C . MET B 1 9 ? -1.40467 15.01601 14.63352 1.000 39.22629 15 MET B C 1
ATOM 2316 O O . MET B 1 9 ? -1.68205 15.54462 15.71682 1.000 42.38326 15 MET B O 1
ATOM 2321 N N . ARG B 1 10 ? -1.12531 15.71552 13.54190 1.000 30.53148 16 ARG B N 1
ATOM 2322 C CA . ARG B 1 10 ? -1.31519 17.15409 13.50775 1.000 29.57356 16 ARG B CA 1
ATOM 2323 C C . ARG B 1 10 ? -2.40678 17.55878 12.53831 1.000 29.16098 16 ARG B C 1
ATOM 2324 O O . ARG B 1 10 ? -3.22403 18.42037 12.86145 1.000 26.75365 16 ARG B O 1
ATOM 2326 N N . ARG B 1 11 ? -2.46680 16.90466 11.37884 1.000 27.17051 17 ARG B N 1
ATOM 2327 C CA . ARG B 1 11 ? -3.43767 17.21811 10.34479 1.000 25.79540 17 ARG B CA 1
ATOM 2328 C C . ARG B 1 11 ? -4.30308 15.99892 10.08427 1.000 22.07729 17 ARG B C 1
ATOM 2329 O O . ARG B 1 11 ? -3.78186 14.90756 9.83230 1.000 25.58317 17 ARG B O 1
ATOM 2337 N N . ILE B 1 12 ? -5.61888 16.18018 10.14369 1.000 20.63291 18 ILE B N 1
ATOM 2338 C CA . ILE B 1 12 ? -6.57334 15.09781 9.94454 1.000 18.58278 18 ILE B CA 1
ATOM 2339 C C . ILE B 1 12 ? -7.42124 15.43816 8.73210 1.000 23.10076 18 ILE B C 1
ATOM 2340 O O . ILE B 1 12 ? -8.00077 16.52715 8.66291 1.000 22.68160 18 ILE B O 1
ATOM 2345 N N . HIS B 1 13 ? -7.50365 14.50634 7.79099 1.000 19.80037 19 HIS B N 1
ATOM 2346 C CA . HIS B 1 13 ? -8.22688 14.72099 6.54803 1.000 19.43222 19 HIS B CA 1
ATOM 2347 C C . HIS B 1 13 ? -9.45841 13.82149 6.47655 1.000 20.24630 19 HIS B C 1
ATOM 2348 O O . HIS B 1 13 ? -9.33476 12.59478 6.55182 1.000 20.36704 19 HIS B O 1
ATOM 2355 N N . PHE B 1 14 ? -10.62862 14.43261 6.27176 1.000 18.17882 20 PHE B N 1
ATOM 2356 C CA . PHE B 1 14 ? -11.90986 13.74040 6.16595 1.000 18.33520 20 PHE B CA 1
ATOM 2357 C C . PHE B 1 14 ? -12.31431 13.54324 4.70520 1.000 23.23638 20 PHE B C 1
ATOM 2358 O O . PHE B 1 14 ? -12.42469 14.51638 3.95492 1.000 20.87835 20 PHE B O 1
ATOM 2366 N N . VAL B 1 15 ? -12.58748 12.30289 4.31871 1.000 20.14035 21 VAL B N 1
ATOM 2367 C CA . VAL B 1 15 ? -13.04769 12.02348 2.95800 1.000 24.33311 21 VAL B CA 1
ATOM 2368 C C . VAL B 1 15 ? -14.57178 12.04879 2.98088 1.000 24.60064 21 VAL B C 1
ATOM 2369 O O . VAL B 1 15 ? -15.20180 11.14867 3.53611 1.000 27.56068 21 VAL B O 1
ATOM 2373 N N . GLY B 1 16 ? -15.16952 13.07954 2.38884 1.000 21.77475 22 GLY B N 1
ATOM 2374 C CA . GLY B 1 16 ? -16.60515 13.27609 2.49362 1.000 25.48110 22 GLY B CA 1
ATOM 2375 C C . GLY B 1 16 ? -16.99615 13.98896 3.77833 1.000 27.85857 22 GLY B C 1
ATOM 2376 O O . GLY B 1 16 ? -17.88391 13.51387 4.49729 1.000 24.53061 22 GLY B O 1
ATOM 2377 N N . ILE B 1 17 ? -16.36110 15.14060 4.04652 1.000 21.90006 23 ILE B N 1
ATOM 2378 C CA . ILE B 1 17 ? -16.48990 15.86757 5.31551 1.000 26.00855 23 ILE B CA 1
ATOM 2379 C C . ILE B 1 17 ? -17.87408 16.49086 5.48898 1.000 27.53417 23 ILE B C 1
ATOM 2380 O O . ILE B 1 17 ? -18.30376 16.76106 6.62062 1.000 27.02115 23 ILE B O 1
ATOM 2385 N N . GLY B 1 18 ? -18.58318 16.72321 4.40312 1.000 27.88480 24 GLY B N 1
ATOM 2386 C CA . GLY B 1 18 ? -19.92247 17.25766 4.46462 1.000 31.45688 24 GLY B CA 1
ATOM 2387 C C . GLY B 1 18 ? -20.98056 16.25924 4.87370 1.000 34.21796 24 GLY B C 1
ATOM 2388 O O . GLY B 1 18 ? -22.13479 16.64413 5.07757 1.000 37.31762 24 GLY B O 1
ATOM 2389 N N . GLY B 1 19 ? -20.61033 14.98575 5.03026 1.000 32.46887 25 GLY B N 1
ATOM 2390 C CA . GLY B 1 19 ? -21.57908 13.94875 5.31224 1.000 39.13360 25 GLY B CA 1
ATOM 2391 C C . GLY B 1 19 ? -21.92214 13.81961 6.78541 1.000 37.80427 25 GLY B C 1
ATOM 2392 O O . GLY B 1 19 ? -21.28667 14.38957 7.67363 1.000 34.94525 25 GLY B O 1
ATOM 2393 N N . ALA B 1 20 ? -22.96666 13.03984 7.04023 1.000 44.18037 26 ALA B N 1
ATOM 2394 C CA . ALA B 1 20 ? -23.50260 12.90469 8.38752 1.000 35.94928 26 ALA B CA 1
ATOM 2395 C C . ALA B 1 20 ? -22.48770 12.25501 9.31411 1.000 35.54583 26 ALA B C 1
ATOM 2396 O O . ALA B 1 20 ? -21.77229 11.32759 8.93059 1.000 40.99880 26 ALA B O 1
ATOM 2398 N N . GLY B 1 21 ? -22.41877 12.74506 10.54370 1.000 36.83189 27 GLY B N 1
ATOM 2399 C CA . GLY B 1 21 ? -21.45624 12.19681 11.47650 1.000 36.00868 27 GLY B CA 1
ATOM 2400 C C . GLY B 1 21 ? -20.06819 12.72778 11.20470 1.000 33.84785 27 GLY B C 1
ATOM 2401 O O . GLY B 1 21 ? -19.32568 13.03891 12.14014 1.000 34.84331 27 GLY B O 1
ATOM 2402 N N . MET B 1 22 ? -19.72264 12.89920 9.92519 1.000 32.47553 28 MET B N 1
ATOM 2403 C CA . MET B 1 22 ? -18.40211 13.42116 9.59168 1.000 29.30834 28 MET B CA 1
ATOM 2404 C C . MET B 1 22 ? -18.24991 14.87899 10.02921 1.000 23.89769 28 MET B C 1
ATOM 2405 O O . MET B 1 22 ? -17.23802 15.24907 10.63476 1.000 23.17644 28 MET B O 1
ATOM 2410 N N . CYS B 1 23 ? -19.25069 15.72129 9.75132 1.000 26.94936 29 CYS B N 1
ATOM 2411 C CA . CYS B 1 23 ? -19.06528 17.15713 9.95922 1.000 24.46387 29 CYS B CA 1
ATOM 2412 C C . CYS B 1 23 ? -18.94694 17.51271 11.43809 1.000 25.87532 29 CYS B C 1
ATOM 2413 O O . CYS B 1 23 ? -18.18675 18.42015 11.79651 1.000 27.49249 29 CYS B O 1
ATOM 2416 N N . GLY B 1 24 ? -19.64654 16.79399 12.31506 1.000 25.84913 30 GLY B N 1
ATOM 2417 C CA . GLY B 1 24 ? -19.50765 17.06658 13.73887 1.000 27.19736 30 GLY B CA 1
ATOM 2418 C C . GLY B 1 24 ? -18.15158 16.65840 14.29098 1.000 23.20892 30 GLY B C 1
ATOM 2419 O O . GLY B 1 24 ? -17.57036 17.35837 15.13076 1.000 21.40421 30 GLY B O 1
ATOM 2420 N N . ILE B 1 25 ? -17.64931 15.49967 13.86581 1.000 20.27016 31 ILE B N 1
ATOM 2421 C CA . ILE B 1 25 ? -16.32899 15.05502 14.29288 1.000 21.94827 31 ILE B CA 1
ATOM 2422 C C . ILE B 1 25 ? -15.27864 16.09172 13.90868 1.000 21.77224 31 ILE B C 1
ATOM 2423 O O . ILE B 1 25 ? -14.41321 16.45826 14.71479 1.000 19.67993 31 ILE B O 1
ATOM 2428 N N . ALA B 1 26 ? -15.34378 16.57877 12.66088 1.000 21.28338 32 ALA B N 1
ATOM 2429 C CA . ALA B 1 26 ? -14.38237 17.57656 12.20197 1.000 20.08711 32 ALA B CA 1
ATOM 2430 C C . ALA B 1 26 ? -14.44208 18.83534 13.05956 1.000 21.30231 32 ALA B C 1
ATOM 2431 O O . ALA B 1 26 ? -13.40165 19.39909 13.41844 1.000 21.39236 32 ALA B O 1
ATOM 2433 N N . GLU B 1 27 ? -15.65912 19.27796 13.41957 1.000 23.16197 33 GLU B N 1
ATOM 2434 C CA . GLU B 1 27 ? -15.80888 20.45983 14.26040 1.000 25.10608 33 GLU B CA 1
ATOM 2435 C C . GLU B 1 27 ? -15.18004 20.24836 15.63312 1.000 23.96027 33 GLU B C 1
ATOM 2436 O O . GLU B 1 27 ? -14.48501 21.13286 16.14010 1.000 25.13761 33 GLU B O 1
ATOM 2442 N N . VAL B 1 28 ? -15.40639 19.08242 16.25214 1.000 22.56712 34 VAL B N 1
ATOM 2443 C CA . VAL B 1 28 ? -14.76557 18.78766 17.53525 1.000 22.68565 34 VAL B CA 1
ATOM 2444 C C . VAL B 1 28 ? -13.24569 18.84013 17.40279 1.000 23.80986 34 VAL B C 1
ATOM 2445 O O . VAL B 1 28 ? -12.54849 19.42802 18.24421 1.000 22.31576 34 VAL B O 1
ATOM 2449 N N . LEU B 1 29 ? -12.70404 18.21254 16.34711 1.000 20.62863 35 LEU B N 1
ATOM 2450 C CA . LEU B 1 29 ? -11.25307 18.16627 16.19849 1.000 23.75463 35 LEU B CA 1
ATOM 2451 C C . LEU B 1 29 ? -10.68260 19.55912 15.97705 1.000 23.18251 35 LEU B C 1
ATOM 2452 O O . LEU B 1 29 ? -9.59594 19.87427 16.47785 1.000 23.20690 35 LEU B O 1
ATOM 2457 N N . LEU B 1 30 ? -11.41493 20.42092 15.26219 1.000 20.14093 36 LEU B N 1
ATOM 2458 C CA . LEU B 1 30 ? -10.95797 21.79579 15.12178 1.000 22.53840 36 LEU B CA 1
ATOM 2459 C C . LEU B 1 30 ? -10.94906 22.48346 16.47969 1.000 28.07269 36 LEU B C 1
ATOM 2460 O O . LEU B 1 30 ? -10.02752 23.24252 16.79917 1.000 26.33921 36 LEU B O 1
ATOM 2465 N N . ASN B 1 31 ? -11.93842 22.18765 17.31529 1.000 25.35330 37 ASN B N 1
ATOM 2466 C CA . ASN B 1 31 ? -11.97989 22.83962 18.61504 1.000 25.49943 37 ASN B CA 1
ATOM 2467 C C . ASN B 1 31 ? -10.93598 22.27872 19.56983 1.000 26.00326 37 ASN B C 1
ATOM 2468 O O . ASN B 1 31 ? -10.54655 22.97327 20.51230 1.000 31.68770 37 ASN B O 1
ATOM 2473 N N . LEU B 1 32 ? -10.46533 21.05551 19.34422 1.000 23.89421 38 LEU B N 1
ATOM 2474 C CA . LEU B 1 32 ? -9.33974 20.50975 20.09327 1.000 25.48066 38 LEU B CA 1
ATOM 2475 C C . LEU B 1 32 ? -7.99838 21.07581 19.63456 1.000 31.54997 38 LEU B C 1
ATOM 2476 O O . LEU B 1 32 ? -6.98184 20.81809 20.28546 1.000 31.89534 38 LEU B O 1
ATOM 2481 N N . GLY B 1 33 ? -7.97044 21.83897 18.54294 1.000 28.19598 39 GLY B N 1
ATOM 2482 C CA . GLY B 1 33 ? -6.75598 22.48576 18.07910 1.000 28.77169 39 GLY B CA 1
ATOM 2483 C C . GLY B 1 33 ? -6.05839 21.80597 16.91883 1.000 32.72008 39 GLY B C 1
ATOM 2484 O O . GLY B 1 33 ? -4.95882 22.23786 16.54439 1.000 33.74876 39 GLY B O 1
ATOM 2485 N N . TYR B 1 34 ? -6.64470 20.75996 16.34342 1.000 25.58240 40 TYR B N 1
ATOM 2486 C CA . TYR B 1 34 ? -5.98357 20.07950 15.24004 1.000 25.67962 40 TYR B CA 1
ATOM 2487 C C . TYR B 1 34 ? -6.18396 20.85584 13.94163 1.000 24.27918 40 TYR B C 1
ATOM 2488 O O . TYR B 1 34 ? -7.09865 21.67286 13.81093 1.000 23.66421 40 TYR B O 1
ATOM 2497 N N . GLU B 1 35 ? -5.28629 20.61423 12.98576 1.000 24.19093 41 GLU B N 1
ATOM 2498 C CA . GLU B 1 35 ? -5.49840 21.05843 11.61455 1.000 27.33968 41 GLU B CA 1
ATOM 2499 C C . GLU B 1 35 ? -6.41736 20.05576 10.93603 1.000 24.44882 41 GLU B C 1
ATOM 2500 O O . GLU B 1 35 ? -6.16773 18.84879 11.00485 1.000 26.96632 41 GLU B O 1
ATOM 2506 N N . VAL B 1 36 ? -7.51285 20.53016 10.34003 1.000 19.36992 42 VAL B N 1
ATOM 2507 C CA . VAL B 1 36 ? -8.49898 19.64179 9.73210 1.000 18.35993 42 VAL B CA 1
ATOM 2508 C C . VAL B 1 36 ? -8.67327 20.05185 8.27348 1.000 21.02626 42 VAL B C 1
ATOM 2509 O O . VAL B 1 36 ? -8.81860 21.23948 7.96576 1.000 22.05557 42 VAL B O 1
ATOM 2513 N N . SER B 1 37 ? -8.63642 19.07376 7.38403 1.000 20.71983 43 SER B N 1
ATOM 2514 C CA . SER B 1 37 ? -9.04760 19.29511 6.00857 1.000 20.78035 43 SER B CA 1
ATOM 2515 C C . SER B 1 37 ? -10.09646 18.25092 5.65046 1.000 21.91511 43 SER B C 1
ATOM 2516 O O . SER B 1 37 ? -10.31884 17.28361 6.38230 1.000 19.81129 43 SER B O 1
ATOM 2519 N N . GLY B 1 38 ? -10.73746 18.44160 4.49755 1.000 23.73145 44 GLY B N 1
ATOM 2520 C CA . GLY B 1 38 ? -11.75725 17.50854 4.08309 1.000 22.32393 44 GLY B CA 1
ATOM 2521 C C . GLY B 1 38 ? -12.14315 17.71552 2.63755 1.000 23.22301 44 GLY B C 1
ATOM 2522 O O . GLY B 1 38 ? -12.06511 18.83212 2.11478 1.000 24.33824 44 GLY B O 1
ATOM 2523 N N . SER B 1 39 ? -12.55514 16.63653 1.98429 1.000 21.20770 45 SER B N 1
ATOM 2524 C CA . SER B 1 39 ? -13.07710 16.68897 0.63137 1.000 22.42413 45 SER B CA 1
ATOM 2525 C C . SER B 1 39 ? -14.55928 16.36838 0.65037 1.000 25.38761 45 SER B C 1
ATOM 2526 O O . SER B 1 39 ? -15.03766 15.63496 1.51926 1.000 24.14030 45 SER B O 1
ATOM 2529 N N . ASP B 1 40 ? -15.27273 16.89283 -0.34511 1.000 26.28816 46 ASP B N 1
ATOM 2530 C CA . ASP B 1 40 ? -16.67163 16.54911 -0.53010 1.000 31.44868 46 ASP B CA 1
ATOM 2531 C C . ASP B 1 40 ? -17.01859 16.75173 -1.99534 1.000 33.31829 46 ASP B C 1
ATOM 2532 O O . ASP B 1 40 ? -16.36371 17.52069 -2.70203 1.000 33.96880 46 ASP B O 1
ATOM 2537 N N . LEU B 1 41 ? -18.03850 16.03134 -2.45828 1.000 36.23585 47 LEU B N 1
ATOM 2538 C CA . LEU B 1 41 ? -18.43424 16.16138 -3.85272 1.000 38.56268 47 LEU B CA 1
ATOM 2539 C C . LEU B 1 41 ? -19.20452 17.43950 -4.12178 1.000 38.93915 47 LEU B C 1
ATOM 2540 O O . LEU B 1 41 ? -19.36130 17.81827 -5.28702 1.000 41.71084 47 LEU B O 1
ATOM 2545 N N . LYS B 1 42 ? -19.70421 18.10842 -3.09117 1.000 39.28102 48 LYS B N 1
ATOM 2546 C CA . LYS B 1 42 ? -20.48191 19.31527 -3.32628 1.000 44.26526 48 LYS B CA 1
ATOM 2547 C C . LYS B 1 42 ? -20.33541 20.25159 -2.13826 1.000 40.92067 48 LYS B C 1
ATOM 2548 O O . LYS B 1 42 ? -20.40636 19.81198 -0.98644 1.000 45.20568 48 LYS B O 1
ATOM 2554 N N . ALA B 1 43 ? -20.09900 21.53094 -2.42568 1.000 40.14570 49 ALA B N 1
ATOM 2555 C CA . ALA B 1 43 ? -20.02437 22.53052 -1.37137 1.000 43.03087 49 ALA B CA 1
ATOM 2556 C C . ALA B 1 43 ? -21.41897 22.79590 -0.83288 1.000 44.97933 49 ALA B C 1
ATOM 2557 O O . ALA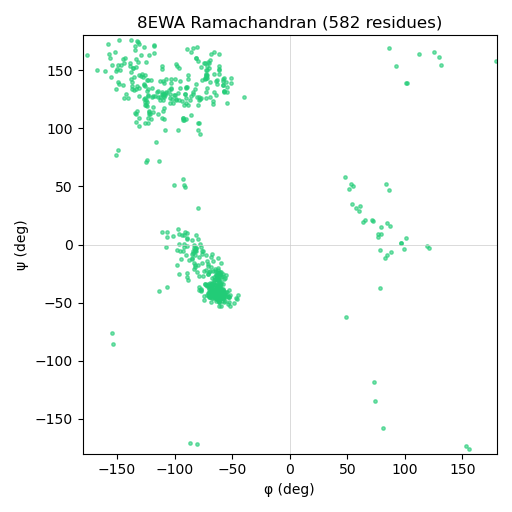 B 1 43 ? -22.39570 22.80026 -1.58166 1.000 45.35035 49 ALA B O 1
ATOM 2559 N N . SER B 1 44 ? -21.51436 23.01442 0.47001 1.000 40.57417 50 SER B N 1
ATOM 2560 C CA . SER B 1 44 ? -22.80794 23.16826 1.11454 1.000 44.20396 50 SER B CA 1
ATOM 2561 C C . SER B 1 44 ? -22.66034 24.12775 2.28215 1.000 48.39657 50 SER B C 1
ATOM 2562 O O . SER B 1 44 ? -21.55609 24.56032 2.62345 1.000 44.32243 50 SER B O 1
ATOM 2565 N N . ALA B 1 45 ? -23.79166 24.43514 2.91870 1.000 48.92310 51 ALA B N 1
ATOM 2566 C CA . ALA B 1 45 ? -23.74726 25.21663 4.14515 1.000 46.32372 51 ALA B CA 1
ATOM 2567 C C . ALA B 1 45 ? -22.93542 24.50802 5.21421 1.000 44.41977 51 ALA B C 1
ATOM 2568 O O . ALA B 1 45 ? -22.28215 25.16417 6.03338 1.000 45.62911 51 ALA B O 1
ATOM 2570 N N . VAL B 1 46 ? -22.94779 23.17154 5.21388 1.000 43.55610 52 VAL B N 1
ATOM 2571 C CA . VAL B 1 46 ? -22.14342 22.41427 6.16636 1.000 41.00467 52 VAL B CA 1
ATOM 2572 C C . VAL B 1 46 ? -20.65787 22.65736 5.92189 1.000 38.83521 52 VAL B C 1
ATOM 2573 O O . VAL B 1 46 ? -19.88835 22.88113 6.86366 1.000 38.58857 52 VAL B O 1
ATOM 2577 N N . THR B 1 47 ? -20.22778 22.61690 4.65564 1.000 40.25770 53 THR B N 1
ATOM 2578 C CA . THR B 1 47 ? -18.80824 22.82331 4.38166 1.000 38.82253 53 THR B CA 1
ATOM 2579 C C . THR B 1 47 ? -18.40350 24.28111 4.55578 1.000 39.05806 53 THR B C 1
ATOM 2580 O O . THR B 1 47 ? -17.28293 24.55906 4.99494 1.000 38.42490 53 THR B O 1
ATOM 2584 N N . GLU B 1 48 ? -19.28526 25.22345 4.23145 1.000 40.56899 54 GLU B N 1
ATOM 2585 C CA . GLU B 1 48 ? -18.91333 26.62636 4.39440 1.000 41.32579 54 GLU B CA 1
ATOM 2586 C C . GLU B 1 48 ? -18.80470 26.99999 5.86629 1.000 39.65908 54 GLU B C 1
ATOM 2587 O O . GLU B 1 48 ? -17.93822 27.79853 6.24306 1.000 38.43860 54 GLU B O 1
ATOM 2593 N N . ARG B 1 49 ? -19.63106 26.38525 6.71451 1.000 39.48664 55 ARG B N 1
ATOM 2594 C CA . ARG B 1 49 ? -19.50833 26.56629 8.15418 1.000 39.10073 55 ARG B CA 1
ATOM 2595 C C . ARG B 1 49 ? -18.23608 25.90830 8.68864 1.000 37.61117 55 ARG B C 1
ATOM 2596 O O . ARG B 1 49 ? -17.60458 26.42839 9.62012 1.000 37.05478 55 ARG B O 1
ATOM 2604 N N . LEU B 1 50 ? -17.84623 24.76017 8.12239 1.000 30.34427 56 LEU B N 1
ATOM 2605 C CA . LEU B 1 50 ? -16.60627 24.12166 8.54731 1.000 31.28932 56 LEU B CA 1
ATOM 2606 C C . LEU B 1 50 ? -15.39086 24.97446 8.19207 1.000 31.29350 56 LEU B C 1
ATOM 2607 O O . LEU B 1 50 ? -14.47220 25.11260 9.00551 1.000 29.87638 56 LEU B O 1
ATOM 2612 N N . GLU B 1 51 ? -15.35937 25.58281 7.00698 1.000 29.04559 57 GLU B N 1
ATOM 2613 C CA . GLU B 1 51 ? -14.16303 26.37535 6.72584 1.000 30.41976 57 GLU B CA 1
ATOM 2614 C C . GLU B 1 51 ? -14.11865 27.68287 7.52300 1.000 34.01228 57 GLU B C 1
ATOM 2615 O O . GLU B 1 51 ? -13.02538 28.22242 7.73422 1.000 35.18175 57 GLU B O 1
ATOM 2621 N N . LYS B 1 52 ? -15.25865 28.19396 8.00340 1.000 36.60770 58 LYS B N 1
ATOM 2622 C CA . LYS B 1 52 ? -15.19746 29.33935 8.91080 1.000 35.86969 58 LYS B CA 1
ATOM 2623 C C . LYS B 1 52 ? -14.63516 28.93639 10.27357 1.000 35.65632 58 LYS B C 1
ATOM 2624 O O . LYS B 1 52 ? -14.07850 29.77755 10.99239 1.000 37.68061 58 LYS B O 1
ATOM 2626 N N . PHE B 1 53 ? -14.76891 27.66641 10.64249 1.000 31.75663 59 PHE B N 1
ATOM 2627 C CA . PHE B 1 53 ? -14.17170 27.13618 11.86071 1.000 34.70878 59 PHE B CA 1
ATOM 2628 C C . PHE B 1 53 ? -12.70946 26.75372 11.68668 1.000 33.45092 59 PHE B C 1
ATOM 2629 O O . PHE B 1 53 ? -12.06356 26.38084 12.67088 1.000 32.15863 59 PHE B O 1
ATOM 2637 N N . GLY B 1 54 ? -12.18087 26.82554 10.46962 1.000 28.60135 60 GLY B N 1
ATOM 2638 C CA . GLY B 1 54 ? -10.77351 26.59173 10.22039 1.000 30.04418 60 GLY B CA 1
ATOM 2639 C C . GLY B 1 54 ? -10.48632 25.43292 9.29671 1.000 25.56420 60 GLY B C 1
ATOM 2640 O O . GLY B 1 54 ? -9.31146 25.20006 8.97280 1.000 27.92453 60 GLY B O 1
ATOM 2641 N N . ALA B 1 55 ? -11.49844 24.71644 8.82375 1.000 24.54474 61 ALA B N 1
ATOM 2642 C CA . ALA B 1 55 ? -11.25118 23.57172 7.95816 1.000 23.80807 61 ALA B CA 1
ATOM 2643 C C . ALA B 1 55 ? -10.77781 24.02693 6.58078 1.000 25.36655 61 ALA B C 1
ATOM 2644 O O . ALA B 1 55 ? -11.23986 25.03551 6.04817 1.000 29.43095 61 ALA B O 1
ATOM 2646 N N . GLN B 1 56 ? -9.85490 23.27036 5.99832 1.000 23.28351 62 GLN B N 1
ATOM 2647 C CA . GLN B 1 56 ? -9.52045 23.43428 4.58825 1.000 25.55383 62 GLN B CA 1
ATOM 2648 C C . GLN B 1 56 ? -10.39382 22.47643 3.78331 1.000 25.06560 62 GLN B C 1
ATOM 2649 O O . GLN B 1 56 ? -10.33420 21.25753 3.98890 1.000 24.58360 62 GLN B O 1
ATOM 2655 N N . ILE B 1 57 ? -11.21130 23.01336 2.88101 1.000 28.60358 63 ILE B N 1
ATOM 2656 C CA . ILE B 1 57 ? -12.19081 22.21313 2.14604 1.000 27.10841 63 ILE B CA 1
ATOM 2657 C C . ILE B 1 57 ? -11.73379 22.06133 0.70082 1.000 26.09655 63 ILE B C 1
ATOM 2658 O O . ILE B 1 57 ? -11.40923 23.05414 0.04651 1.000 29.36516 63 ILE B O 1
ATOM 2663 N N . PHE B 1 58 ? -11.74555 20.82322 0.19539 1.000 25.20166 64 PHE B N 1
ATOM 2664 C CA . PHE B 1 58 ? -11.53312 20.53327 -1.22032 1.000 30.78363 64 PHE B CA 1
ATOM 2665 C C . PHE B 1 58 ? -12.82715 19.99766 -1.81475 1.000 29.58760 64 PHE B C 1
ATOM 2666 O O . PHE B 1 58 ? -13.51145 19.18955 -1.18951 1.000 26.08285 64 PHE B O 1
ATOM 2674 N N . ILE B 1 59 ? -13.14504 20.40057 -3.03319 1.000 29.33084 65 ILE B N 1
ATOM 2675 C CA . ILE B 1 59 ? -14.33765 19.89869 -3.70293 1.000 36.32613 65 ILE B CA 1
ATOM 2676 C C . ILE B 1 59 ? -13.91128 18.88135 -4.74730 1.000 31.15469 65 ILE B C 1
ATOM 2677 O O . ILE B 1 59 ? -13.00682 19.14099 -5.55301 1.000 32.09628 65 ILE B O 1
ATOM 2682 N N . GLY B 1 60 ? -14.53979 17.71247 -4.71278 1.000 32.31269 66 GLY B N 1
ATOM 2683 C CA . GLY B 1 60 ? -14.12166 16.60244 -5.53639 1.000 34.20402 66 GLY B CA 1
ATOM 2684 C C . GLY B 1 60 ? -13.02899 15.80886 -4.85285 1.000 35.86741 66 GLY B C 1
ATOM 2685 O O . GLY B 1 60 ? -12.47205 16.20252 -3.82041 1.000 32.05112 66 GLY B O 1
ATOM 2686 N N . HIS B 1 61 ? -12.72838 14.64717 -5.42376 1.000 30.08205 67 HIS B N 1
ATOM 2687 C CA . HIS B 1 61 ? -11.70338 13.78479 -4.85925 1.000 34.29937 67 HIS B CA 1
ATOM 2688 C C . HIS B 1 61 ? -10.53898 13.68761 -5.82504 1.000 36.46285 67 HIS B C 1
ATOM 2689 O O . HIS B 1 61 ? -10.72696 13.37501 -7.00377 1.000 36.06655 67 HIS B O 1
ATOM 2696 N N . GLN B 1 62 ? -9.34485 13.96734 -5.32567 1.000 31.08748 68 GLN B N 1
ATOM 2697 C CA . GLN B 1 62 ? -8.12800 13.80501 -6.10618 1.000 28.74284 68 GLN B CA 1
ATOM 2698 C C . GLN B 1 62 ? -7.03037 13.49065 -5.10702 1.000 30.28579 68 GLN B C 1
ATOM 2699 O O . GLN B 1 62 ? -7.10770 13.90619 -3.94704 1.000 27.45479 68 GLN B O 1
ATOM 2705 N N . ALA B 1 63 ? -6.03922 12.71271 -5.55681 1.000 27.45466 69 ALA B N 1
ATOM 2706 C CA . ALA B 1 63 ? -5.00984 12.19804 -4.65674 1.000 31.87617 69 ALA B CA 1
ATOM 2707 C C . ALA B 1 63 ? -4.35975 13.31003 -3.84972 1.000 29.81177 69 ALA B C 1
ATOM 2708 O O . ALA B 1 63 ? -4.07042 13.13698 -2.65920 1.000 29.92202 69 ALA B O 1
ATOM 2710 N N . GLU B 1 64 ? -4.13316 14.46134 -4.48626 1.000 31.71719 70 GLU B N 1
ATOM 2711 C CA . GLU B 1 64 ? -3.43127 15.57007 -3.85570 1.000 35.40282 70 GLU B CA 1
ATOM 2712 C C . GLU B 1 64 ? -4.15898 16.11090 -2.63766 1.000 33.91633 70 GLU B C 1
ATOM 2713 O O . GLU B 1 64 ? -3.53031 16.77223 -1.81121 1.000 30.19158 70 GLU B O 1
ATOM 2719 N N . ASN B 1 65 ? -5.46559 15.86097 -2.51219 1.000 29.05716 71 ASN B N 1
ATOM 2720 C CA . ASN B 1 65 ? -6.20237 16.37378 -1.35730 1.000 27.20977 71 ASN B CA 1
ATOM 2721 C C . ASN B 1 65 ? -5.70168 15.75475 -0.04846 1.000 29.60990 71 ASN B C 1
ATOM 2722 O O . ASN B 1 65 ? -5.81456 16.37697 1.01883 1.000 27.63139 71 ASN B O 1
ATOM 2727 N N . ALA B 1 66 ? -5.13297 14.54652 -0.10478 1.000 28.96508 72 ALA B N 1
ATOM 2728 C CA . ALA B 1 66 ? -4.59316 13.90142 1.09170 1.000 27.34707 72 ALA B CA 1
ATOM 2729 C C . ALA B 1 66 ? -3.18775 14.35882 1.46226 1.000 30.02562 72 ALA B C 1
ATOM 2730 O O . ALA B 1 66 ? -2.70721 13.98309 2.53144 1.000 27.96124 72 ALA B O 1
ATOM 2732 N N . ASP B 1 67 ? -2.51037 15.12830 0.61358 1.000 28.08485 73 ASP B N 1
ATOM 2733 C CA . ASP B 1 67 ? -1.12216 15.50766 0.88215 1.000 33.21975 73 ASP B CA 1
ATOM 2734 C C . ASP B 1 67 ? -0.97811 16.21993 2.22544 1.000 37.76532 73 ASP B C 1
ATOM 2735 O O . ASP B 1 67 ? -1.71193 17.16498 2.52914 1.000 33.74291 73 ASP B O 1
ATOM 2740 N N . GLY B 1 68 ? -0.00048 15.78830 3.01714 1.000 34.91391 74 GLY B N 1
ATOM 2741 C CA . GLY B 1 68 ? 0.24266 16.40697 4.29493 1.000 29.91676 74 GLY B CA 1
ATOM 2742 C C . GLY B 1 68 ? -0.60456 15.90023 5.44308 1.000 31.30911 74 GLY B C 1
ATOM 2743 O O . GLY B 1 68 ? -0.34708 16.28141 6.59166 1.000 34.73313 74 GLY B O 1
ATOM 2744 N N . ALA B 1 69 ? -1.61989 15.08115 5.19066 1.000 28.20660 75 ALA B N 1
ATOM 2745 C CA . ALA B 1 69 ? -2.44875 14.58098 6.28069 1.000 26.41546 75 ALA B CA 1
ATOM 2746 C C . ALA B 1 69 ? -1.70470 13.48464 7.03334 1.000 27.91144 75 ALA B C 1
ATOM 2747 O O . ALA B 1 69 ? -0.98421 12.68021 6.42993 1.000 26.06732 75 ALA B O 1
ATOM 2749 N N . ASP B 1 70 ? -1.85787 13.46993 8.36884 1.000 26.14140 76 ASP B N 1
ATOM 2750 C CA . ASP B 1 70 ? -1.31149 12.38498 9.17590 1.000 26.57472 76 ASP B CA 1
ATOM 2751 C C . ASP B 1 70 ? -2.27484 11.23199 9.34689 1.000 20.80177 76 ASP B C 1
ATOM 2752 O O . ASP B 1 70 ? -1.84065 10.11505 9.64328 1.000 24.41349 76 ASP B O 1
ATOM 2757 N N . VAL B 1 71 ? -3.57254 11.49051 9.22454 1.000 20.58539 77 VAL B N 1
ATOM 2758 C CA A VAL B 1 71 ? -4.62471 10.49458 9.41023 0.515 19.75475 77 VAL B CA 1
ATOM 2759 C CA B VAL B 1 71 ? -4.58097 10.45368 9.33856 0.485 19.42601 77 VAL B CA 1
ATOM 2760 C C . VAL B 1 71 ? -5.77271 10.85726 8.48400 1.000 20.14705 77 VAL B C 1
ATOM 2761 O O . VAL B 1 71 ? -6.10899 12.03919 8.34852 1.000 20.74914 77 VAL B O 1
ATOM 2768 N N . LEU B 1 72 ? -6.38772 9.85712 7.87743 1.000 17.92743 78 LEU B N 1
ATOM 2769 C CA . LEU B 1 72 ? -7.58581 10.02995 7.07855 1.000 16.09404 78 LEU B CA 1
ATOM 2770 C C . LEU B 1 72 ? -8.75522 9.41394 7.80656 1.000 17.84652 78 LEU B C 1
ATOM 2771 O O . LEU B 1 72 ? -8.62700 8.32658 8.37773 1.000 18.44110 78 LEU B O 1
ATOM 2776 N N . VAL B 1 73 ? -9.90234 10.08326 7.73640 1.000 17.41995 79 VAL B N 1
ATOM 2777 C CA . VAL B 1 73 ? -11.15892 9.54484 8.25093 1.000 18.62015 79 VAL B CA 1
ATOM 2778 C C . VAL B 1 73 ? -12.10467 9.34332 7.08669 1.000 17.89257 79 VAL B C 1
ATOM 2779 O O . VAL B 1 73 ? -12.31371 10.26667 6.29634 1.000 20.35691 79 VAL B O 1
ATOM 2783 N N . VAL B 1 74 ? -12.71205 8.16287 7.01628 1.000 17.36923 80 VAL B N 1
ATOM 2784 C CA . VAL B 1 74 ? -13.65496 7.82610 5.95514 1.000 20.15753 80 VAL B CA 1
ATOM 2785 C C . VAL B 1 74 ? -14.98204 7.45931 6.60469 1.000 23.46827 80 VAL B C 1
ATOM 2786 O O . VAL B 1 74 ? -15.04993 7.16434 7.79966 1.000 21.06951 80 VAL B O 1
ATOM 2790 N N . SER B 1 75 ? -16.04867 7.47076 5.80013 1.000 20.01507 81 SER B N 1
ATOM 2791 C CA . SER B 1 75 ? -17.38435 7.28480 6.37181 1.000 24.89965 81 SER B CA 1
ATOM 2792 C C . SER B 1 75 ? -17.54336 5.89315 6.99784 1.000 30.40378 81 SER B C 1
ATOM 2793 O O . SER B 1 75 ? -18.02265 5.75945 8.13358 1.000 28.37444 81 SER B O 1
ATOM 2796 N N . SER B 1 76 ? -17.15863 4.83840 6.27545 1.000 28.45472 82 SER B N 1
ATOM 2797 C CA . SER B 1 76 ? -17.12882 3.50324 6.87876 1.000 31.19744 82 SER B CA 1
ATOM 2798 C C . SER B 1 76 ? -16.10493 2.60237 6.19448 1.000 31.76659 82 SER B C 1
ATOM 2799 O O . SER B 1 76 ? -14.95888 2.51075 6.64576 1.000 26.72562 82 SER B O 1
ATOM 2802 N N . ALA B 1 77 ? -16.50254 1.94089 5.10518 1.000 29.85922 83 ALA B N 1
ATOM 2803 C CA . ALA B 1 77 ? -15.58692 1.05612 4.39426 1.000 29.65374 83 ALA B CA 1
ATOM 2804 C C . ALA B 1 77 ? -14.38391 1.82478 3.85874 1.000 32.52408 83 ALA B C 1
ATOM 2805 O O . ALA B 1 77 ? -14.47384 3.01196 3.51877 1.000 28.05292 83 ALA B O 1
ATOM 2807 N N . ILE B 1 78 ? -13.25607 1.12061 3.76164 1.000 25.37682 84 ILE B N 1
ATOM 2808 C CA . ILE B 1 78 ? -12.02474 1.68707 3.22177 1.000 28.99180 84 ILE B CA 1
ATOM 2809 C C . ILE B 1 78 ? -12.01288 1.34991 1.73412 1.000 31.33963 84 ILE B C 1
ATOM 2810 O O . ILE B 1 78 ? -11.87872 0.18696 1.35129 1.000 29.29651 84 ILE B O 1
ATOM 2815 N N . ASN B 1 79 ? -12.21534 2.36339 0.89118 1.000 30.84438 85 ASN B N 1
ATOM 2816 C CA A ASN B 1 79 ? -12.38290 2.17589 -0.55388 0.609 30.63414 85 ASN B CA 1
ATOM 2817 C CA B ASN B 1 79 ? -12.36717 2.17358 -0.54962 0.391 30.66126 85 ASN B CA 1
ATOM 2818 C C . ASN B 1 79 ? -11.11043 2.67349 -1.25093 1.000 32.60685 85 ASN B C 1
ATOM 2819 O O . ASN B 1 79 ? -10.93920 3.87930 -1.45646 1.000 24.53792 85 ASN B O 1
ATOM 2828 N N . ARG B 1 80 ? -10.22612 1.74277 -1.63132 1.000 34.00444 86 ARG B N 1
ATOM 2829 C CA . ARG B 1 80 ? -8.99643 2.13821 -2.32553 1.000 32.33752 86 ARG B CA 1
ATOM 2830 C C . ARG B 1 80 ? -9.26836 2.68436 -3.72950 1.000 32.59083 86 ARG B C 1
ATOM 2831 O O . ARG B 1 80 ? -8.36891 3.26385 -4.36291 1.000 33.30111 86 ARG B O 1
ATOM 2839 N N . ALA B 1 81 ? -10.48802 2.53467 -4.23184 1.000 28.12967 87 ALA B N 1
ATOM 2840 C CA . ALA B 1 81 ? -10.82373 3.16315 -5.50141 1.000 29.11566 87 ALA B CA 1
ATOM 2841 C C . ALA B 1 81 ? -10.87002 4.68107 -5.39168 1.000 29.85838 87 ALA B C 1
ATOM 2842 O O . ALA B 1 81 ? -10.77020 5.36275 -6.41588 1.000 27.77274 87 ALA B O 1
ATOM 2844 N N . ASN B 1 82 ? -11.00707 5.22235 -4.17153 1.000 29.26860 88 ASN B N 1
ATOM 2845 C CA . ASN B 1 82 ? -10.97401 6.66474 -3.95746 1.000 27.29788 88 ASN B CA 1
ATOM 2846 C C . ASN B 1 82 ? -9.52439 7.14655 -3.97648 1.000 23.96805 88 ASN B C 1
ATOM 2847 O O . ASN B 1 82 ? -8.69968 6.63966 -3.20913 1.000 24.28571 88 ASN B O 1
ATOM 2852 N N . PRO B 1 83 ? -9.17814 8.10986 -4.83565 1.000 27.66544 89 PRO B N 1
ATOM 2853 C CA . PRO B 1 83 ? -7.75729 8.49407 -4.98337 1.000 24.77428 89 PRO B CA 1
ATOM 2854 C C . PRO B 1 83 ? -7.11653 9.05489 -3.71370 1.000 22.95538 89 PRO B C 1
ATOM 2855 O O . PRO B 1 83 ? -5.89513 8.93328 -3.54659 1.000 22.47866 89 PRO B O 1
ATOM 2859 N N . GLU B 1 84 ? -7.88690 9.69869 -2.83254 1.000 21.06723 90 GLU B N 1
ATOM 2860 C CA . GLU B 1 84 ? -7.29494 10.18973 -1.59020 1.000 24.47304 90 GLU B CA 1
ATOM 2861 C C . GLU B 1 84 ? -6.95000 9.03770 -0.66554 1.000 24.62937 90 GLU B C 1
ATOM 2862 O O . GLU B 1 84 ? -5.89830 9.03912 -0.01456 1.000 23.56793 90 GLU B O 1
ATOM 2868 N N . VAL B 1 85 ? -7.84250 8.05224 -0.57882 1.000 21.56140 91 VAL B N 1
ATOM 2869 C CA . VAL B 1 85 ? -7.57357 6.88402 0.24161 1.000 19.24494 91 VAL B CA 1
ATOM 2870 C C . VAL B 1 85 ? -6.40058 6.09853 -0.32701 1.000 20.01223 91 VAL B C 1
ATOM 2871 O O . VAL B 1 85 ? -5.49970 5.67921 0.40630 1.000 20.23815 91 VAL B O 1
ATOM 2875 N N . ALA B 1 86 ? -6.38360 5.90750 -1.64410 1.000 20.31130 92 ALA B N 1
ATOM 2876 C CA . ALA B 1 86 ? -5.31041 5.13727 -2.26622 1.000 21.95049 92 ALA B CA 1
ATOM 2877 C C . ALA B 1 86 ? -3.94527 5.76892 -2.00975 1.000 23.49620 92 ALA B C 1
ATOM 2878 O O . ALA B 1 86 ? -2.96040 5.06210 -1.73879 1.000 22.49046 92 ALA B O 1
ATOM 2880 N N . SER B 1 87 ? -3.86986 7.09682 -2.08136 1.000 24.94386 93 SER B N 1
ATOM 2881 C CA . SER B 1 87 ? -2.61718 7.79398 -1.79098 1.000 27.07048 93 SER B CA 1
ATOM 2882 C C . SER B 1 87 ? -2.18210 7.56691 -0.35038 1.000 24.86934 93 SER B C 1
ATOM 2883 O O . SER B 1 87 ? -1.01323 7.24878 -0.07746 1.000 25.99040 93 SER B O 1
ATOM 2886 N N . ALA B 1 88 ? -3.11071 7.74213 0.58642 1.000 22.36634 94 ALA B N 1
ATOM 2887 C CA . ALA B 1 88 ? -2.81709 7.47153 1.99153 1.000 22.83694 94 ALA B CA 1
ATOM 2888 C C . ALA B 1 88 ? -2.33864 6.03651 2.20370 1.000 22.92084 94 ALA B C 1
ATOM 2889 O O . ALA B 1 88 ? -1.33298 5.80525 2.89190 1.000 23.41926 94 ALA B O 1
ATOM 2891 N N . LEU B 1 89 ? -3.06191 5.04790 1.65374 1.000 21.83214 95 LEU B N 1
ATOM 2892 C CA . LEU B 1 89 ? -2.67656 3.64673 1.87122 1.000 21.90927 95 LEU B CA 1
ATOM 2893 C C . LEU B 1 89 ? -1.29427 3.35493 1.31302 1.000 23.67024 95 LEU B C 1
ATOM 2894 O O . LEU B 1 89 ? -0.52482 2.58366 1.90350 1.000 26.56352 95 LEU B O 1
ATOM 2899 N N . GLU B 1 90 ? -0.98429 3.90555 0.13912 1.000 28.68700 96 GLU B N 1
ATOM 2900 C CA . GLU B 1 90 ? 0.32654 3.68102 -0.45568 1.000 28.02264 96 GLU B CA 1
ATOM 2901 C C . GLU B 1 90 ? 1.45460 4.19066 0.44142 1.000 28.52047 96 GLU B C 1
ATOM 2902 O O . GLU B 1 90 ? 2.57782 3.67959 0.37117 1.000 31.13414 96 GLU B O 1
ATOM 2908 N N . ARG B 1 91 ? 1.18062 5.17646 1.29505 1.000 30.04578 97 ARG B N 1
ATOM 2909 C CA . ARG B 1 91 ? 2.21656 5.79395 2.12125 1.000 31.97371 97 ARG B CA 1
ATOM 2910 C C . ARG B 1 91 ? 2.13219 5.38348 3.58973 1.000 35.49343 97 ARG B C 1
ATOM 2911 O O . ARG B 1 91 ? 2.84471 5.95097 4.43300 1.000 31.98615 97 ARG B O 1
ATOM 2919 N N . ARG B 1 92 ? 1.31430 4.37992 3.91028 1.000 25.27454 98 ARG B N 1
ATOM 2920 C CA . ARG B 1 92 ? 1.07469 3.94991 5.28945 1.000 24.21221 98 ARG B CA 1
ATOM 2921 C C . ARG B 1 92 ? 0.54569 5.09208 6.15335 1.000 30.53535 98 ARG B C 1
ATOM 2922 O O . ARG B 1 92 ? 0.81271 5.13569 7.35528 1.000 29.51338 98 ARG B O 1
ATOM 2930 N N . ILE B 1 93 ? -0.20508 6.01787 5.57245 1.000 22.04678 99 ILE B N 1
ATOM 2931 C CA . ILE B 1 93 ? -0.97861 6.96585 6.38081 1.000 22.88427 99 ILE B CA 1
ATOM 2932 C C . ILE B 1 93 ? -2.22946 6.25807 6.88696 1.000 22.88751 99 ILE B C 1
ATOM 2933 O O . ILE B 1 93 ? -3.00074 5.72769 6.07100 1.000 23.72961 99 ILE B O 1
ATOM 2938 N N . PRO B 1 94 ? -2.46851 6.24194 8.19648 1.000 20.32116 100 PRO B N 1
ATOM 2939 C CA . PRO B 1 94 ? -3.65779 5.56909 8.73816 1.000 22.44190 100 PRO B CA 1
ATOM 2940 C C . PRO B 1 94 ? -4.93762 6.08670 8.11191 1.000 17.99095 100 PRO B C 1
ATOM 2941 O O . PRO B 1 94 ? -5.11470 7.28848 7.91349 1.000 20.42952 100 PRO B O 1
ATOM 2945 N N . VAL B 1 95 ? -5.84481 5.15911 7.84288 1.000 19.98358 101 VAL B N 1
ATOM 2946 C CA . VAL B 1 95 ? -7.18557 5.44579 7.35318 1.000 19.68648 101 VAL B CA 1
ATOM 2947 C C . VAL B 1 95 ? -8.15467 4.75613 8.29364 1.000 21.43741 101 VAL B C 1
ATOM 2948 O O . VAL B 1 95 ? -8.10922 3.52258 8.43566 1.000 20.01101 101 VAL B O 1
ATOM 2952 N N . VAL B 1 96 ? -9.03456 5.53571 8.92447 1.000 19.86137 102 VAL B N 1
ATOM 2953 C CA . VAL B 1 96 ? -9.92501 4.98807 9.95264 1.000 19.79308 102 VAL B CA 1
ATOM 2954 C C . VAL B 1 96 ? -11.37459 5.34832 9.65353 1.000 22.93807 102 VAL B C 1
ATOM 2955 O O . VAL B 1 96 ? -11.64949 6.44813 9.15301 1.000 18.18473 102 VAL B O 1
ATOM 2959 N N . PRO B 1 97 ? -12.32773 4.46593 9.94683 1.000 21.43488 103 PRO B N 1
ATOM 2960 C CA . PRO B 1 97 ? -13.74021 4.82986 9.79253 1.000 22.16737 103 PRO B CA 1
ATOM 2961 C C . PRO B 1 97 ? -14.17632 5.84727 10.84024 1.000 20.62531 103 PRO B C 1
ATOM 2962 O O . PRO B 1 97 ? -13.60239 5.96435 11.93171 1.000 19.13636 103 PRO B O 1
ATOM 2966 N N . ARG B 1 98 ? -15.23341 6.58001 10.49950 1.000 20.81108 104 ARG B N 1
ATOM 2967 C CA . ARG B 1 98 ? -15.67460 7.64343 11.38707 1.000 20.94990 104 ARG B CA 1
ATOM 2968 C C . ARG B 1 98 ? -16.08208 7.10671 12.75415 1.000 19.33695 104 ARG B C 1
ATOM 2969 O O . ARG B 1 98 ? -15.89704 7.80749 13.74655 1.000 19.02493 104 ARG B O 1
ATOM 2977 N N . ALA B 1 99 ? -16.60776 5.86989 12.84009 1.000 19.00653 105 ALA B N 1
ATOM 2978 C CA . ALA B 1 99 ? -16.99117 5.34219 14.15987 1.000 22.98682 105 ALA B CA 1
ATOM 2979 C C . ALA B 1 99 ? -15.80055 5.25809 15.11249 1.000 23.06177 105 ALA B C 1
ATOM 2980 O O . ALA B 1 99 ? -15.95056 5.45797 16.32450 1.000 21.61966 105 ALA B O 1
ATOM 2982 N N . GLU B 1 100 ? -14.61563 4.96074 14.58479 1.000 19.71124 106 GLU B N 1
ATOM 2983 C CA . GLU B 1 100 ? -13.42504 4.83015 15.41047 1.000 21.45571 106 GLU B CA 1
ATOM 2984 C C . GLU B 1 100 ? -12.87024 6.18757 15.81623 1.000 21.58580 106 GLU B C 1
ATOM 2985 O O . GLU B 1 100 ? -12.40181 6.34778 16.94784 1.000 20.82957 106 GLU B O 1
ATOM 2991 N N . MET B 1 101 ? -12.90702 7.17723 14.91378 1.000 19.20627 107 MET B N 1
ATOM 2992 C CA . MET B 1 101 ? -12.52047 8.53417 15.29045 1.000 21.29288 107 MET B CA 1
ATOM 2993 C C . MET B 1 101 ? -13.51590 9.14304 16.27119 1.000 22.27383 107 MET B C 1
ATOM 2994 O O . MET B 1 101 ? -13.12470 9.91628 17.15705 1.000 18.82133 107 MET B O 1
ATOM 2999 N N . LEU B 1 102 ? -14.79977 8.79967 16.14170 1.000 17.92426 108 LEU B N 1
ATOM 3000 C CA . LEU B 1 102 ? -15.78172 9.26275 17.11394 1.000 22.06840 108 LEU B CA 1
ATOM 3001 C C . LEU B 1 102 ? -15.45916 8.72687 18.50113 1.000 21.32438 108 LEU B C 1
ATOM 3002 O O . LEU B 1 102 ? -15.50369 9.46272 19.49993 1.000 23.11219 108 LEU B O 1
ATOM 3007 N N . ALA B 1 103 ? -15.16041 7.43428 18.58291 1.000 18.77278 109 ALA B N 1
ATOM 3008 C CA . ALA B 1 103 ? -14.81691 6.83925 19.87317 1.000 24.58697 109 ALA B CA 1
ATOM 3009 C C . ALA B 1 103 ? -13.54236 7.46015 20.42562 1.000 23.25801 109 ALA B C 1
ATOM 3010 O O . ALA B 1 103 ? -13.39469 7.64068 21.64164 1.000 21.48589 109 ALA B O 1
ATOM 3012 N N . GLU B 1 104 ? -12.60995 7.80084 19.54161 1.000 20.19017 110 GLU B N 1
ATOM 3013 C CA . GLU B 1 104 ? -11.33553 8.34611 19.99028 1.000 21.64153 110 GLU B CA 1
ATOM 3014 C C . GLU B 1 104 ? -11.48000 9.70319 20.67535 1.000 22.86645 110 GLU B C 1
ATOM 3015 O O . GLU B 1 104 ? -10.62869 10.05906 21.49736 1.000 23.16776 110 GLU B O 1
ATOM 3021 N N . LEU B 1 105 ? -12.56058 10.45048 20.39749 1.000 20.22734 111 LEU B N 1
ATOM 3022 C CA . LEU B 1 105 ? -12.77045 11.74501 21.04210 1.000 18.46257 111 LEU B CA 1
ATOM 3023 C C . LEU B 1 105 ? -12.84328 11.64331 22.56137 1.000 22.99522 111 LEU B C 1
ATOM 3024 O O . LEU B 1 105 ? -12.52498 12.61310 23.25453 1.000 22.34240 111 LEU B O 1
ATOM 3029 N N . MET B 1 106 ? -13.26914 10.49589 23.10545 1.000 23.74562 112 MET B N 1
ATOM 3030 C CA . MET B 1 106 ? -13.35229 10.37245 24.55216 1.000 23.67253 112 MET B CA 1
ATOM 3031 C C . MET B 1 106 ? -11.99151 10.45532 25.21090 1.000 24.35379 112 MET B C 1
ATOM 3032 O O . MET B 1 106 ? -11.91327 10.75931 26.39575 1.000 26.39315 112 MET B O 1
ATOM 3037 N N . ARG B 1 107 ? -10.91518 10.19200 24.46703 1.000 23.50466 113 ARG B N 1
ATOM 3038 C CA . ARG B 1 107 ? -9.58090 10.35343 25.03684 1.000 28.56326 113 ARG B CA 1
ATOM 3039 C C . ARG B 1 107 ? -9.29372 11.78867 25.44571 1.000 29.51550 113 ARG B C 1
ATOM 3040 O O . ARG B 1 107 ? -8.43794 12.01722 26.30765 1.000 29.60878 113 ARG B O 1
ATOM 3048 N N . TYR B 1 108 ? -9.96745 12.76607 24.83777 1.000 24.61911 114 TYR B N 1
ATOM 3049 C CA . TYR B 1 108 ? -9.70578 14.17037 25.12695 1.000 25.65346 114 TYR B CA 1
ATOM 3050 C C . TYR B 1 108 ? -10.67464 14.78080 26.10956 1.000 27.13325 114 TYR B C 1
ATOM 3051 O O . TYR B 1 108 ? -10.48309 15.93856 26.50955 1.000 32.51407 114 TYR B O 1
ATOM 3060 N N . ARG B 1 109 ? -11.70180 14.04889 26.53323 1.000 24.72116 115 ARG B N 1
ATOM 3061 C CA . ARG B 1 109 ? -12.76214 14.66491 27.30438 1.000 20.52313 115 ARG B CA 1
ATOM 3062 C C . ARG B 1 109 ? -13.09449 13.77688 28.49317 1.000 22.63432 115 ARG B C 1
ATOM 3063 O O . ARG B 1 109 ? -12.60081 12.65825 28.61635 1.000 23.06306 115 ARG B O 1
ATOM 3071 N N . HIS B 1 110 ? -13.91260 14.30454 29.39245 1.000 19.36974 116 HIS B N 1
ATOM 3072 C CA . HIS B 1 110 ? -14.47152 13.48955 30.46538 1.000 16.60784 116 HIS B CA 1
ATOM 3073 C C . HIS B 1 110 ? -15.62583 12.71981 29.83900 1.000 19.86240 116 HIS B C 1
ATOM 3074 O O . HIS B 1 110 ? -16.71907 13.25586 29.68253 1.000 20.08495 116 HIS B O 1
ATOM 3081 N N . GLY B 1 111 ? -15.37129 11.46820 29.46385 1.000 19.17054 117 GLY B N 1
ATOM 3082 C CA . GLY B 1 111 ? -16.31040 10.69349 28.67385 1.000 18.68960 117 GLY B CA 1
ATOM 3083 C C . GLY B 1 111 ? -17.25949 9.91776 29.56396 1.000 21.39746 117 GLY B C 1
ATOM 3084 O O . GLY B 1 111 ? -16.84277 9.30047 30.55210 1.000 17.69033 117 GLY B O 1
ATOM 3085 N N . ILE B 1 112 ? -18.54248 9.95929 29.20994 1.000 16.55153 118 ILE B N 1
ATOM 3086 C CA . ILE B 1 112 ? -19.58880 9.20655 29.89059 1.000 14.27848 118 ILE B CA 1
ATOM 3087 C C . ILE B 1 112 ? -20.22560 8.33275 28.82455 1.000 18.14125 118 ILE B C 1
ATOM 3088 O O . ILE B 1 112 ? -20.87012 8.84884 27.91065 1.000 18.78054 118 ILE B O 1
ATOM 3093 N N . ALA B 1 113 ? -20.03506 7.02344 28.92942 1.000 15.99323 119 ALA B N 1
ATOM 3094 C CA . ALA B 1 113 ? -20.52018 6.06011 27.95007 1.000 15.62857 119 ALA B CA 1
ATOM 3095 C C . ALA B 1 113 ? -21.74801 5.35888 28.51319 1.000 19.29401 119 ALA B C 1
ATOM 3096 O O . ALA B 1 113 ? -21.70400 4.82412 29.62907 1.000 17.29834 119 ALA B O 1
ATOM 3098 N N . VAL B 1 114 ? -22.84094 5.38421 27.75728 1.000 17.19625 120 VAL B N 1
ATOM 3099 C CA . VAL B 1 114 ? -24.12844 4.84250 28.19835 1.000 17.11779 120 VAL B CA 1
ATOM 3100 C C . VAL B 1 114 ? -24.39129 3.58350 27.39053 1.000 18.20039 120 VAL B C 1
ATOM 3101 O O . VAL B 1 114 ? -24.65648 3.66427 26.18520 1.000 19.40357 120 VAL B O 1
ATOM 3105 N N . ALA B 1 115 ? -24.28728 2.41894 28.03616 1.000 16.68101 121 ALA B N 1
ATOM 3106 C CA . ALA B 1 115 ? -24.45140 1.12940 27.38708 1.000 18.79244 121 ALA B CA 1
ATOM 3107 C C . ALA B 1 115 ? -25.64107 0.38466 27.98890 1.000 19.65474 121 ALA B C 1
ATOM 3108 O O . ALA B 1 115 ? -26.22369 0.79819 28.99862 1.000 19.00866 121 ALA B O 1
ATOM 3110 N N . GLY B 1 116 ? -25.97771 -0.72323 27.35360 1.000 19.82368 122 GLY B N 1
ATOM 3111 C CA . GLY B 1 116 ? -27.12736 -1.52683 27.71995 1.000 20.41568 122 GLY B CA 1
ATOM 3112 C C . GLY B 1 116 ? -28.05285 -1.74333 26.54076 1.000 23.44057 122 GLY B C 1
ATOM 3113 O O . GLY B 1 116 ? -27.96338 -1.08169 25.50846 1.000 26.74368 122 GLY B O 1
ATOM 3114 N N . THR B 1 117 ? -28.95821 -2.70812 26.71350 1.000 18.35415 123 THR B N 1
ATOM 3115 C CA . THR B 1 117 ? -29.83743 -3.02252 25.59503 1.000 22.34206 123 THR B CA 1
ATOM 3116 C C . THR B 1 117 ? -30.90315 -1.94263 25.39682 1.000 26.57118 123 THR B C 1
ATOM 3117 O O . THR B 1 117 ? -31.12319 -1.47175 24.26532 1.000 23.39346 123 THR B O 1
ATOM 3121 N N . HIS B 1 118 ? -31.56899 -1.54396 26.47732 1.000 21.12625 124 HIS B N 1
ATOM 3122 C CA . HIS B 1 118 ? -32.69044 -0.60697 26.44965 1.000 22.93590 124 HIS B CA 1
ATOM 3123 C C . HIS B 1 118 ? -32.39982 0.58220 27.34897 1.000 21.28986 124 HIS B C 1
ATOM 3124 O O . HIS B 1 118 ? -31.83383 0.41765 28.43178 1.000 21.19731 124 HIS B O 1
ATOM 3131 N N . GLY B 1 119 ? -32.80567 1.77962 26.91354 1.000 19.30225 125 GLY B N 1
ATOM 3132 C CA . GLY B 1 119 ? -32.61081 2.97418 27.71376 1.000 19.72051 125 GLY B CA 1
ATOM 3133 C C . GLY B 1 119 ? -31.41356 3.84117 27.35667 1.000 19.94941 125 GLY B C 1
ATOM 3134 O O . GLY B 1 119 ? -31.27835 4.91963 27.92953 1.000 17.85760 125 GLY B O 1
ATOM 3135 N N . LYS B 1 120 ? -30.56900 3.43269 26.39770 1.000 20.93061 126 LYS B N 1
ATOM 3136 C CA . LYS B 1 120 ? -29.35270 4.20178 26.11256 1.000 18.73139 126 LYS B CA 1
ATOM 3137 C C . LYS B 1 120 ? -29.67257 5.60658 25.61381 1.000 19.92362 126 LYS B C 1
ATOM 3138 O O . LYS B 1 120 ? -29.05800 6.58726 26.05263 1.000 21.24048 126 LYS B O 1
ATOM 3144 N N . THR B 1 121 ? -30.60997 5.72404 24.66755 1.000 20.75310 127 THR B N 1
ATOM 3145 C CA . THR B 1 121 ? -30.86737 7.03151 24.07388 1.000 22.26591 127 THR B CA 1
ATOM 3146 C C . THR B 1 121 ? -31.54511 7.94745 25.07454 1.000 19.68346 127 THR B C 1
ATOM 3147 O O . THR B 1 121 ? -31.16947 9.11884 25.21810 1.000 18.59868 127 THR B O 1
ATOM 3151 N N . THR B 1 122 ? -32.55619 7.42568 25.77362 1.000 21.34466 128 THR B N 1
ATOM 3152 C CA . THR B 1 122 ? -33.25109 8.24694 26.75353 1.000 19.06670 128 THR B CA 1
ATOM 3153 C C . THR B 1 122 ? -32.31176 8.65978 27.87079 1.000 16.76307 128 THR B C 1
ATOM 3154 O O . THR B 1 122 ? -32.30281 9.82709 28.27095 1.000 17.79656 128 THR B O 1
ATOM 3158 N N . THR B 1 123 ? -31.49809 7.72302 28.37693 1.000 16.81734 129 THR B N 1
ATOM 3159 C CA . THR B 1 123 ? -30.58448 8.06766 29.47353 1.000 18.28238 129 THR B CA 1
ATOM 3160 C C . THR B 1 123 ? -29.52185 9.06738 29.01834 1.000 17.49442 129 THR B C 1
ATOM 3161 O O . THR B 1 123 ? -29.21796 10.02437 29.73399 1.000 18.29324 129 THR B O 1
ATOM 3165 N N . THR B 1 124 ? -28.94007 8.86171 27.84262 1.000 17.80106 130 THR B N 1
ATOM 3166 C CA . THR B 1 124 ? -28.01653 9.86321 27.31045 1.000 19.48131 130 THR B CA 1
ATOM 3167 C C . THR B 1 124 ? -28.66180 11.24767 27.27138 1.000 19.21510 130 THR B C 1
ATOM 3168 O O . THR B 1 124 ? -28.04636 12.24973 27.66226 1.000 17.89084 130 THR B O 1
ATOM 3172 N N . SER B 1 125 ? -29.90870 11.31440 26.81274 1.000 20.62404 131 SER B N 1
ATOM 3173 C CA . SER B 1 125 ? -30.61773 12.58909 26.72610 1.000 20.25061 131 SER B CA 1
ATOM 3174 C C . SER B 1 125 ? -30.91500 13.17611 28.09843 1.000 22.43664 131 SER B C 1
ATOM 3175 O O . SER B 1 125 ? -30.85909 14.39904 28.27623 1.000 20.46309 131 SER B O 1
ATOM 3178 N N . LEU B 1 126 ? -31.29981 12.33512 29.06045 1.000 18.84962 132 LEU B N 1
ATOM 3179 C CA . LEU B 1 126 ? -31.54997 12.83817 30.40708 1.000 19.47567 132 LEU B CA 1
ATOM 3180 C C . LEU B 1 126 ? -30.26508 13.34795 31.04629 1.000 17.91600 132 LEU B C 1
ATOM 3181 O O . LEU B 1 126 ? -30.27487 14.36774 31.74273 1.000 18.88060 132 LEU B O 1
ATOM 3186 N N . ILE B 1 127 ? -29.14982 12.66052 30.81629 1.000 18.03286 133 ILE B N 1
ATOM 3187 C CA . ILE B 1 127 ? -27.87109 13.14114 31.33137 1.000 17.01322 133 ILE B CA 1
ATOM 3188 C C . ILE B 1 127 ? -27.55519 14.51647 30.76126 1.000 21.80213 133 ILE B C 1
ATOM 3189 O O . ILE B 1 127 ? -27.15203 15.43455 31.48615 1.000 19.58190 133 ILE B O 1
ATOM 3194 N N . ALA B 1 128 ? -27.73439 14.68033 29.44941 1.000 19.28190 134 ALA B N 1
ATOM 3195 C CA . ALA B 1 128 ? -27.45116 15.97254 28.83158 1.000 19.18371 134 ALA B CA 1
ATOM 3196 C C . ALA B 1 128 ? -28.34106 17.06637 29.41855 1.000 22.16772 134 ALA B C 1
ATOM 3197 O O . ALA B 1 128 ? -27.88686 18.19370 29.65585 1.000 21.26795 134 ALA B O 1
ATOM 3199 N N . SER B 1 129 ? -29.60272 16.73749 29.69329 1.000 17.87181 135 SER B N 1
ATOM 3200 C CA . SER B 1 129 ? -30.54202 17.71170 30.24035 1.000 20.82755 135 SER B CA 1
ATOM 3201 C C . SER B 1 129 ? -30.14032 18.14752 31.64666 1.000 21.94574 135 SER B C 1
ATOM 3202 O O . SER B 1 129 ? -30.20896 19.33528 31.98328 1.000 21.39960 135 SER B O 1
ATOM 3205 N N . VAL B 1 130 ? -29.78047 17.19205 32.49710 1.000 21.61709 136 VAL B N 1
ATOM 3206 C CA . VAL B 1 130 ? -29.42830 17.52739 33.87411 1.000 18.94912 136 VAL B CA 1
ATOM 3207 C C . VAL B 1 130 ? -28.09747 18.27011 33.90788 1.000 18.11280 136 VAL B C 1
ATOM 3208 O O . VAL B 1 130 ? -27.92947 19.23191 34.66541 1.000 20.04573 136 VAL B O 1
ATOM 3212 N N . PHE B 1 131 ? -27.13419 17.83913 33.09331 1.000 18.20899 137 PHE B N 1
ATOM 3213 C CA . PHE B 1 131 ? -25.86774 18.56738 33.01267 1.000 18.65388 137 PHE B CA 1
ATOM 3214 C C . PHE B 1 131 ? -26.06657 19.98548 32.50243 1.000 18.78638 137 PHE B C 1
ATOM 3215 O O . PHE B 1 131 ? -25.40108 20.91643 32.97471 1.000 20.54482 137 PHE B O 1
ATOM 3223 N N . ALA B 1 132 ? -26.97358 20.18008 31.53906 1.000 20.28032 138 ALA B N 1
ATOM 3224 C CA . ALA B 1 132 ? -27.25087 21.54353 31.08984 1.000 20.89068 138 ALA B CA 1
ATOM 3225 C C . ALA B 1 132 ? -27.90717 22.36873 32.19344 1.000 22.57768 138 ALA B C 1
ATOM 3226 O O . ALA B 1 132 ? -27.57489 23.54419 32.38660 1.000 19.91161 138 ALA B O 1
ATOM 3228 N N . ALA B 1 133 ? -28.79877 21.76408 32.97352 1.000 20.94206 139 ALA B N 1
ATOM 3229 C CA . ALA B 1 133 ? -29.41120 22.50670 34.07114 1.000 22.16945 139 ALA B CA 1
ATOM 3230 C C . ALA B 1 133 ? -28.37641 22.91836 35.10681 1.000 21.00897 139 ALA B C 1
ATOM 3231 O O . ALA B 1 133 ? -28.58019 23.90032 35.83084 1.000 22.65822 139 ALA B O 1
ATOM 3233 N N . GLY B 1 134 ? -27.28344 22.17044 35.21224 1.000 21.44730 140 GLY B N 1
ATOM 3234 C CA . GLY B 1 134 ? -26.18397 22.53645 36.08467 1.000 21.24589 140 GLY B CA 1
ATOM 3235 C C . GLY B 1 134 ? -25.10005 23.37563 35.43234 1.000 23.18417 140 GLY B C 1
ATOM 3236 O O . GLY B 1 134 ? -24.03379 23.56157 36.03199 1.000 21.26494 140 GLY B O 1
ATOM 3237 N N . GLY B 1 135 ? -25.33698 23.88002 34.22109 1.000 19.76211 141 GLY B N 1
ATOM 3238 C CA . GLY B 1 135 ? -24.36736 24.71957 33.53567 1.000 20.52854 141 GLY B CA 1
ATOM 3239 C C . GLY B 1 135 ? -23.14406 23.99301 33.00923 1.000 19.69236 141 GLY B C 1
ATOM 3240 O O . GLY B 1 135 ? -22.12703 24.63387 32.72929 1.000 20.53579 141 GLY B O 1
ATOM 3241 N N . LEU B 1 136 ? -23.21590 22.67643 32.83807 1.000 21.91840 142 LEU B N 1
ATOM 3242 C CA . LEU B 1 136 ? -22.04896 21.90092 32.41497 1.000 22.00764 142 LEU B CA 1
ATOM 3243 C C . LEU B 1 136 ? -22.02786 21.62210 30.91585 1.000 28.06893 142 LEU B C 1
ATOM 3244 O O . LEU B 1 136 ? -20.96947 21.25285 30.38085 1.000 27.54254 142 LEU B O 1
ATOM 3249 N N . ASP B 1 137 ? -23.16819 21.76434 30.24352 1.000 21.69771 143 ASP B N 1
ATOM 3250 C CA . ASP B 1 137 ? -23.24358 21.89553 28.79125 1.000 24.40597 143 ASP B CA 1
ATOM 3251 C C . ASP B 1 137 ? -22.43632 20.88780 27.95853 1.000 24.90758 143 ASP B C 1
ATOM 3252 O O . ASP B 1 137 ? -21.61708 21.27609 27.12466 1.000 25.54576 143 ASP B O 1
ATOM 3257 N N . PRO B 1 138 ? -22.69446 19.59547 28.12325 1.000 24.97227 144 PRO B N 1
ATOM 3258 C CA . PRO B 1 138 ? -21.88048 18.59072 27.43423 1.000 24.01836 144 PRO B CA 1
ATOM 3259 C C . PRO B 1 138 ? -22.18177 18.52555 25.94697 1.000 24.36104 144 PRO B C 1
ATOM 3260 O O . PRO B 1 138 ? -23.27001 18.87545 25.47430 1.000 21.23841 144 PRO B O 1
ATOM 3264 N N . THR B 1 139 ? -21.19439 18.03085 25.21013 1.000 20.47094 145 THR B N 1
ATOM 3265 C CA . THR B 1 139 ? -21.48307 17.46157 23.90398 1.000 16.95727 145 THR B CA 1
ATOM 3266 C C . THR B 1 139 ? -21.99133 16.03500 24.09638 1.000 18.43683 145 THR B C 1
ATOM 3267 O O . THR B 1 139 ? -21.51805 15.30258 24.97724 1.000 20.83331 145 THR B O 1
ATOM 3271 N N . PHE B 1 140 ? -23.01913 15.66088 23.34235 1.000 17.44155 146 PHE B N 1
ATOM 3272 C CA . PHE B 1 140 ? -23.57743 14.33115 23.50681 1.000 20.03559 146 PHE B CA 1
ATOM 3273 C C . PHE B 1 140 ? -23.82576 13.72358 22.14072 1.000 19.28479 146 PHE B C 1
ATOM 3274 O O . PHE B 1 140 ? -24.03783 14.43457 21.15697 1.000 21.08017 146 PHE B O 1
ATOM 3282 N N . VAL B 1 141 ? -23.75926 12.39418 22.09929 1.000 18.27492 147 VAL B N 1
ATOM 3283 C CA . VAL B 1 141 ? -23.73749 11.62532 20.85387 1.000 17.39097 147 VAL B CA 1
ATOM 3284 C C . VAL B 1 141 ? -24.91496 10.67076 20.87773 1.000 20.96932 147 VAL B C 1
ATOM 3285 O O . VAL B 1 141 ? -24.96882 9.75690 21.71320 1.000 22.47378 147 VAL B O 1
ATOM 3289 N N . ILE B 1 142 ? -25.84613 10.87220 19.96189 1.000 21.29658 148 ILE B N 1
ATOM 3290 C CA . ILE B 1 142 ? -26.98603 9.97395 19.79725 1.000 26.51386 148 ILE B CA 1
ATOM 3291 C C . ILE B 1 142 ? -27.09928 9.62653 18.31856 1.000 22.99345 148 ILE B C 1
ATOM 3292 O O . ILE B 1 142 ? -27.07591 10.51634 17.46611 1.000 24.01869 148 ILE B O 1
ATOM 3297 N N . GLY B 1 143 ? -27.16207 8.33255 18.01542 1.000 24.59819 149 GLY B N 1
ATOM 3298 C CA . GLY B 1 143 ? -27.25971 7.89122 16.63482 1.000 29.77834 149 GLY B CA 1
ATOM 3299 C C . GLY B 1 143 ? -26.08584 8.30683 15.77315 1.000 29.65082 149 GLY B C 1
ATOM 3300 O O . GLY B 1 143 ? -26.26246 8.58752 14.57872 1.000 30.64400 149 GLY B O 1
ATOM 3301 N N . GLY B 1 144 ? -24.88645 8.37084 16.35410 1.000 31.19069 150 GLY B N 1
ATOM 3302 C CA . GLY B 1 144 ? -23.71894 8.74866 15.58085 1.000 31.30790 150 GLY B CA 1
ATOM 3303 C C . GLY B 1 144 ? -23.59329 10.21837 15.27575 1.000 32.52801 150 GLY B C 1
ATOM 3304 O O . GLY B 1 144 ? -22.73732 10.59165 14.46842 1.000 34.02256 150 GLY B O 1
ATOM 3305 N N . ARG B 1 145 ? -24.42406 11.06791 15.87694 1.000 27.67792 151 ARG B N 1
ATOM 3306 C CA . ARG B 1 145 ? -24.42649 12.49740 15.59264 1.000 28.07358 151 ARG B CA 1
ATOM 3307 C C . ARG B 1 145 ? -24.10720 13.27146 16.86933 1.000 23.56992 151 ARG B C 1
ATOM 3308 O O . ARG B 1 145 ? -24.66592 12.98410 17.92887 1.000 23.88397 151 ARG B O 1
ATOM 3316 N N . LEU B 1 146 ? -23.22327 14.26076 16.75330 1.000 24.57372 152 LEU B N 1
ATOM 3317 C CA . LEU B 1 146 ? -22.79384 15.06993 17.89088 1.000 23.32911 152 LEU B CA 1
ATOM 3318 C C . LEU B 1 146 ? -23.71839 16.27334 18.07242 1.000 22.50479 152 LEU B C 1
ATOM 3319 O O . LEU B 1 146 ? -24.07369 16.93996 17.09692 1.000 24.22544 152 LEU B O 1
ATOM 3324 N N . ASN B 1 147 ? -24.10536 16.54931 19.32954 1.000 24.17289 153 ASN B N 1
ATOM 3325 C CA . ASN B 1 147 ? -25.00194 17.65366 19.66239 1.000 29.16904 153 ASN B CA 1
ATOM 3326 C C . ASN B 1 147 ? -24.43577 18.42972 20.84320 1.000 24.18204 153 ASN B C 1
ATOM 3327 O O . ASN B 1 147 ? -23.73030 17.87056 21.68037 1.000 22.41831 153 ASN B O 1
ATOM 3332 N N . ALA B 1 148 ? -24.77087 19.71689 20.93634 1.000 24.42264 154 ALA B N 1
ATOM 3333 C CA . ALA B 1 148 ? -24.29957 20.53628 22.04988 1.000 22.87317 154 ALA B CA 1
ATOM 3334 C C . ALA B 1 148 ? -25.48163 20.87351 22.95151 1.000 28.10276 154 ALA B C 1
ATOM 3335 O O . ALA B 1 148 ? -26.47789 21.42257 22.48319 1.000 32.04956 154 ALA B O 1
ATOM 3337 N N . ALA B 1 149 ? -25.37144 20.54616 24.23686 1.000 26.62665 155 ALA B N 1
ATOM 3338 C CA . ALA B 1 149 ? -26.41651 20.85220 25.20701 1.000 27.60554 155 ALA B CA 1
ATOM 3339 C C . ALA B 1 149 ? -26.09902 22.15807 25.93575 1.000 31.54505 155 ALA B C 1
ATOM 3340 O O . ALA B 1 149 ? -24.93727 22.53712 26.08318 1.000 29.51193 155 ALA B O 1
ATOM 3342 N N . GLY B 1 150 ? -27.15477 22.85427 26.38816 1.000 33.73471 156 GLY B N 1
ATOM 3343 C CA . GLY B 1 150 ? -26.98005 24.06151 27.18284 1.000 27.86492 156 GLY B CA 1
ATOM 3344 C C . GLY B 1 150 ? -26.69070 25.30298 26.35169 1.000 32.09733 156 GLY B C 1
ATOM 3345 O O . GLY B 1 150 ? -27.00002 25.38548 25.15971 1.000 31.17144 156 GLY B O 1
ATOM 3346 N N . THR B 1 151 ? -26.09034 26.30423 27.00053 1.000 26.64795 157 THR B N 1
ATOM 3347 C CA . THR B 1 151 ? -25.92797 27.56650 26.29355 1.000 26.96500 157 THR B CA 1
ATOM 3348 C C . THR B 1 151 ? -24.71547 27.55962 25.38065 1.000 33.07380 157 THR B C 1
ATOM 3349 O O . THR B 1 151 ? -24.62418 28.40630 24.48245 1.000 30.64487 157 THR B O 1
ATOM 3353 N N . ASN B 1 152 ? -23.79429 26.62320 25.59203 1.000 31.21574 158 ASN B N 1
ATOM 3354 C CA . ASN B 1 152 ? -22.56781 26.54909 24.80855 1.000 33.28603 158 ASN B CA 1
ATOM 3355 C C . ASN B 1 152 ? -22.86016 25.87628 23.47265 1.000 35.40040 158 ASN B C 1
ATOM 3356 O O . ASN B 1 152 ? -23.26942 24.70828 23.43744 1.000 37.55279 158 ASN B O 1
ATOM 3361 N N . ALA B 1 153 ? -22.61729 26.60047 22.38266 1.000 33.08160 159 ALA B N 1
ATOM 3362 C CA . ALA B 1 153 ? -22.93078 26.13865 21.03526 1.000 42.38002 159 ALA B CA 1
ATOM 3363 C C . ALA B 1 153 ? -21.76063 25.48440 20.30168 1.000 47.82321 159 ALA B C 1
ATOM 3364 O O . ALA B 1 153 ? -21.96330 24.98451 19.18901 1.000 41.73827 159 ALA B O 1
ATOM 3366 N N . GLN B 1 154 ? -20.55139 25.48015 20.86459 1.000 42.01429 160 GLN B N 1
ATOM 3367 C CA . GLN B 1 154 ? -19.37776 24.96593 20.15441 1.000 43.61614 160 GLN B CA 1
ATOM 3368 C C . GLN B 1 154 ? -19.22988 23.46672 20.39869 1.000 36.99229 160 GLN B C 1
ATOM 3369 O O . GLN B 1 154 ? -19.05408 23.04541 21.54904 1.000 36.46900 160 GLN B O 1
ATOM 3375 N N . LEU B 1 155 ? -19.27004 22.66242 19.32797 1.000 32.33534 161 LEU B N 1
ATOM 3376 C CA . LEU B 1 155 ? -19.18618 21.21152 19.51009 1.000 32.91261 161 LEU B CA 1
ATOM 3377 C C . LEU B 1 155 ? -17.82885 20.80660 20.06779 1.000 24.37599 161 LEU B C 1
ATOM 3378 O O . LEU B 1 155 ? -16.78371 21.22046 19.55271 1.000 27.12180 161 LEU B O 1
ATOM 3383 N N . GLY B 1 156 ? -17.85451 19.98645 21.11931 1.000 26.94772 162 GLY B N 1
ATOM 3384 C CA . GLY B 1 156 ? -16.65283 19.48206 21.73571 1.000 32.04846 162 GLY B CA 1
ATOM 3385 C C . GLY B 1 156 ? -15.95865 20.45970 22.64779 1.000 30.67325 162 GLY B C 1
ATOM 3386 O O . GLY B 1 156 ? -14.95071 20.10282 23.25558 1.000 32.12196 162 GLY B O 1
ATOM 3387 N N . ALA B 1 157 ? -16.44500 21.69356 22.73515 1.000 31.45027 163 ALA B N 1
ATOM 3388 C CA . ALA B 1 157 ? -15.80243 22.67309 23.59531 1.000 31.86831 163 ALA B CA 1
ATOM 3389 C C . ALA B 1 157 ? -15.95737 22.30153 25.06096 1.000 27.89894 163 ALA B C 1
ATOM 3390 O O . ALA B 1 157 ? -15.06324 22.57001 25.86736 1.000 34.97972 163 ALA B O 1
ATOM 3392 N N . SER B 1 158 ? -17.07199 21.67460 25.41722 1.000 27.19965 164 SER B N 1
ATOM 3393 C CA . SER B 1 158 ? -17.31605 21.27019 26.79079 1.000 26.05060 164 SER B CA 1
ATOM 3394 C C . SER B 1 158 ? -16.27358 20.27458 27.27224 1.000 30.54105 164 SER B C 1
ATOM 3395 O O . SER B 1 158 ? -15.71603 19.49236 26.49960 1.000 28.96495 164 SER B O 1
ATOM 3398 N N . ARG B 1 159 ? -16.07211 20.27334 28.58594 1.000 27.97755 165 ARG B N 1
ATOM 3399 C CA . ARG B 1 159 ? -15.26461 19.25587 29.24325 1.000 28.52596 165 ARG B CA 1
ATOM 3400 C C . ARG B 1 159 ? -15.87016 17.85977 29.09953 1.000 24.44289 165 ARG B C 1
ATOM 3401 O O . ARG B 1 159 ? -15.14497 16.85645 29.13431 1.000 24.30278 165 ARG B O 1
ATOM 3409 N N . TYR B 1 160 ? -17.18501 17.77569 28.96660 1.000 21.35559 166 TYR B N 1
ATOM 3410 C CA . TYR B 1 160 ? -17.91122 16.51690 29.03325 1.000 19.12079 166 TYR B CA 1
ATOM 3411 C C . TYR B 1 160 ? -18.31540 16.03184 27.65455 1.000 19.45069 166 TYR B C 1
ATOM 3412 O O . TYR B 1 160 ? -18.69285 16.82989 26.78877 1.000 20.08207 166 TYR B O 1
ATOM 3421 N N . LEU B 1 161 ? -18.25257 14.71474 27.46884 1.000 17.39120 167 LEU B N 1
ATOM 3422 C CA . LEU B 1 161 ? -18.71345 14.07695 26.23310 1.000 18.40791 167 LEU B CA 1
ATOM 3423 C C . LEU B 1 161 ? -19.54549 12.86940 26.63111 1.000 18.29653 167 LEU B C 1
ATOM 3424 O O . LEU B 1 161 ? -19.02411 11.91882 27.22969 1.000 18.78708 167 LEU B O 1
ATOM 3429 N N . VAL B 1 162 ? -20.83907 12.91102 26.34567 1.000 15.43023 168 VAL B N 1
ATOM 3430 C CA . VAL B 1 162 ? -21.75951 11.84295 26.74073 1.000 15.01215 168 VAL B CA 1
ATOM 3431 C C . VAL B 1 162 ? -22.16778 11.10901 25.46914 1.000 16.80863 168 VAL B C 1
ATOM 3432 O O . VAL B 1 162 ? -22.55810 11.74499 24.48764 1.000 19.75867 168 VAL B O 1
ATOM 3436 N N . ALA B 1 163 ? -22.05731 9.78396 25.46543 1.000 17.37064 169 ALA B N 1
ATOM 3437 C CA . ALA B 1 163 ? -22.29162 9.06380 24.21951 1.000 19.33254 169 ALA B CA 1
ATOM 3438 C C . ALA B 1 163 ? -22.96717 7.72407 24.47142 1.000 20.99711 169 ALA B C 1
ATOM 3439 O O . ALA B 1 163 ? -22.59829 7.00735 25.40549 1.000 17.03824 169 ALA B O 1
ATOM 3441 N N . GLU B 1 164 ? -23.95252 7.39590 23.62893 1.000 18.29387 170 GLU B N 1
ATOM 3442 C CA . GLU B 1 164 ? -24.45011 6.02546 23.54037 1.000 22.32979 170 GLU B CA 1
ATOM 3443 C C . GLU B 1 164 ? -23.31894 5.08810 23.16924 1.000 26.35587 170 GLU B C 1
ATOM 3444 O O . GLU B 1 164 ? -22.51804 5.38325 22.27593 1.000 23.76857 170 GLU B O 1
ATOM 3450 N N . ALA B 1 165 ? -23.30950 3.91224 23.78377 1.000 22.44111 171 ALA B N 1
ATOM 3451 C CA . ALA B 1 165 ? -22.30477 2.89060 23.49920 1.000 26.93255 171 ALA B CA 1
ATOM 3452 C C . ALA B 1 165 ? -23.04091 1.62859 23.06821 1.000 28.28893 171 ALA B C 1
ATOM 3453 O O . ALA B 1 165 ? -23.63060 0.93996 23.90025 1.000 25.88577 171 ALA B O 1
ATOM 3455 N N . ASP B 1 166 ? -23.02965 1.32049 21.77524 1.000 30.56233 172 ASP B N 1
ATOM 3456 C CA . ASP B 1 166 ? -23.75580 0.15421 21.28479 1.000 26.46861 172 ASP B CA 1
ATOM 3457 C C . ASP B 1 166 ? -22.80908 -1.03147 21.17910 1.000 31.47071 172 ASP B C 1
ATOM 3458 O O . ASP B 1 166 ? -21.77487 -0.95250 20.50607 1.000 30.77296 172 ASP B O 1
ATOM 3463 N N . GLU B 1 167 ? -23.17264 -2.13295 21.84099 1.000 28.90865 173 GLU B N 1
ATOM 3464 C CA . GLU B 1 167 ? -22.25161 -3.25231 21.96595 1.000 34.17767 173 GLU B CA 1
ATOM 3465 C C . GLU B 1 167 ? -22.04650 -3.98163 20.64446 1.000 36.68557 173 GLU B C 1
ATOM 3466 O O . GLU B 1 167 ? -21.06174 -4.71192 20.50367 1.000 38.65368 173 GLU B O 1
ATOM 3472 N N . SER B 1 168 ? -22.92760 -3.77328 19.66773 1.000 35.80838 174 SER B N 1
ATOM 3473 C CA . SER B 1 168 ? -22.73460 -4.34340 18.33983 1.000 45.34266 174 SER B CA 1
ATOM 3474 C C . SER B 1 168 ? -21.79116 -3.52241 17.46534 1.000 43.98638 174 SER B C 1
ATOM 3475 O O . SER B 1 168 ? -21.49530 -3.95486 16.34891 1.000 39.45273 174 SER B O 1
ATOM 3478 N N . ASP B 1 169 ? -21.30916 -2.36376 17.92803 1.000 39.78177 175 ASP B N 1
ATOM 3479 C CA A ASP B 1 169 ? -20.39748 -1.56190 17.12740 0.513 40.94056 175 ASP B CA 1
ATOM 3480 C CA B ASP B 1 169 ? -20.39282 -1.55360 17.12972 0.487 40.94077 175 ASP B CA 1
ATOM 3481 C C . ASP B 1 169 ? -18.96857 -2.06556 17.28197 1.000 42.43894 175 ASP B C 1
ATOM 3482 O O . ASP B 1 169 ? -18.54722 -2.45605 18.37329 1.000 38.04935 175 ASP B O 1
ATOM 3491 N N . ALA B 1 170 ? -18.22532 -2.06553 16.16969 1.000 35.08618 176 ALA B N 1
ATOM 3492 C CA . ALA B 1 170 ? -16.82696 -2.47519 16.22285 1.000 41.23998 176 ALA B CA 1
ATOM 3493 C C . ALA B 1 170 ? -16.01539 -1.58194 17.14626 1.000 44.31273 176 ALA B C 1
ATOM 3494 O O . ALA B 1 170 ? -14.98115 -2.01669 17.66009 1.000 42.40038 176 ALA B O 1
ATOM 3496 N N . SER B 1 171 ? -16.47287 -0.35125 17.38439 1.000 41.17341 177 SER B N 1
ATOM 3497 C CA . SER B 1 171 ? -15.77210 0.58747 18.24636 1.000 40.28086 177 SER B CA 1
ATOM 3498 C C . SER B 1 171 ? -16.09765 0.40154 19.72358 1.000 37.38455 177 SER B C 1
ATOM 3499 O O . SER B 1 171 ? -15.48366 1.07515 20.56032 1.000 39.61254 177 SER B O 1
ATOM 3502 N N . PHE B 1 172 ? -17.04329 -0.48339 20.05947 1.000 38.46223 178 PHE B N 1
ATOM 3503 C CA . PHE B 1 172 ? -17.52419 -0.59538 21.43990 1.000 38.23312 178 PHE B CA 1
ATOM 3504 C C . PHE B 1 172 ? -16.36983 -0.77021 22.41757 1.000 39.51989 178 PHE B C 1
ATOM 3505 O O . PHE B 1 172 ? -16.23450 -0.00479 23.37669 1.000 35.35884 178 PHE B O 1
ATOM 3513 N N . LEU B 1 173 ? -15.50445 -1.74871 22.16910 1.000 36.81251 179 LEU B N 1
ATOM 3514 C CA . LEU B 1 173 ? -14.41503 -2.07171 23.07911 1.000 37.45149 179 LEU B CA 1
ATOM 3515 C C . LEU B 1 173 ? -13.19612 -1.15832 22.92874 1.000 36.56091 179 LEU B C 1
ATOM 3516 O O . LEU B 1 173 ? -12.15870 -1.43471 23.53767 1.000 34.70563 179 LEU B O 1
ATOM 3521 N N . HIS B 1 174 ? -13.27355 -0.08640 22.14247 1.000 37.31024 180 HIS B N 1
ATOM 3522 C CA . HIS B 1 174 ? -12.17472 0.86841 22.10669 1.000 41.10699 180 HIS B CA 1
ATOM 3523 C C . HIS B 1 174 ? -12.53449 2.19832 22.73811 1.000 34.63874 180 HIS B C 1
ATOM 3524 O O . HIS B 1 174 ? -11.76387 3.15267 22.61765 1.000 34.44426 180 HIS B O 1
ATOM 3531 N N . LEU B 1 175 ? -13.66786 2.27779 23.42562 1.000 32.66899 181 LEU B N 1
ATOM 3532 C CA . LEU B 1 175 ? -13.98793 3.48945 24.15296 1.000 27.00395 181 LEU B CA 1
ATOM 3533 C C . LEU B 1 175 ? -13.10068 3.57925 25.37706 1.000 25.43510 181 LEU B C 1
ATOM 3534 O O . LEU B 1 175 ? -12.74840 2.56811 25.98820 1.000 25.45329 181 LEU B O 1
ATOM 3539 N N . GLN B 1 176 ? -12.75721 4.80936 25.75041 1.000 21.19604 182 GLN B N 1
ATOM 3540 C CA . GLN B 1 176 ? -11.97713 5.07054 26.95807 1.000 23.58012 182 GLN B CA 1
ATOM 3541 C C . GLN B 1 176 ? -12.75658 6.05136 27.82963 1.000 20.71811 182 GLN B C 1
ATOM 3542 O O . GLN B 1 176 ? -12.37176 7.21997 27.97587 1.000 22.43909 182 GLN B O 1
ATOM 3548 N N . PRO B 1 177 ? -13.85543 5.60835 28.42758 1.000 19.68099 183 PRO B N 1
ATOM 3549 C CA . PRO B 1 177 ? -14.67145 6.51590 29.23729 1.000 18.87744 183 PRO B CA 1
ATOM 3550 C C . PRO B 1 177 ? -14.11939 6.69130 30.64909 1.000 18.46174 183 PRO B C 1
ATOM 3551 O O . PRO B 1 177 ? -13.35082 5.87176 31.15956 1.000 18.94911 183 PRO B O 1
ATOM 3555 N N . MET B 1 178 ? -14.56154 7.77586 31.28514 1.000 17.12438 184 MET B N 1
ATOM 3556 C CA . MET B 1 178 ? -14.35874 7.98434 32.72405 1.000 18.68772 184 MET B CA 1
ATOM 3557 C C . MET B 1 178 ? -15.47751 7.36740 33.55746 1.000 18.17185 184 MET B C 1
ATOM 3558 O O . MET B 1 178 ? -15.25999 7.00407 34.73291 1.000 17.48343 184 MET B O 1
ATOM 3563 N N . VAL B 1 179 ? -16.67566 7.31602 32.98809 1.000 15.52639 185 VAL B N 1
ATOM 3564 C CA . VAL B 1 179 ? -17.87972 6.79024 33.63281 1.000 14.88187 185 VAL B CA 1
ATOM 3565 C C . VAL B 1 179 ? -18.58183 5.93923 32.59570 1.000 16.65804 185 VAL B C 1
ATOM 3566 O O . VAL B 1 179 ? -18.74084 6.36991 31.44943 1.000 17.25103 185 VAL B O 1
ATOM 3570 N N . ALA B 1 180 ? -19.01924 4.74950 32.98079 1.000 15.26695 186 ALA B N 1
ATOM 3571 C CA . ALA B 1 180 ? -19.72629 3.87112 32.05296 1.000 16.15148 186 ALA B CA 1
ATOM 3572 C C . ALA B 1 180 ? -20.97389 3.32626 32.74699 1.000 20.38968 186 ALA B C 1
ATOM 3573 O O . ALA B 1 180 ? -20.90141 2.89047 33.90276 1.000 18.33516 186 ALA B O 1
ATOM 3575 N N . VAL B 1 181 ? -22.11204 3.36586 32.05076 1.000 15.90088 187 VAL B N 1
ATOM 3576 C CA . VAL B 1 181 ? -23.39849 2.88764 32.56976 1.000 19.03462 187 VAL B CA 1
ATOM 3577 C C . VAL B 1 181 ? -23.78214 1.61799 31.83915 1.000 19.29412 187 VAL B C 1
ATOM 3578 O O . VAL B 1 181 ? -23.61946 1.53727 30.61887 1.000 18.72162 187 VAL B O 1
ATOM 3582 N N . VAL B 1 182 ? -24.31411 0.63258 32.56315 1.000 17.71314 188 VAL B N 1
ATOM 3583 C CA . VAL B 1 182 ? -24.97803 -0.49491 31.90033 1.000 15.30223 188 VAL B CA 1
ATOM 3584 C C . VAL B 1 182 ? -26.40530 -0.55678 32.43487 1.000 19.20511 188 VAL B C 1
ATOM 3585 O O . VAL B 1 182 ? -26.62078 -0.83629 33.61964 1.000 15.88196 188 VAL B O 1
ATOM 3589 N N . THR B 1 183 ? -27.38106 -0.30461 31.55999 1.000 18.51252 189 THR B N 1
ATOM 3590 C CA . THR B 1 183 ? -28.77608 -0.24857 31.99462 1.000 17.14336 189 THR B CA 1
ATOM 3591 C C . THR B 1 183 ? -29.37366 -1.63632 32.16949 1.000 18.80492 189 THR B C 1
ATOM 3592 O O . THR B 1 183 ? -30.17738 -1.85592 33.07926 1.000 19.46230 189 THR B O 1
ATOM 3596 N N . ASN B 1 184 ? -29.04230 -2.56289 31.27228 1.000 17.46064 190 ASN B N 1
ATOM 3597 C CA . ASN B 1 184 ? -29.55271 -3.92746 31.25952 1.000 19.81038 190 ASN B CA 1
ATOM 3598 C C . ASN B 1 184 ? -28.83875 -4.65769 30.12899 1.000 23.22292 190 ASN B C 1
ATOM 3599 O O . ASN B 1 184 ? -28.22668 -4.02670 29.25758 1.000 20.07412 190 ASN B O 1
ATOM 3604 N N . ILE B 1 185 ? -28.89211 -5.98668 30.16508 1.000 19.63690 191 ILE B N 1
ATOM 3605 C CA . ILE B 1 185 ? -28.29417 -6.81516 29.11981 1.000 22.89505 191 ILE B CA 1
ATOM 3606 C C . ILE B 1 185 ? -29.31111 -7.88907 28.73726 1.000 28.42374 191 ILE B C 1
ATOM 3607 O O . ILE B 1 185 ? -29.60790 -8.79023 29.53496 1.000 26.91160 191 ILE B O 1
ATOM 3612 N N . ASP B 1 186 ? -29.84031 -7.79989 27.51749 1.000 25.95286 192 ASP B N 1
ATOM 3613 C CA . ASP B 1 186 ? -30.94781 -8.63670 27.06565 1.000 31.72720 192 ASP B CA 1
ATOM 3614 C C . ASP B 1 186 ? -30.47621 -9.64967 26.03147 1.000 39.06166 192 ASP B C 1
ATOM 3615 O O . ASP B 1 186 ? -29.92046 -9.27189 24.99912 1.000 38.72829 192 ASP B O 1
ATOM 3620 N N . ALA B 1 187 ? -30.78045 -10.92505 26.27289 1.000 47.10262 193 ALA B N 1
ATOM 3621 C CA . ALA B 1 187 ? -30.41545 -12.00509 25.35651 1.000 54.35066 193 ALA B CA 1
ATOM 3622 C C . ALA B 1 187 ? -31.35822 -12.13547 24.16230 1.000 54.62716 193 ALA B C 1
ATOM 3623 O O . ALA B 1 187 ? -31.55618 -13.24294 23.65133 1.000 59.68472 193 ALA B O 1
ATOM 3625 N N . ASP B 1 188 ? -31.93542 -11.03150 23.69724 1.000 54.64395 194 ASP B N 1
ATOM 3626 C CA . ASP B 1 188 ? -32.74421 -11.06981 22.47405 1.000 61.16092 194 ASP B CA 1
ATOM 3627 C C . ASP B 1 188 ? -32.71685 -9.73731 21.71446 1.000 63.56718 194 ASP B C 1
ATOM 3628 O O . ASP B 1 188 ? -32.55234 -8.66228 22.30375 1.000 59.63750 194 ASP B O 1
ATOM 3630 N N . ASP B 1 196 ? -23.94786 -15.95828 20.71500 1.000 53.22987 202 ASP B N 1
ATOM 3631 C CA . ASP B 1 196 ? -23.65662 -16.56358 22.00785 1.000 55.81706 202 ASP B CA 1
ATOM 3632 C C . ASP B 1 196 ? -23.88209 -15.55922 23.14985 1.000 60.98230 202 ASP B C 1
ATOM 3633 O O . ASP B 1 196 ? -23.34146 -14.44699 23.13316 1.000 55.96920 202 ASP B O 1
ATOM 3638 N N . PHE B 1 197 ? -24.68100 -15.96247 24.14467 1.000 57.24250 203 PHE B N 1
ATOM 3639 C CA . PHE B 1 197 ? -24.97527 -15.06841 25.25657 1.000 50.89121 203 PHE B CA 1
ATOM 3640 C C . PHE B 1 197 ? -23.76301 -14.87694 26.15900 1.000 54.68565 203 PHE B C 1
ATOM 3641 O O . PHE B 1 197 ? -23.56743 -13.78608 26.71442 1.000 43.10936 203 PHE B O 1
ATOM 3643 N N . ASN B 1 198 ? -22.93566 -15.91303 26.31641 1.000 50.98419 204 ASN B N 1
ATOM 3644 C CA . ASN B 1 198 ? -21.77791 -15.77103 27.19069 1.000 53.60305 204 ASN B CA 1
ATOM 3645 C C . ASN B 1 198 ? -20.69496 -14.90696 26.56188 1.000 49.97851 204 ASN B C 1
ATOM 3646 O O . ASN B 1 198 ? -20.01728 -14.15855 27.27484 1.000 47.22826 204 ASN B O 1
ATOM 3651 N N . LYS B 1 199 ? -20.52743 -14.97044 25.23885 1.000 46.49478 205 LYS B N 1
ATOM 3652 C CA . LYS B 1 199 ? -19.66875 -13.99091 24.58298 1.000 46.75545 205 LYS B CA 1
ATOM 3653 C C . LYS B 1 199 ? -20.16341 -12.57470 24.85276 1.000 46.04225 205 LYS B C 1
ATOM 3654 O O . LYS B 1 199 ? -19.36089 -11.65700 25.06606 1.000 39.19048 205 LYS B O 1
ATOM 3656 N N . LEU B 1 200 ? -21.48709 -12.38555 24.85883 1.000 42.67180 206 LEU B N 1
ATOM 3657 C CA . LEU B 1 200 ? -22.06475 -11.06207 25.06525 1.000 38.14970 206 LEU B CA 1
ATOM 3658 C C . LEU B 1 200 ? -21.80179 -10.55165 26.47759 1.000 35.89884 206 LEU B C 1
ATOM 3659 O O . LEU B 1 200 ? -21.42484 -9.38882 26.66692 1.000 34.82474 206 LEU B O 1
ATOM 3664 N N . LYS B 1 201 ? -22.01126 -11.39564 27.48911 1.000 36.49637 207 LYS B N 1
ATOM 3665 C CA . LYS B 1 201 ? -21.68139 -10.97707 28.84939 1.000 36.61019 207 LYS B CA 1
ATOM 3666 C C . LYS B 1 201 ? -20.20839 -10.59718 28.96218 1.000 35.31635 207 LYS B C 1
ATOM 3667 O O . LYS B 1 201 ? -19.86775 -9.58400 29.58030 1.000 32.74684 207 LYS B O 1
ATOM 3673 N N . LYS B 1 202 ? -19.31915 -11.39468 28.36409 1.000 34.80477 208 LYS B N 1
ATOM 3674 C CA . LYS B 1 202 ? -17.89622 -11.07407 28.40911 1.000 34.12650 208 LYS B CA 1
ATOM 3675 C C . LYS B 1 202 ? -17.61732 -9.73525 27.73590 1.000 33.11174 208 LYS B C 1
ATOM 3676 O O . LYS B 1 202 ? -16.75659 -8.97081 28.18819 1.000 32.85023 208 LYS B O 1
ATOM 3678 N N . THR B 1 203 ? -18.33653 -9.43443 26.64948 1.000 30.70211 209 THR B N 1
ATOM 3679 C CA . THR B 1 203 ? -18.16913 -8.14968 25.97629 1.000 29.94519 209 THR B CA 1
ATOM 3680 C C . THR B 1 203 ? -18.48807 -6.98406 26.90944 1.000 25.33162 209 THR B C 1
ATOM 3681 O O . THR B 1 203 ? -17.76176 -5.98454 26.94996 1.000 25.43803 209 THR B O 1
ATOM 3685 N N . PHE B 1 204 ? -19.58391 -7.08383 27.65580 1.000 29.28485 210 PHE B N 1
ATOM 3686 C CA . PHE B 1 204 ? -19.91515 -6.01016 28.58626 1.000 26.84703 210 PHE B CA 1
ATOM 3687 C C . PHE B 1 204 ? -18.91591 -5.92879 29.74073 1.000 26.21347 210 PHE B C 1
ATOM 3688 O O . PHE B 1 204 ? -18.61739 -4.82818 30.21712 1.000 26.79619 210 PHE B O 1
ATOM 3696 N N . VAL B 1 205 ? -18.41671 -7.07418 30.21937 1.000 24.61338 211 VAL B N 1
ATOM 3697 C CA . VAL B 1 205 ? -17.38365 -7.06663 31.26195 1.000 24.09486 211 VAL B CA 1
ATOM 3698 C C . VAL B 1 205 ? -16.09574 -6.40513 30.75600 1.000 27.76618 211 VAL B C 1
ATOM 3699 O O . VAL B 1 205 ? -15.46680 -5.61729 31.47472 1.000 22.34017 211 VAL B O 1
ATOM 3703 N N . GLU B 1 206 ? -15.68170 -6.71256 29.51343 1.000 27.75762 212 GLU B N 1
ATOM 3704 C CA A GLU B 1 206 ? -14.47199 -6.10357 28.95607 0.609 29.52123 212 GLU B CA 1
ATOM 3705 C CA B GLU B 1 206 ? -14.47078 -6.10569 28.96004 0.391 29.53081 212 GLU B CA 1
ATOM 3706 C C . GLU B 1 206 ? -14.65252 -4.60648 28.72815 1.000 25.48577 212 GLU B C 1
ATOM 3707 O O . GLU B 1 206 ? -13.72611 -3.82396 28.96087 1.000 28.74619 212 GLU B O 1
ATOM 3718 N N . PHE B 1 207 ? -15.83839 -4.19184 28.27226 1.000 23.45553 213 PHE B N 1
ATOM 3719 C CA . PHE B 1 207 ? -16.17793 -2.77254 28.14841 1.000 24.63036 213 PHE B CA 1
ATOM 3720 C C . PHE B 1 207 ? -15.95044 -2.03515 29.46808 1.000 26.86305 213 PHE B C 1
ATOM 3721 O O . PHE B 1 207 ? -15.27589 -1.00243 29.51664 1.000 23.65330 213 PHE B O 1
ATOM 3729 N N . LEU B 1 208 ? -16.49891 -2.56600 30.55886 1.000 24.61480 214 LEU B N 1
ATOM 3730 C CA . LEU B 1 208 ? -16.36003 -1.87933 31.83710 1.000 21.40534 214 LEU B CA 1
ATOM 3731 C C . LEU B 1 208 ? -14.91517 -1.87201 32.32958 1.000 24.37766 214 LEU B C 1
ATOM 3732 O O . LEU B 1 208 ? -14.51072 -0.95276 33.06218 1.000 22.00658 214 LEU B O 1
ATOM 3737 N N . HIS B 1 209 ? -14.12286 -2.87663 31.96342 1.000 20.98575 215 HIS B N 1
ATOM 3738 C CA . HIS B 1 209 ? -12.72486 -2.82160 32.36640 1.000 26.02125 215 HIS B CA 1
ATOM 3739 C C . HIS B 1 209 ? -11.91251 -1.83106 31.54259 1.000 27.13434 215 HIS B C 1
ATOM 3740 O O . HIS B 1 209 ? -10.74790 -1.59854 31.88004 1.000 27.23241 215 HIS B O 1
ATOM 3747 N N . ASN B 1 210 ? -12.49523 -1.21315 30.50011 1.000 24.08498 216 ASN B N 1
ATOM 3748 C CA . ASN B 1 210 ? -11.80751 -0.09108 29.86717 1.000 25.07564 216 ASN B CA 1
ATOM 3749 C C . ASN B 1 210 ? -11.82985 1.16993 30.73087 1.000 22.99809 216 ASN B C 1
ATOM 3750 O O . ASN B 1 210 ? -11.11432 2.13233 30.42219 1.000 22.84319 216 ASN B O 1
ATOM 3755 N N . LEU B 1 211 ? -12.59998 1.18344 31.82095 1.000 21.40725 217 LEU B N 1
ATOM 3756 C CA . LEU B 1 211 ? -12.53131 2.28976 32.76067 1.000 18.32219 217 LEU B CA 1
ATOM 3757 C C . LEU B 1 211 ? -11.16282 2.31251 33.44071 1.000 19.44742 217 LEU B C 1
ATOM 3758 O O . LEU B 1 211 ? -10.57363 1.26110 33.69250 1.000 23.27204 217 LEU B O 1
ATOM 3763 N N . PRO B 1 212 ? -10.63981 3.49628 33.76463 1.000 21.10160 218 PRO B N 1
ATOM 3764 C CA . PRO B 1 212 ? -9.46895 3.55595 34.64676 1.000 26.12132 218 PRO B CA 1
ATOM 3765 C C . PRO B 1 212 ? -9.87398 3.11773 36.03815 1.000 20.98400 218 PRO B C 1
ATOM 3766 O O . PRO B 1 212 ? -11.05755 3.02209 36.34821 1.000 21.04492 218 PRO B O 1
ATOM 3770 N N . PHE B 1 213 ? -8.87388 2.80072 36.87112 1.000 24.55306 219 PHE B N 1
ATOM 3771 C CA . PHE B 1 213 ? -9.20060 2.39804 38.23654 1.000 24.70700 219 PHE B CA 1
ATOM 3772 C C . PHE B 1 213 ? -9.91002 3.51584 38.99435 1.000 21.99329 219 PHE B C 1
ATOM 3773 O O . PHE B 1 213 ? -10.64470 3.24759 39.95475 1.000 27.07127 219 PHE B O 1
ATOM 3781 N N . TYR B 1 214 ? -9.69393 4.76854 38.61149 1.000 23.34729 220 TYR B N 1
ATOM 3782 C CA . TYR B 1 214 ? -10.36094 5.88823 39.27010 1.000 24.72372 220 TYR B CA 1
ATOM 3783 C C . TYR B 1 214 ? -11.67624 6.26896 38.58942 1.000 27.35144 220 TYR B C 1
ATOM 3784 O O . TYR B 1 214 ? -12.27661 7.28965 38.94768 1.000 24.36957 220 TYR B O 1
ATOM 3793 N N . GLY B 1 215 ? -12.13074 5.47289 37.62180 1.000 20.51169 221 GLY B N 1
ATOM 3794 C CA . GLY B 1 215 ? -13.38366 5.72080 36.93808 1.000 17.29800 221 GLY B CA 1
ATOM 3795 C C . GLY B 1 215 ? -14.53844 5.09557 37.69370 1.000 20.56322 221 GLY B C 1
ATOM 3796 O O . GLY B 1 215 ? -14.38541 4.61918 38.81992 1.000 20.45194 221 GLY B O 1
ATOM 3797 N N . LEU B 1 216 ? -15.71500 5.09471 37.05352 1.000 16.64081 222 LEU B N 1
ATOM 3798 C CA . LEU B 1 216 ? -16.94248 4.68703 37.73070 1.000 18.10025 222 LEU B CA 1
ATOM 3799 C C . LEU B 1 216 ? -17.82868 3.86103 36.81355 1.000 18.49914 222 LEU B C 1
ATOM 3800 O O . LEU B 1 216 ? -18.14982 4.29154 35.69526 1.000 16.58566 222 LEU B O 1
ATOM 3805 N N . ALA B 1 217 ? -18.21318 2.67320 37.29633 1.000 16.04759 223 ALA B N 1
ATOM 3806 C CA . ALA B 1 217 ? -19.19247 1.81199 36.63861 1.000 16.60564 223 ALA B CA 1
ATOM 3807 C C . ALA B 1 217 ? -20.53963 2.02555 37.31766 1.000 18.50819 223 ALA B C 1
ATOM 3808 O O . ALA B 1 217 ? -20.65459 1.86711 38.53676 1.000 17.75429 223 ALA B O 1
ATOM 3810 N N . VAL B 1 218 ? -21.54960 2.38078 36.53848 1.000 16.64065 224 VAL B N 1
ATOM 3811 C CA . VAL B 1 218 ? -22.89809 2.65737 37.04370 1.000 17.83984 224 VAL B CA 1
ATOM 3812 C C . VAL B 1 218 ? -23.77543 1.51640 36.56011 1.000 16.35881 224 VAL B C 1
ATOM 3813 O O . VAL B 1 218 ? -23.96332 1.35403 35.34652 1.000 18.17246 224 VAL B O 1
ATOM 3817 N N . MET B 1 219 ? -24.30293 0.70014 37.47548 1.000 15.89271 225 MET B N 1
ATOM 3818 C CA A MET B 1 219 ? -24.86493 -0.57853 37.07108 0.455 16.61835 225 MET B CA 1
ATOM 3819 C CA B MET B 1 219 ? -24.83536 -0.62087 37.13081 0.545 16.19367 225 MET B CA 1
ATOM 3820 C C . MET B 1 219 ? -26.26745 -0.76626 37.62316 1.000 16.17540 225 MET B C 1
ATOM 3821 O O . MET B 1 219 ? -26.50769 -0.65441 38.83373 1.000 15.98709 225 MET B O 1
ATOM 3830 N N . CYS B 1 220 ? -27.19593 -1.09857 36.72145 1.000 17.26134 226 CYS B N 1
ATOM 3831 C CA . CYS B 1 220 ? -28.58504 -1.30630 37.13380 1.000 14.85923 226 CYS B CA 1
ATOM 3832 C C . CYS B 1 220 ? -28.74543 -2.69408 37.74712 1.000 18.11912 226 CYS B C 1
ATOM 3833 O O . CYS B 1 220 ? -28.83672 -3.67957 37.01852 1.000 18.15964 226 CYS B O 1
ATOM 3836 N N . VAL B 1 221 ? -28.85323 -2.79268 39.08849 1.000 16.21708 227 VAL B N 1
ATOM 3837 C CA . VAL B 1 221 ? -28.97775 -4.12931 39.67111 1.000 16.13550 227 VAL B CA 1
ATOM 3838 C C . VAL B 1 221 ? -30.39305 -4.68533 39.60897 1.000 20.04914 227 VAL B C 1
ATOM 3839 O O . VAL B 1 221 ? -30.59854 -5.84284 39.99697 1.000 21.83046 227 VAL B O 1
ATOM 3843 N N . ASP B 1 222 ? -31.37520 -3.92763 39.11021 1.000 17.54398 228 ASP B N 1
ATOM 3844 C CA . ASP B 1 222 ? -32.67513 -4.55280 38.84710 1.000 21.26680 228 ASP B CA 1
ATOM 3845 C C . ASP B 1 222 ? -32.61667 -5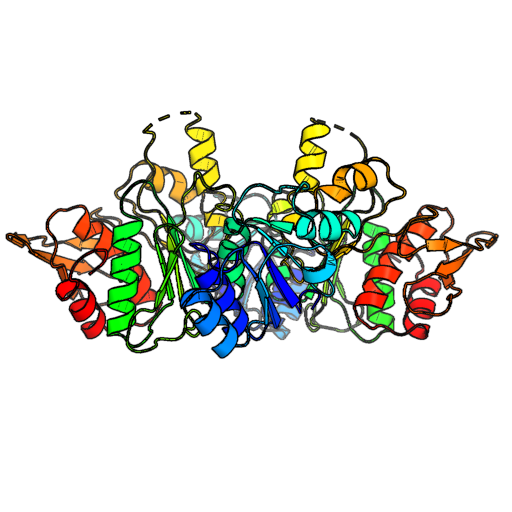.49052 37.64900 1.000 23.26585 228 ASP B C 1
ATOM 3846 O O . ASP B 1 222 ? -33.50760 -6.33499 37.48689 1.000 24.71850 228 ASP B O 1
ATOM 3851 N N . ASP B 1 223 ? -31.60416 -5.34765 36.80084 1.000 20.99366 229 ASP B N 1
ATOM 3852 C CA . ASP B 1 223 ? -31.49819 -6.22334 35.64170 1.000 23.77065 229 ASP B CA 1
ATOM 3853 C C . ASP B 1 223 ? -30.77472 -7.50096 36.03383 1.000 22.08525 229 ASP B C 1
ATOM 3854 O O . ASP B 1 223 ? -29.65720 -7.42716 36.56402 1.000 21.84059 229 ASP B O 1
ATOM 3859 N N . PRO B 1 224 ? -31.35824 -8.66792 35.74956 1.000 25.07575 230 PRO B N 1
ATOM 3860 C CA . PRO B 1 224 ? -30.72978 -9.93380 36.16788 1.000 27.26925 230 PRO B CA 1
ATOM 3861 C C . PRO B 1 224 ? -29.31309 -10.12637 35.65689 1.000 26.58572 230 PRO B C 1
ATOM 3862 O O . PRO B 1 224 ? -28.43841 -10.57372 36.40934 1.000 24.73885 230 PRO B O 1
ATOM 3866 N N . VAL B 1 225 ? -29.04201 -9.78444 34.40428 1.000 21.97977 231 VAL B N 1
ATOM 3867 C CA . VAL B 1 225 ? -27.71544 -10.09629 33.88680 1.000 25.47326 231 VAL B CA 1
ATOM 3868 C C . VAL B 1 225 ? -26.67824 -9.10272 34.40221 1.000 23.90764 231 VAL B C 1
ATOM 3869 O O . VAL B 1 225 ? -25.55565 -9.48906 34.74026 1.000 24.54329 231 VAL B O 1
ATOM 3873 N N . VAL B 1 226 ? -27.02698 -7.81644 34.49323 1.000 20.34947 232 VAL B N 1
ATOM 3874 C CA . VAL B 1 226 ? -26.11955 -6.86187 35.12646 1.000 21.32900 232 VAL B CA 1
ATOM 3875 C C . VAL B 1 226 ? -25.80604 -7.29964 36.55554 1.000 21.49423 232 VAL B C 1
ATOM 3876 O O . VAL B 1 226 ? -24.64936 -7.24573 36.99705 1.000 21.60413 232 VAL B O 1
ATOM 3880 N N . ARG B 1 227 ? -26.82777 -7.73931 37.30001 1.000 20.92786 233 ARG B N 1
ATOM 3881 C CA . ARG B 1 227 ? -26.59650 -8.20715 38.66928 1.000 21.44238 233 ARG B CA 1
ATOM 3882 C C . ARG B 1 227 ? -25.64712 -9.39479 38.67464 1.000 26.12242 233 ARG B C 1
ATOM 3883 O O . ARG B 1 227 ? -24.78172 -9.51670 39.55266 1.000 23.0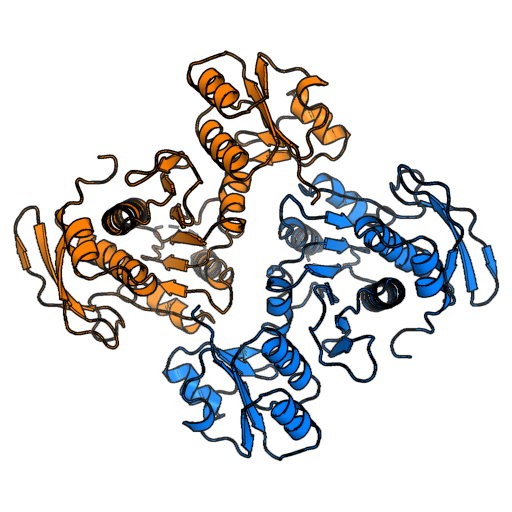9032 233 ARG B O 1
ATOM 3891 N N . GLU B 1 228 ? -25.77080 -10.26131 37.67099 1.000 23.18301 234 GLU B N 1
ATOM 3892 C CA . GLU B 1 228 ? -24.93333 -11.44945 37.58664 1.000 25.81420 234 GLU B CA 1
ATOM 3893 C C . GLU B 1 228 ? -23.47315 -11.09593 37.31176 1.000 26.50678 234 GLU B C 1
ATOM 3894 O O . GLU B 1 228 ? -22.55987 -11.75008 37.82988 1.000 27.10724 234 GLU B O 1
ATOM 3900 N N . ILE B 1 229 ? -23.21951 -10.09350 36.46894 1.000 23.52721 235 ILE B N 1
ATOM 3901 C CA . ILE B 1 229 ? -21.83272 -9.78653 36.12954 1.000 25.40173 235 ILE B CA 1
ATOM 3902 C C . ILE B 1 229 ? -21.18615 -8.82344 37.11446 1.000 23.81011 235 ILE B C 1
ATOM 3903 O O . ILE B 1 229 ? -19.95551 -8.68324 37.10472 1.000 24.98390 235 ILE B O 1
ATOM 3908 N N . LEU B 1 230 ? -21.96907 -8.16749 37.96776 1.000 22.07057 236 LEU B N 1
ATOM 3909 C CA . LEU B 1 230 ? -21.43758 -7.18918 38.91549 1.000 22.73325 236 LEU B CA 1
ATOM 3910 C C . LEU B 1 230 ? -20.22316 -7.67791 39.70968 1.000 23.54551 236 LEU B C 1
ATOM 3911 O O . LEU B 1 230 ? -19.21204 -6.95621 39.73932 1.000 23.14772 236 LEU B O 1
ATOM 3916 N N . PRO B 1 231 ? -20.22004 -8.85843 40.34514 1.000 25.82834 237 PRO B N 1
ATOM 3917 C CA . PRO B 1 231 ? -19.00352 -9.26945 41.07595 1.000 26.32727 237 PRO B CA 1
ATOM 3918 C C . PRO B 1 231 ? -17.76805 -9.43530 40.19749 1.000 26.67025 237 PRO B C 1
ATOM 3919 O O . PRO B 1 231 ? -16.66028 -9.56520 40.73996 1.000 25.50860 237 PRO B O 1
ATOM 3923 N N . GLN B 1 232 ? -17.90641 -9.44520 38.87469 1.000 25.96255 238 GLN B N 1
ATOM 3924 C CA . GLN B 1 232 ? -16.74799 -9.57056 38.00134 1.000 22.85537 238 GLN B CA 1
ATOM 3925 C C . GLN B 1 232 ? -16.07604 -8.23580 37.71319 1.000 27.32185 238 GLN B C 1
ATOM 3926 O O . GLN B 1 232 ? -15.00040 -8.21886 37.09574 1.000 25.09774 238 GLN B O 1
ATOM 3932 N N . ILE B 1 233 ? -16.67434 -7.12447 38.12884 1.000 23.01474 239 ILE B N 1
ATOM 3933 C CA . ILE B 1 233 ? -16.22288 -5.81209 37.69576 1.000 22.83064 239 ILE B CA 1
ATOM 3934 C C . ILE B 1 233 ? -15.23191 -5.28044 38.72015 1.000 24.92534 239 ILE B C 1
ATOM 3935 O O . ILE B 1 233 ? -15.61868 -4.87265 39.81705 1.000 22.76935 239 ILE B O 1
ATOM 3940 N N . ALA B 1 234 ? -13.95853 -5.25852 38.35535 1.000 21.30885 240 ALA B N 1
ATOM 3941 C CA . ALA B 1 234 ? -12.92261 -4.81700 39.28653 1.000 22.84030 240 ALA B CA 1
ATOM 3942 C C . ALA B 1 234 ? -12.65993 -3.32688 39.13516 1.000 19.48135 240 ALA B C 1
ATOM 3943 O O . ALA B 1 234 ? -11.51829 -2.88705 38.99237 1.000 22.93493 240 ALA B O 1
ATOM 3945 N N . ARG B 1 235 ? -13.72847 -2.54907 39.17662 1.000 18.13791 241 ARG B N 1
ATOM 3946 C CA . ARG B 1 235 ? -13.66766 -1.09775 39.08526 1.000 21.81095 241 ARG B CA 1
ATOM 3947 C C . ARG B 1 235 ? -14.65938 -0.54056 40.08923 1.000 19.87334 241 ARG B C 1
ATOM 3948 O O . ARG B 1 235 ? -15.59051 -1.24217 40.49647 1.000 20.05916 241 ARG B O 1
ATOM 3956 N N . PRO B 1 236 ? -14.45990 0.69885 40.54686 1.000 18.94196 242 PRO B N 1
ATOM 3957 C CA . PRO B 1 236 ? -15.43832 1.30639 41.45971 1.000 18.53003 242 PRO B CA 1
ATOM 3958 C C . PRO B 1 236 ? -16.82469 1.27432 40.84767 1.000 18.22670 242 PRO B C 1
ATOM 3959 O O . PRO B 1 236 ? -16.99686 1.55879 39.66049 1.000 17.86654 242 PRO B O 1
ATOM 3963 N N . THR B 1 237 ? -17.81824 0.89788 41.65981 1.000 18.29737 243 THR B N 1
ATOM 3964 C CA . THR B 1 237 ? -19.18387 0.73821 41.17529 1.000 19.14279 243 THR B CA 1
ATOM 3965 C C . THR B 1 237 ? -20.15659 1.52584 42.04403 1.000 18.25585 243 THR B C 1
ATOM 3966 O O . THR B 1 237 ? -19.97640 1.66301 43.26170 1.000 16.56615 243 THR B O 1
ATOM 3970 N N . VAL B 1 238 ? -21.19926 2.03370 41.39899 1.000 17.10718 244 VAL B N 1
ATOM 3971 C CA . VAL B 1 238 ? -22.39773 2.50509 42.09087 1.000 16.94465 244 VAL B CA 1
ATOM 3972 C C . VAL B 1 238 ? -23.57376 1.78917 41.43879 1.000 16.40727 244 VAL B C 1
ATOM 3973 O O . VAL B 1 238 ? -23.72871 1.82716 40.21036 1.000 17.74353 244 VAL B O 1
ATOM 3977 N N . THR B 1 239 ? -24.38437 1.11679 42.24390 1.000 14.74006 245 THR B N 1
ATOM 3978 C CA . THR B 1 239 ? -25.50602 0.37524 41.70342 1.000 14.42269 245 THR B CA 1
ATOM 3979 C C . THR B 1 239 ? -26.77184 1.21260 41.84846 1.000 16.32550 245 THR B C 1
ATOM 3980 O O . THR B 1 239 ? -26.85976 2.07606 42.71800 1.000 16.62338 245 THR B O 1
ATOM 3984 N N . TYR B 1 240 ? -27.76210 0.95026 40.99733 1.000 14.15249 246 TYR B N 1
ATOM 3985 C CA . TYR B 1 240 ? -29.01153 1.68501 41.12313 1.000 14.81389 246 TYR B CA 1
ATOM 3986 C C . TYR B 1 240 ? -30.18837 0.78395 40.76551 1.000 14.57943 246 TYR B C 1
ATOM 3987 O O . TYR B 1 240 ? -30.03879 -0.21981 40.06362 1.000 16.04578 246 TYR B O 1
ATOM 3996 N N . GLY B 1 241 ? -31.36629 1.16947 41.23398 1.000 15.08749 247 GLY B N 1
ATOM 3997 C CA . GLY B 1 241 ? -32.54965 0.39760 40.93549 1.000 15.91497 247 GLY B CA 1
ATOM 3998 C C . GLY B 1 241 ? -33.62402 0.62807 41.98049 1.000 18.52080 247 GLY B C 1
ATOM 3999 O O . GLY B 1 241 ? -33.49833 1.47770 42.86630 1.000 18.28662 247 GLY B O 1
ATOM 4000 N N . LEU B 1 242 ? -34.70874 -0.11914 41.82520 1.000 18.06615 248 LEU B N 1
ATOM 4001 C CA . LEU B 1 242 ? -35.68570 -0.19338 42.90546 1.000 19.57294 248 LEU B CA 1
ATOM 4002 C C . LEU B 1 242 ? -35.29033 -1.21392 43.95936 1.000 21.30787 248 LEU B C 1
ATOM 4003 O O . LEU B 1 242 ? -35.87371 -1.20789 45.05244 1.000 25.24033 248 LEU B O 1
ATOM 4008 N N . SER B 1 243 ? -34.34981 -2.10183 43.63327 1.000 20.56061 249 SER B N 1
ATOM 4009 C CA . SER B 1 243 ? -33.91270 -3.17269 44.53182 1.000 22.75859 249 SER B CA 1
ATOM 4010 C C . SER B 1 243 ? -33.54118 -2.64951 45.91487 1.000 21.16494 249 SER B C 1
ATOM 4011 O O . SER B 1 243 ? -32.92217 -1.58843 46.05635 1.000 20.77810 249 SER B O 1
ATOM 4014 N N . GLU B 1 244 ? -33.86529 -3.45399 46.93269 1.000 22.31209 250 GLU B N 1
ATOM 4015 C CA . GLU B 1 244 ? -33.58366 -3.08385 48.31711 1.000 23.12377 250 GLU B CA 1
ATOM 4016 C C . GLU B 1 244 ? -32.08487 -2.93103 48.59699 1.000 22.46176 250 GLU B C 1
ATOM 4017 O O . GLU B 1 244 ? -31.71855 -2.25394 49.56647 1.000 22.80696 250 GLU B O 1
ATOM 4023 N N . ASP B 1 245 ? -31.20882 -3.54018 47.78874 1.000 21.41760 251 ASP B N 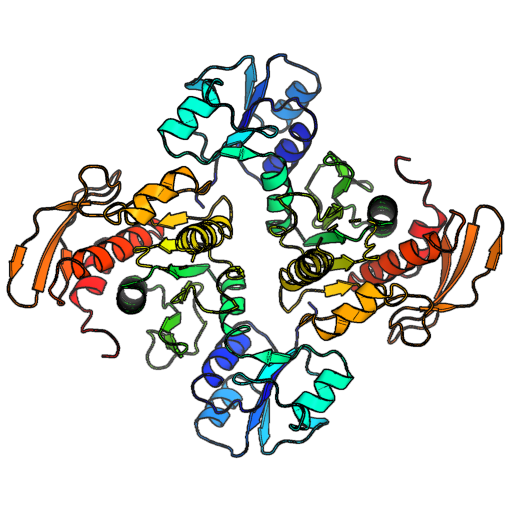1
ATOM 4024 C CA . ASP B 1 245 ? -29.76340 -3.42441 47.98295 1.000 23.18021 251 ASP B CA 1
ATOM 4025 C C . ASP B 1 245 ? -29.08020 -2.43372 47.03005 1.000 23.24391 251 ASP B C 1
ATOM 4026 O O . ASP B 1 245 ? -27.84981 -2.30361 47.06876 1.000 22.50238 251 ASP B O 1
ATOM 4031 N N . ALA B 1 246 ? -29.83984 -1.68024 46.24087 1.000 18.54474 252 ALA B N 1
ATOM 4032 C CA . ALA B 1 246 ? -29.23129 -0.72904 45.31371 1.000 18.38654 252 ALA B CA 1
ATOM 4033 C C . ALA B 1 246 ? -28.64953 0.46525 46.06629 1.000 21.15942 252 ALA B C 1
ATOM 4034 O O . ALA B 1 246 ? -29.28449 1.01148 46.98152 1.000 21.86112 252 ALA B O 1
ATOM 4036 N N . ASP B 1 247 ? -27.43017 0.86035 45.69838 1.000 16.39063 253 ASP B N 1
ATOM 4037 C CA . ASP B 1 247 ? -26.79996 2.02723 46.32905 1.000 19.91222 253 ASP B CA 1
ATOM 4038 C C . ASP B 1 247 ? -27.67924 3.26191 46.20364 1.000 21.44500 253 ASP B C 1
ATOM 4039 O O . ASP B 1 247 ? -27.86374 4.01700 47.16907 1.000 21.01101 253 ASP B O 1
ATOM 4044 N N . VAL B 1 248 ? -28.17039 3.51752 44.98869 1.000 19.64082 254 VAL B N 1
ATOM 4045 C CA . VAL B 1 248 ? -29.00667 4.66946 44.67597 1.000 18.32119 254 VAL B CA 1
ATOM 4046 C C . VAL B 1 248 ? -30.36789 4.10701 44.30713 1.000 19.26901 254 VAL B C 1
ATOM 4047 O O . VAL B 1 248 ? -30.50894 3.42534 43.28476 1.000 18.21914 254 VAL B O 1
ATOM 4051 N N . ARG B 1 249 ? -31.37289 4.36462 45.14698 1.000 16.90321 255 ARG B N 1
ATOM 4052 C CA . ARG B 1 249 ? -32.60623 3.59299 45.08502 1.000 18.03976 255 ARG B CA 1
ATOM 4053 C C . ARG B 1 249 ? -33.81714 4.50198 44.94698 1.000 20.53616 255 ARG B C 1
ATOM 4054 O O . ARG B 1 249 ? -33.90295 5.52348 45.63052 1.000 20.23847 255 ARG B O 1
ATOM 4062 N N . ALA B 1 250 ? -34.77001 4.11074 44.08781 1.000 20.07536 256 ALA B N 1
ATOM 4063 C CA . ALA B 1 250 ? -36.06031 4.78531 44.00890 1.000 20.62883 256 ALA B CA 1
ATOM 4064 C C . ALA B 1 250 ? -37.05934 4.12034 44.95082 1.000 25.00953 256 ALA B C 1
ATOM 4065 O O . ALA B 1 250 ? -37.23662 2.89764 44.89720 1.000 24.54318 256 ALA B O 1
ATOM 4067 N N . ILE B 1 251 ? -37.72837 4.93143 45.79105 1.000 22.85251 257 ILE B N 1
ATOM 4068 C CA . ILE B 1 251 ? -38.85813 4.50816 46.60983 1.000 27.88141 257 ILE B CA 1
ATOM 4069 C C . ILE B 1 251 ? -39.98832 5.52244 46.44216 1.000 27.92831 257 ILE B C 1
ATOM 4070 O O . ILE B 1 251 ? -39.83972 6.54740 45.77590 1.000 29.55136 257 ILE B O 1
ATOM 4075 N N . ASN B 1 252 ? -41.13801 5.20673 47.03758 1.000 27.76174 258 ASN B N 1
ATOM 4076 C CA . ASN B 1 252 ? -42.31842 6.08033 47.02833 1.000 37.16850 258 ASN B CA 1
ATOM 4077 C C . ASN B 1 252 ? -42.66684 6.52014 45.60864 1.000 32.37215 258 ASN B C 1
ATOM 4078 O O . ASN B 1 252 ? -42.88580 7.70291 45.33656 1.000 36.18893 258 ASN B O 1
ATOM 4083 N N . ILE B 1 253 ? -42.70085 5.56281 44.69096 1.000 32.26601 259 ILE B N 1
ATOM 4084 C CA . ILE B 1 253 ? -42.99223 5.88512 43.29742 1.000 31.76043 259 ILE B CA 1
ATOM 4085 C C . ILE B 1 253 ? -44.48669 6.12912 43.15487 1.000 37.36733 259 ILE B C 1
ATOM 4086 O O . ILE B 1 253 ? -45.30832 5.29492 43.54970 1.000 34.75211 259 ILE B O 1
ATOM 4091 N N . ARG B 1 254 ? -44.83717 7.28536 42.60741 1.000 39.50352 260 ARG B N 1
ATOM 4092 C CA . ARG B 1 254 ? -46.22092 7.70484 42.42088 1.000 41.09233 260 ARG B CA 1
ATOM 4093 C C . ARG B 1 254 ? -46.33896 8.04589 40.94354 1.000 36.69016 260 ARG B C 1
ATOM 4094 O O . ARG B 1 254 ? -45.81852 9.07076 40.49772 1.000 36.87977 260 ARG B O 1
ATOM 4102 N N . GLN B 1 255 ? -46.96858 7.15841 40.18391 1.000 43.49873 261 GLN B N 1
ATOM 4103 C CA . GLN B 1 255 ? -47.19058 7.39118 38.76755 1.000 44.94946 261 GLN B CA 1
ATOM 4104 C C . GLN B 1 255 ? -48.44224 8.23230 38.60752 1.000 47.83836 261 GLN B C 1
ATOM 4105 O O . GLN B 1 255 ? -49.47601 7.94595 39.21924 1.000 56.97151 261 GLN B O 1
ATOM 4111 N N . GLU B 1 256 ? -48.34059 9.29591 37.81324 1.000 50.62384 262 GLU B N 1
ATOM 4112 C CA . GLU B 1 256 ? -49.42981 10.26876 37.73860 1.000 52.18125 262 GLU B CA 1
ATOM 4113 C C . GLU B 1 256 ? -49.41698 10.86496 36.32361 1.000 56.71051 262 GLU B C 1
ATOM 4114 O O . GLU B 1 256 ? -48.88243 11.94687 36.05603 1.000 50.18668 262 GLU B O 1
ATOM 4120 N N . GLY B 1 257 ? -50.01028 10.12343 35.38991 1.000 55.20734 263 GLY B N 1
ATOM 4121 C CA . GLY B 1 257 ? -50.18803 10.61102 34.03763 1.000 47.78436 263 GLY B CA 1
ATOM 4122 C C . GLY B 1 257 ? -48.91922 10.66528 33.21431 1.000 42.91729 263 GLY B C 1
ATOM 4123 O O . GLY B 1 257 ? -48.28059 9.64337 32.95300 1.000 42.89679 263 GLY B O 1
ATOM 4124 N N . MET B 1 258 ? -48.55274 11.86202 32.78350 1.000 42.13973 264 MET B N 1
ATOM 4125 C CA . MET B 1 258 ? -47.35740 12.04842 31.98356 1.000 39.90474 264 MET B CA 1
ATOM 4126 C C . MET B 1 258 ? -46.10322 12.14668 32.84217 1.000 35.79137 264 MET B C 1
ATOM 4127 O O . MET B 1 258 ? -44.99939 12.25924 32.30335 1.000 43.31686 264 MET B O 1
ATOM 4132 N N . ARG B 1 259 ? -46.25377 12.05914 34.15699 1.000 37.10218 265 ARG B N 1
ATOM 4133 C CA . ARG B 1 259 ? -45.20065 12.40497 35.10381 1.000 37.71970 265 ARG B CA 1
ATOM 4134 C C . ARG B 1 259 ? -45.16381 11.37524 36.22222 1.000 37.65812 265 ARG B C 1
ATOM 4135 O O . ARG B 1 259 ? -46.21179 10.89752 36.66378 1.000 36.85404 265 ARG B O 1
ATOM 4143 N N . THR B 1 260 ? -43.95661 11.03709 36.68146 1.000 33.28299 266 THR B N 1
ATOM 4144 C CA . THR B 1 260 ? -43.77241 10.10317 37.78209 1.000 35.89770 266 THR B CA 1
ATOM 4145 C C . THR B 1 260 ? -42.96268 10.78426 38.87823 1.000 36.28038 266 THR B C 1
ATOM 4146 O O . THR B 1 260 ? -41.89521 11.34487 38.60692 1.000 31.90677 266 THR B O 1
ATOM 4150 N N . TRP B 1 261 ? -43.48745 10.74995 40.10075 1.000 32.62081 267 TRP B N 1
ATOM 4151 C CA . TRP B 1 261 ? -42.79744 11.22495 41.28884 1.000 30.26425 267 TRP B CA 1
ATOM 4152 C C . TRP B 1 261 ? -42.11030 10.05914 41.97875 1.000 32.34908 267 TRP B C 1
ATOM 4153 O O . TRP B 1 261 ? -42.66230 8.95469 42.04488 1.000 31.88534 267 TRP B O 1
ATOM 4164 N N . PHE B 1 262 ? -40.90462 10.30089 42.49363 1.000 28.03465 268 PHE B N 1
ATOM 4165 C CA . PHE B 1 262 ? -40.29533 9.30879 43.36028 1.000 25.53423 268 PHE B CA 1
ATOM 4166 C C . PHE B 1 262 ? -39.26575 9.97852 44.26085 1.000 29.64110 268 PHE B C 1
ATOM 4167 O O . PHE B 1 262 ? -38.89147 11.13873 44.06744 1.000 26.31177 268 PHE B O 1
ATOM 4175 N N . THR B 1 263 ? -38.89545 9.25474 45.31104 1.000 29.04125 269 THR B N 1
ATOM 4176 C CA . THR B 1 263 ? -37.87949 9.68794 46.25573 1.000 22.74749 269 THR B CA 1
ATOM 4177 C C . THR B 1 263 ? -36.63517 8.87147 45.95841 1.000 23.61854 269 THR B C 1
ATOM 4178 O O . THR B 1 263 ? -36.73150 7.65673 45.76332 1.000 21.26374 269 THR B O 1
ATOM 4182 N N . VAL B 1 264 ? -35.47600 9.52707 45.88025 1.000 22.83816 270 VAL B N 1
ATOM 4183 C CA . VAL B 1 264 ? -34.23329 8.82585 45.58415 1.000 20.47848 270 VAL B CA 1
ATOM 4184 C C . VAL B 1 264 ? -33.37796 8.83790 46.84156 1.000 21.72228 270 VAL B C 1
ATOM 4185 O O . VAL B 1 264 ? -33.19574 9.88768 47.47781 1.000 23.88190 270 VAL B O 1
ATOM 4189 N N . LEU B 1 265 ? -32.91836 7.65888 47.23574 1.000 20.96236 271 LEU B N 1
ATOM 4190 C CA . LEU B 1 265 ? -31.98041 7.49834 48.33459 1.000 22.26340 271 LEU B CA 1
ATOM 4191 C C . LEU B 1 265 ? -30.58322 7.42831 47.75492 1.000 24.25407 271 LEU B C 1
ATOM 4192 O O . LEU B 1 265 ? -30.35491 6.73027 46.76612 1.000 22.88391 271 LEU B O 1
ATOM 4197 N N . ARG B 1 266 ? -29.65437 8.16204 48.35636 1.000 21.28063 272 ARG B N 1
ATOM 4198 C CA . ARG B 1 266 ? -28.28782 8.19413 47.86263 1.000 21.75767 272 ARG B CA 1
ATOM 4199 C C . ARG B 1 266 ? -27.35234 8.06155 49.05706 1.000 24.95489 272 ARG B C 1
ATOM 4200 O O . ARG B 1 266 ? -27.64213 8.60798 50.12921 1.000 26.22968 272 ARG B O 1
ATOM 4208 N N . PRO B 1 267 ? -26.22522 7.37369 48.89749 1.000 28.93885 273 PRO B N 1
ATOM 4209 C CA . PRO B 1 267 ? -25.28466 7.22971 50.01835 1.000 29.63348 273 PRO B CA 1
ATOM 4210 C C . PRO B 1 267 ? -24.84859 8.58729 50.54986 1.000 31.14884 273 PRO B C 1
ATOM 4211 O O . PRO B 1 267 ? -24.46443 9.47937 49.78636 1.000 26.71884 273 PRO B O 1
ATOM 4215 N N . GLU B 1 268 ? -24.92839 8.73133 51.87132 1.000 33.07009 274 GLU B N 1
ATOM 4216 C CA . GLU B 1 268 ? -24.48067 9.90746 52.61505 1.000 38.37611 274 GLU B CA 1
ATOM 4217 C C . GLU B 1 268 ? -25.26366 11.18364 52.27362 1.000 37.83580 274 GLU B C 1
ATOM 4218 O O . GLU B 1 268 ? -24.79409 12.29461 52.55750 1.000 34.24854 274 GLU B O 1
ATOM 4224 N N . ARG B 1 269 ? -26.45828 11.05490 51.69481 1.000 31.11431 275 ARG B N 1
ATOM 4225 C CA . ARG B 1 269 ? -27.31490 12.19512 51.39350 1.000 30.16962 275 ARG B CA 1
ATOM 4226 C C . ARG B 1 269 ? -28.68199 11.99301 52.03794 1.000 32.42528 275 ARG B C 1
ATOM 4227 O O . ARG B 1 269 ? -29.09252 10.86804 52.32233 1.000 29.48820 275 ARG B O 1
ATOM 4235 N N . GLU B 1 270 ? -29.38386 13.10161 52.26915 1.000 32.06347 276 GLU B N 1
ATOM 4236 C CA . GLU B 1 270 ? -30.78331 13.03400 52.66114 1.000 32.08293 276 GLU B CA 1
ATOM 4237 C C . GLU B 1 270 ? -31.62511 12.56966 51.47314 1.000 29.92339 276 GLU B C 1
ATOM 4238 O O . GLU B 1 270 ? -31.25575 12.81139 50.32571 1.000 27.84172 276 GLU B O 1
ATOM 4244 N N . PRO B 1 271 ? -32.76325 11.91315 51.72860 1.000 28.35250 277 PRO B N 1
ATOM 4245 C CA . PRO B 1 271 ? -33.66096 11.53486 50.62753 1.000 25.95200 277 PRO B CA 1
ATOM 4246 C C . PRO B 1 271 ? -34.06841 12.76436 49.83215 1.000 25.16569 277 PRO B C 1
ATOM 4247 O O . PRO B 1 271 ? -34.27858 13.84349 50.39266 1.000 26.44829 277 PRO B O 1
ATOM 4251 N N . LEU B 1 272 ? -34.19060 12.59280 48.51876 1.000 27.04974 278 LEU B N 1
ATOM 4252 C CA . LEU B 1 272 ? -34.51011 13.69532 47.61743 1.000 25.44217 278 LEU B CA 1
ATOM 4253 C C . LEU B 1 272 ? -35.74292 13.35029 46.79206 1.000 25.17276 278 LEU B C 1
ATOM 4254 O O . LEU B 1 272 ? -35.76303 12.33260 46.09346 1.000 23.35619 278 LEU B O 1
ATOM 4259 N N . ASP B 1 273 ? -36.75458 14.20891 46.85202 1.000 30.15362 279 ASP B N 1
ATOM 4260 C CA . ASP B 1 273 ? -37.97421 14.03637 46.07103 1.000 27.54482 279 ASP B CA 1
ATOM 4261 C C . ASP B 1 273 ? -37.78960 14.66192 44.69029 1.000 25.67342 279 ASP B C 1
ATOM 4262 O O . ASP B 1 273 ? -37.46841 15.84693 44.58541 1.000 28.07387 279 ASP B O 1
ATOM 4267 N N . VAL B 1 274 ? -38.00342 13.87587 43.63226 1.000 25.94570 280 VAL B N 1
ATOM 4268 C CA . VAL B 1 274 ? -37.84970 14.34601 42.26163 1.000 27.83941 280 VAL B CA 1
ATOM 4269 C C . VAL B 1 274 ? -39.07175 13.92261 41.44979 1.000 29.37011 280 VAL B C 1
ATOM 4270 O O . VAL B 1 274 ? -39.96343 13.21605 41.93050 1.000 26.18936 280 VAL B O 1
ATOM 4274 N N . SER B 1 275 ? -39.10788 14.37782 40.20541 1.000 26.69462 281 SER B N 1
ATOM 4275 C CA . SER B 1 275 ? -40.08885 13.86293 39.26335 1.000 29.27325 281 SER B CA 1
ATOM 4276 C C . SER B 1 275 ? -39.48182 13.91881 37.87308 1.000 34.27087 281 SER B C 1
ATOM 4277 O O . SER B 1 275 ? -38.57009 14.70803 37.60130 1.000 30.01861 281 SER B O 1
ATOM 4280 N N . VAL B 1 276 ? -39.97136 13.04735 37.00664 1.000 33.48901 282 VAL B N 1
ATOM 4281 C CA . VAL B 1 276 ? -39.53649 13.01462 35.62215 1.000 31.43963 282 VAL B CA 1
ATOM 4282 C C . VAL B 1 276 ? -40.78122 13.12174 34.76031 1.000 34.36121 282 VAL B C 1
ATOM 4283 O O . VAL B 1 276 ? -41.82395 12.52955 35.06802 1.000 33.79775 282 VAL B O 1
ATOM 4287 N N . ASN B 1 277 ? -40.70275 13.94274 33.72406 1.000 37.77318 283 ASN B N 1
ATOM 4288 C CA . ASN B 1 277 ? -41.89585 14.26430 32.94246 1.000 37.40826 283 ASN B CA 1
ATOM 4289 C C . ASN B 1 277 ? -42.04244 13.31230 31.75516 1.000 39.70276 283 ASN B C 1
ATOM 4290 O O . ASN B 1 277 ? -42.15323 13.70599 30.59257 1.000 40.73276 283 ASN B O 1
ATOM 4295 N N . MET B 1 278 ? -42.07322 12.02591 32.09195 1.000 38.44434 284 MET B N 1
ATOM 4296 C CA . MET B 1 278 ? -42.25222 10.95812 31.13314 1.000 34.97128 284 MET B CA 1
ATOM 4297 C C . MET B 1 278 ? -42.83901 9.80458 31.91766 1.000 31.24417 284 MET B C 1
ATOM 4298 O O . MET B 1 278 ? -42.48020 9.63317 33.08642 1.000 32.59815 284 MET B O 1
ATOM 4303 N N . PRO B 1 279 ? -43.72567 9.01494 31.33925 1.000 32.26750 285 PRO B N 1
ATOM 4304 C CA . PRO B 1 279 ? -44.37282 7.93928 32.08961 1.000 35.60030 285 PRO B CA 1
ATOM 4305 C C . PRO B 1 279 ? -43.52492 6.67288 32.06903 1.000 36.37663 285 PRO B C 1
ATOM 4306 O O . PRO B 1 279 ? -42.58273 6.53363 31.28437 1.000 33.99637 285 PRO B O 1
ATOM 4310 N N . GLY B 1 280 ? -43.87295 5.75521 32.96302 1.000 30.52860 286 GLY B N 1
ATOM 4311 C CA . GLY B 1 280 ? -43.31904 4.41814 32.92306 1.000 31.49532 286 GLY B CA 1
ATOM 4312 C C . GLY B 1 280 ? -42.20498 4.15064 33.91321 1.000 30.70585 286 GLY B C 1
ATOM 4313 O O . GLY B 1 280 ? -41.33002 4.99945 34.14486 1.000 28.06367 286 GLY B O 1
ATOM 4314 N N . LEU B 1 281 ? -42.22861 2.96083 34.52205 1.000 25.42809 287 LEU B N 1
ATOM 4315 C CA A LEU B 1 281 ? -41.14270 2.56220 35.41746 0.530 26.95778 287 LEU B CA 1
ATOM 4316 C CA B LEU B 1 281 ? -41.14343 2.59335 35.42383 0.470 26.94581 287 LEU B CA 1
ATOM 4317 C C . LEU B 1 281 ? -39.78706 2.63903 34.73226 1.000 24.30002 287 LEU B C 1
ATOM 4318 O O . LEU B 1 281 ? -38.76823 2.91944 35.38309 1.000 23.01804 287 LEU B O 1
ATOM 4327 N N . HIS B 1 282 ? -39.73518 2.35845 33.43199 1.000 23.65541 288 HIS B N 1
ATOM 4328 C CA . HIS B 1 282 ? -38.43314 2.37632 32.76576 1.000 20.91355 288 HIS B CA 1
ATOM 4329 C C . HIS B 1 282 ? -37.81717 3.75762 32.79280 1.000 22.54169 288 HIS B C 1
ATOM 4330 O O . HIS B 1 282 ? -36.58849 3.88931 32.74879 1.000 17.30711 288 HIS B O 1
ATOM 4337 N N . ASN B 1 283 ? -38.64163 4.79996 32.85527 1.000 21.86834 289 ASN B N 1
ATOM 4338 C CA . ASN B 1 283 ? -38.08484 6.14201 32.92963 1.000 20.78371 289 ASN B CA 1
ATOM 4339 C C . ASN B 1 283 ? -37.69942 6.54298 34.34905 1.000 19.52395 289 ASN B C 1
ATOM 4340 O O . ASN B 1 283 ? -36.89743 7.47177 34.51545 1.000 19.35590 289 ASN B O 1
ATOM 4345 N N . VAL B 1 284 ? -38.26724 5.89968 35.37859 1.000 20.83549 290 VAL B N 1
ATOM 4346 C CA . VAL B 1 284 ? -37.66337 6.03033 36.71030 1.000 15.68921 290 VAL B CA 1
ATOM 4347 C C . VAL B 1 284 ? -36.24873 5.46288 36.69637 1.000 17.33023 290 VAL B C 1
ATOM 4348 O O . VAL B 1 284 ? -35.32052 6.05857 37.26303 1.000 16.97515 290 VAL B O 1
ATOM 4352 N N . LEU B 1 285 ? -36.04994 4.32074 36.02134 1.000 16.85748 291 LEU B N 1
ATOM 4353 C CA . LEU B 1 285 ? -34.71718 3.71552 35.95401 1.000 16.94403 291 LEU B CA 1
ATOM 4354 C C . LEU B 1 285 ? -33.74726 4.57404 35.14256 1.000 17.99540 291 LEU B C 1
ATOM 4355 O O . LEU B 1 285 ? -32.59207 4.77273 35.54031 1.000 15.14386 291 LEU B O 1
ATOM 4360 N N . ASN B 1 286 ? -34.19308 5.09242 33.99627 1.000 15.88670 292 ASN B N 1
ATOM 4361 C CA . ASN B 1 286 ? -33.34866 6.01518 33.23492 1.000 16.25127 292 ASN B CA 1
ATOM 4362 C C . ASN B 1 286 ? -32.96880 7.22975 34.06992 1.000 18.80410 292 ASN B C 1
ATOM 4363 O O . ASN B 1 286 ? -31.83914 7.72725 33.96700 1.000 15.60180 292 ASN B O 1
ATOM 4368 N N . SER B 1 287 ? -33.91177 7.74040 34.88562 1.000 14.44579 293 SER B N 1
ATOM 4369 C CA . SER B 1 287 ? -33.62318 8.87551 35.76004 1.000 17.61665 293 SER B CA 1
ATOM 4370 C C . SER B 1 287 ? -32.64708 8.49076 36.87166 1.000 17.26150 293 SER B C 1
ATOM 4371 O O . SER B 1 287 ? -31.79209 9.29348 37.25939 1.000 15.94376 293 SER B O 1
ATOM 4374 N N . LEU B 1 288 ? -32.75714 7.27090 37.40269 1.000 14.98180 294 LEU B N 1
ATOM 4375 C CA . LEU B 1 288 ? -31.81167 6.86151 38.44132 1.000 16.53999 294 LEU B CA 1
ATOM 4376 C C . LEU B 1 288 ? -30.38470 6.81601 37.90924 1.000 16.59602 294 LEU B C 1
ATOM 4377 O O . LEU B 1 288 ? -29.45951 7.30199 38.57156 1.000 16.13362 294 LEU B O 1
ATOM 4382 N N . ALA B 1 289 ? -30.17390 6.20884 36.72538 1.000 15.14995 295 ALA B N 1
ATOM 4383 C CA . ALA B 1 289 ? -28.83018 6.23020 36.13970 1.000 13.53744 295 ALA B CA 1
ATOM 4384 C C . ALA B 1 289 ? -28.32081 7.65669 36.07541 1.000 17.45462 295 ALA B C 1
ATOM 4385 O O . ALA B 1 289 ? -27.17047 7.94320 36.42363 1.000 15.18434 295 ALA B O 1
ATOM 4387 N N . THR B 1 290 ? -29.18945 8.56607 35.61947 1.000 15.23048 296 THR B N 1
ATOM 4388 C CA . THR B 1 290 ? -28.82142 9.96179 35.44847 1.000 15.44435 296 THR B CA 1
ATOM 4389 C C . THR B 1 290 ? -28.44434 10.59072 36.77843 1.000 18.28996 296 THR B C 1
ATOM 4390 O O . THR B 1 290 ? -27.46414 11.32873 36.85851 1.000 16.97085 296 THR B O 1
ATOM 4394 N N . ILE B 1 291 ? -29.23760 10.32323 37.82982 1.000 14.36489 297 ILE B N 1
ATOM 4395 C CA . ILE B 1 291 ? -28.96118 10.85747 39.16692 1.000 15.69791 297 ILE B CA 1
ATOM 4396 C C . ILE B 1 291 ? -27.62406 10.34245 39.69559 1.000 17.85041 297 ILE B C 1
ATOM 4397 O O . ILE B 1 291 ? -26.86986 11.08456 40.33648 1.000 18.24013 297 ILE B O 1
ATOM 4402 N N . VAL B 1 292 ? -27.31587 9.06431 39.47453 1.000 16.05944 298 VAL B N 1
ATOM 4403 C CA . VAL B 1 292 ? -26.01339 8.56195 39.92555 1.000 17.95616 298 VAL B CA 1
ATOM 4404 C C . VAL B 1 292 ? -24.90047 9.39652 39.30585 1.000 18.99370 298 VAL B C 1
ATOM 4405 O O . VAL B 1 292 ? -23.96484 9.83378 39.98598 1.000 18.13397 298 VAL B O 1
ATOM 4409 N N . ILE B 1 293 ? -25.00977 9.65213 38.00095 1.000 17.98336 299 ILE B N 1
ATOM 4410 C CA . ILE B 1 293 ? -23.95867 10.36723 37.27932 1.000 17.41951 299 ILE B CA 1
ATOM 4411 C C . ILE B 1 293 ? -23.91611 11.83376 37.69179 1.000 20.26107 299 ILE B C 1
ATOM 4412 O O . ILE B 1 293 ? -22.83886 12.39215 37.94846 1.000 19.29861 299 ILE B O 1
ATOM 4417 N N . ALA B 1 294 ? -25.08427 12.47347 37.80060 1.000 16.54416 300 ALA B N 1
ATOM 4418 C CA . ALA B 1 294 ? -25.12082 13.86386 38.23911 1.000 17.62305 300 ALA B CA 1
ATOM 4419 C C . ALA B 1 294 ? -24.56933 14.01444 39.64820 1.000 19.17062 300 ALA B C 1
ATOM 4420 O O . ALA B 1 294 ? -23.80619 14.94192 39.93148 1.000 19.41346 300 ALA B O 1
ATOM 4422 N N . THR B 1 295 ? -24.95102 13.10819 40.54160 1.000 19.35971 301 THR B N 1
ATOM 4423 C CA . THR B 1 295 ? -24.46172 13.17475 41.91455 1.000 19.56277 301 THR B CA 1
ATOM 4424 C C . THR B 1 295 ? -22.95014 13.01772 41.95909 1.000 23.22240 301 THR B C 1
ATOM 4425 O O . THR B 1 295 ? -22.25097 13.76751 42.65942 1.000 20.41059 301 THR B O 1
ATOM 4429 N N . ASP B 1 296 ? -22.42591 12.06534 41.18566 1.000 20.92640 302 ASP B N 1
ATOM 4430 C CA . ASP B 1 296 ? -20.98309 11.83363 41.14162 1.000 23.59179 302 ASP B CA 1
ATOM 4431 C C . ASP B 1 296 ? -20.23953 13.06990 40.66739 1.000 25.37671 302 ASP B C 1
ATOM 4432 O O . ASP B 1 296 ? -19.13142 13.36645 41.14416 1.000 31.08086 302 ASP B O 1
ATOM 4437 N N . GLU B 1 297 ? -20.83094 13.81339 39.73853 1.000 22.65168 303 GLU B N 1
ATOM 4438 C CA . GLU B 1 297 ? -20.22546 15.01929 39.19612 1.000 26.60619 303 GLU B CA 1
ATOM 4439 C C . GLU B 1 297 ? -20.41774 16.25144 40.08922 1.000 30.21556 303 GLU B C 1
ATOM 4440 O O . GLU B 1 297 ? -19.89481 17.32382 39.76263 1.000 30.87656 303 GLU B O 1
ATOM 4446 N N . GLY B 1 298 ? -21.14113 16.13777 41.20376 1.000 25.47518 304 GLY B N 1
ATOM 4447 C CA . GLY B 1 298 ? -21.30938 17.27332 42.09239 1.000 28.33223 304 GLY B CA 1
ATOM 4448 C C . GLY B 1 298 ? -22.41817 18.22812 41.71618 1.000 26.15450 304 GLY B C 1
ATOM 4449 O O . GLY B 1 298 ? -22.43600 19.36503 42.20281 1.000 24.97739 304 GLY B O 1
ATOM 4450 N N . ILE B 1 299 ? -23.35652 17.79951 40.87808 1.000 22.47250 305 ILE B N 1
ATOM 4451 C CA . ILE B 1 299 ? -24.47163 18.64928 40.48468 1.000 22.69893 305 ILE B CA 1
ATOM 4452 C C . ILE B 1 299 ? -25.46030 18.77441 41.63912 1.000 23.11504 305 ILE B C 1
ATOM 4453 O O . ILE B 1 299 ? -25.69986 17.81105 42.37595 1.000 23.90762 305 ILE B O 1
ATOM 4458 N N . SER B 1 300 ? -26.04590 19.96171 41.78249 1.000 24.19720 306 SER B N 1
ATOM 4459 C CA . SER B 1 300 ? -26.90268 20.29786 42.92136 1.000 25.62497 306 SER B CA 1
ATOM 4460 C C . SER B 1 300 ? -28.24330 19.56911 42.84649 1.000 28.08692 306 SER B C 1
ATOM 4461 O O . SER B 1 300 ? -28.71532 19.18249 41.76860 1.000 23.58380 306 SER B O 1
ATOM 4464 N N . ASP B 1 301 ? -28.86013 19.35702 44.01690 1.000 24.15420 307 ASP B N 1
ATOM 4465 C CA . ASP B 1 301 ? -30.21875 18.81041 44.00901 1.000 25.34170 307 ASP B CA 1
ATOM 4466 C C . ASP B 1 301 ? -31.12709 19.62527 43.10343 1.000 25.16028 307 ASP B C 1
ATOM 4467 O O . ASP B 1 301 ? -31.92974 19.06606 42.34903 1.000 25.57783 307 ASP B O 1
ATOM 4472 N N . GLU B 1 302 ? -31.02405 20.95257 43.18372 1.000 27.26048 308 GLU B N 1
ATOM 4473 C CA . GLU B 1 302 ? -31.95667 21.80807 42.45681 1.000 30.12081 308 GLU B CA 1
ATOM 4474 C C . GLU B 1 302 ? -31.82399 21.59948 40.95279 1.000 25.84818 308 GLU B C 1
ATOM 4475 O O . GLU B 1 302 ? -32.82577 21.57866 40.22755 1.000 25.95654 308 GLU B O 1
ATOM 4481 N N . ALA B 1 303 ? -30.59273 21.41873 40.47072 1.000 22.76505 309 ALA B N 1
ATOM 4482 C CA . ALA B 1 303 ? -30.37126 21.21227 39.04250 1.000 22.70219 309 ALA B CA 1
ATOM 4483 C C . ALA B 1 303 ? -30.82344 19.82896 38.58575 1.000 23.65112 309 ALA B C 1
ATOM 4484 O O . ALA B 1 303 ? -31.29062 19.66866 37.45095 1.000 22.68532 309 ALA B O 1
ATOM 4486 N N . ILE B 1 304 ? -30.66751 18.82334 39.44089 1.000 23.05986 310 ILE B N 1
ATOM 4487 C CA . ILE B 1 304 ? -31.18328 17.49127 39.14596 1.000 22.16843 310 ILE B CA 1
ATOM 4488 C C . ILE B 1 304 ? -32.69828 17.54608 38.99545 1.000 22.35367 310 ILE B C 1
ATOM 4489 O O . ILE B 1 304 ? -33.26978 17.03040 38.02668 1.000 21.89322 310 ILE B O 1
ATOM 4494 N N . VAL B 1 305 ? -33.36914 18.17677 39.96296 1.000 22.37211 311 VAL B N 1
ATOM 4495 C CA . VAL B 1 305 ? -34.82209 18.34025 39.89721 1.000 27.29455 311 VAL B CA 1
ATOM 4496 C C . VAL B 1 305 ? -35.22070 19.08695 38.63411 1.000 28.63624 311 VAL B C 1
ATOM 4497 O O . VAL B 1 305 ? -36.16517 18.70360 37.93308 1.000 29.80735 311 VAL B O 1
ATOM 4501 N N . GLN B 1 306 ? -34.50938 20.16462 38.32353 1.000 24.08283 312 GLN B N 1
ATOM 4502 C CA . GLN B 1 306 ? -34.83622 20.96090 37.14362 1.000 29.50727 312 GLN B CA 1
ATOM 4503 C C . GLN B 1 306 ? -34.65814 20.16374 35.85732 1.000 27.42211 312 GLN B C 1
ATOM 4504 O O . GLN B 1 306 ? -35.51394 20.20638 34.96386 1.000 28.32083 312 GLN B O 1
ATOM 4510 N N . GLY B 1 307 ? -33.55392 19.42830 35.74631 1.000 25.09626 313 GLY B N 1
ATOM 4511 C CA . GLY B 1 307 ? -33.26021 18.72067 34.51221 1.000 25.22109 313 GLY B CA 1
ATOM 4512 C C . GLY B 1 307 ? -34.15455 17.52322 34.27481 1.000 27.89599 313 GLY B C 1
ATOM 4513 O O . GLY B 1 307 ? -34.47784 17.20512 33.12774 1.000 28.84846 313 GLY B O 1
ATOM 4514 N N . LEU B 1 308 ? -34.54820 16.82964 35.33494 1.000 24.00289 314 LEU B N 1
ATOM 4515 C CA . LEU B 1 308 ? -35.45947 15.70630 35.15492 1.000 26.41028 314 LEU B CA 1
ATOM 4516 C C . LEU B 1 308 ? -36.87763 16.18209 34.87121 1.000 30.10387 314 LEU B C 1
ATOM 4517 O O . LEU B 1 308 ? -37.54333 15.66668 33.96444 1.000 31.76291 314 LEU B O 1
ATOM 4522 N N . SER B 1 309 ? -37.35725 17.17361 35.62080 1.000 27.26252 315 SER B N 1
ATOM 4523 C CA . SER B 1 309 ? -38.76277 17.54296 35.48584 1.000 36.61640 315 SER B CA 1
ATOM 4524 C C . SER B 1 309 ? -39.02635 18.39973 34.24965 1.000 38.85929 315 SER B C 1
ATOM 4525 O O . SER B 1 309 ? -40.13838 18.37624 33.70644 1.000 40.73769 315 SER B O 1
ATOM 4528 N N . GLY B 1 310 ? -38.03541 19.15505 33.78963 1.000 35.29299 316 GLY B N 1
ATOM 4529 C CA . GLY B 1 310 ? -38.17609 19.94994 32.59505 1.000 37.83324 316 GLY B CA 1
ATOM 4530 C C . GLY B 1 310 ? -37.80082 19.25467 31.31029 1.000 37.98548 316 GLY B C 1
ATOM 4531 O O . GLY B 1 310 ? -37.79631 19.89194 30.25326 1.000 44.58723 316 GLY B O 1
ATOM 4532 N N . PHE B 1 311 ? -37.48441 17.96589 31.36593 1.000 37.98839 317 PHE B N 1
ATOM 4533 C CA . PHE B 1 311 ? -37.04594 17.23352 30.18432 1.000 39.73027 317 PHE B CA 1
ATOM 4534 C C . PHE B 1 311 ? -38.19693 17.12017 29.19524 1.000 46.92776 317 PHE B C 1
ATOM 4535 O O . PHE B 1 311 ? -39.24970 16.56361 29.52518 1.000 51.89155 317 PHE B O 1
ATOM 4543 N N . GLN B 1 312 ? -37.99631 17.64110 27.98525 1.000 45.36501 318 GLN B N 1
ATOM 4544 C CA . GLN B 1 312 ? -39.04782 17.69750 26.97510 1.000 52.45411 318 GLN B CA 1
ATOM 4545 C C . GLN B 1 312 ? -39.07134 16.48083 26.05274 1.000 56.47784 318 GLN B C 1
ATOM 4546 O O . GLN B 1 312 ? -39.92465 16.42051 25.15987 1.000 57.88658 318 GLN B O 1
ATOM 4548 N N . GLY B 1 313 ? -38.17460 15.52197 26.24269 1.000 50.50850 319 GLY B N 1
ATOM 4549 C CA . GLY B 1 313 ? -38.14898 14.29772 25.46744 1.000 47.24810 319 GLY B CA 1
ATOM 4550 C C . GLY B 1 313 ? -36.92439 14.21353 24.56671 1.000 51.19220 319 GLY B C 1
ATOM 4551 O O . GLY B 1 313 ? -36.22638 15.19585 24.30602 1.000 53.53674 319 GLY B O 1
ATOM 4552 N N . VAL B 1 314 ? -36.66949 12.99310 24.08785 1.000 42.96027 320 VAL B N 1
ATOM 4553 C CA . VAL B 1 314 ? -35.54488 12.76972 23.18511 1.000 46.78731 320 VAL B CA 1
ATOM 4554 C C . VAL B 1 314 ? -35.78328 13.53845 21.89524 1.000 47.37203 320 VAL B C 1
ATOM 4555 O O . VAL B 1 314 ? -36.85384 13.43033 21.28596 1.000 53.68799 320 VAL B O 1
ATOM 4559 N N . GLY B 1 315 ? -34.78784 14.32922 21.47936 1.000 48.82697 321 GLY B N 1
ATOM 4560 C CA . GLY B 1 315 ? -34.86044 15.09329 20.24748 1.000 60.09227 321 GLY B CA 1
ATOM 4561 C C . GLY B 1 315 ? -35.49450 16.46706 20.35803 1.000 66.79675 321 GLY B C 1
ATOM 4562 O O . GLY B 1 315 ? -35.47813 17.21671 19.37247 1.000 69.85619 321 GLY B O 1
ATOM 4563 N N . ARG B 1 316 ? -36.05131 16.82270 21.51321 1.000 71.54434 322 ARG B N 1
ATOM 4564 C CA . ARG B 1 316 ? -36.73887 18.09942 21.68094 1.000 72.93192 322 ARG B CA 1
ATOM 4565 C C . ARG B 1 316 ? -35.89309 19.08701 22.48640 1.000 84.06568 322 ARG B C 1
ATOM 4566 O O . ARG B 1 316 ? -36.36005 20.15982 22.87458 1.000 92.86444 322 ARG B O 1
#

Foldseek 3Di:
DLFQEEEEEACQDDQNLQLLLQVLLVVGAYEYEHQDDDPSVVVSVVSPYHYHHDFACCSLPPGQAYEYQADQDCPGNVSVNCVVVVRHYYYVVQSVLVVQVQAQEEEEAEDPLRLVLLQLLLLLCVLLVQFEWEEDPNHTDTPDPPDGHNNGRYYYYYQYLPDPCLLVHQHLEYEYLEYDDVSVVSLVSVLSSLVSHDQNGEYEFECVHPSSVVCVVVRNHHYAYEECDPPHQKHWDPWDFDPQKIWTWIDHPPDDIAIAMARHGDRVVVSSLSSSVVVCVVVPGDSVSSRRSRHVDDDRPD/DLFAEEEEEACLDALNLLLLLLVLLVPGAYEYEHQDDDPSNVVSVVSPYHYHHDFACCSLPPGQAYEYQADQDCVGNVSVNCVVVVRHYYYSVQSVLVLQVQAQEEEEEEDPLQLVLQLLLLLLCQLLVQFEWEEDPSHTATGHPDHRTNNGRYYYYYQYLPDPCNLVHQHQEYEYLEYDPCVVVVVLVSVLSSLVSHDQNGEYEFECVYPSSVVCVVVRNHHYAYEECDPPHQWHWDPWDFDPQKIWTWIDHPPDDIAIAMARHGDPVVVSSLSSSCVVCVVVPGDSVSSRCSRHVRPDRPD

InterPro domains:
  IPR000713 Mur ligase, N-terminal catalytic domain [PF01225] (17-115)
  IPR004101 Mur ligase, C-terminal [PF02875] (322-457)
  IPR005758 UDP-N-acetylmuramate--L-alanine ligase [MF_00046] (15-472)
  IPR005758 UDP-N-acetylmuramate--L-alanine ligase [TIGR01082] (17-466)
  IPR013221 Mur ligase, central [PF08245] (120-299)
  IPR036565 Mur-like, catalytic domain superfamily [G3DSA:3.40.1190.10] (104-321)
  IPR036565 Mur-like, catalytic domain superfamily [SSF53623] (101-318)
  IPR036615 Mur ligase, C-terminal domain superfamily [G3DSA:3.90.190.20] (322-473)
  IPR036615 Mur ligase, C-terminal domain superfamily [SSF53244] (319-468)
  IPR050061 Peptidoglycan biosynthesis MurCDEF [PTHR43445] (12-468)

Organism: Pseudomonas aeruginosa (strain ATCC 15692 / DSM 22644 / CIP 104116 / JCM 14847 / LMG 12228 / 1C / PRS 101 / PAO1) (NCBI:txid208964)

B-factor: mean 29.73, std 10.53, range [12.86, 92.86]